Protein AF-0000000066243555 (afdb_homodimer)

Nearest PDB structures (foldseek):
  1g4t-assembly1_A  TM=9.480E-01  e=1.294E-19  Bacillus subtilis
  1g67-assembly1_A  TM=9.464E-01  e=1.355E-18  Bacillus subtilis
  3nl2-assembly1_D  TM=9.228E-01  e=1.128E-17  Nakaseomyces glabratus
  3nl2-assembly1_A  TM=9.224E-01  e=5.003E-17  Nakaseomyces glabratus
  3nl2-assembly1_B  TM=9.073E-01  e=2.118E-17  Nakaseomyces glabratus

Radius of gyration: 23.86 Å; Cα contacts (8 Å, |Δi|>4): 848; chains: 2; bounding box: 42×72×50 Å

Solvent-accessible surface area (backbone atoms only — not comparable to full-atom values): 21728 Å² total; per-residue (Å²): 133,88,82,57,52,47,31,27,39,42,50,53,78,87,42,42,80,87,54,57,64,55,56,51,52,46,33,24,41,75,18,56,40,38,29,41,32,46,49,80,77,96,64,47,55,33,56,48,43,51,53,46,48,49,47,45,57,49,27,59,73,71,72,33,53,39,29,23,52,60,42,59,45,53,20,59,72,67,62,42,47,19,37,37,28,48,88,51,26,62,54,66,64,57,48,41,68,73,65,34,89,83,42,43,38,31,36,51,27,72,46,53,68,53,44,48,50,40,53,74,64,61,43,59,29,35,38,39,34,26,36,37,82,64,82,87,52,92,70,80,65,69,66,43,32,69,65,42,46,38,55,34,56,72,68,52,86,66,54,35,24,40,29,36,54,46,32,89,89,50,41,67,67,54,50,72,62,66,52,58,19,41,33,35,42,59,51,29,48,63,42,92,54,30,30,58,37,31,42,67,64,47,71,100,105,132,88,81,56,52,49,31,26,39,40,50,53,79,87,40,41,81,89,53,57,65,54,56,51,51,46,33,23,41,75,19,56,41,38,29,40,31,47,48,80,77,94,64,48,54,33,55,47,44,52,52,46,47,50,46,44,57,50,26,59,72,72,70,32,51,39,28,23,51,60,43,58,45,52,20,59,71,67,63,42,47,19,36,38,28,47,87,52,26,60,55,66,66,56,47,41,67,73,66,35,88,85,41,44,39,32,35,50,27,71,44,54,68,53,42,48,50,40,53,73,66,61,43,60,28,33,39,40,35,25,35,38,82,64,82,88,51,93,69,79,66,69,67,43,30,70,67,43,48,39,56,37,56,72,69,52,88,67,52,36,25,40,29,36,55,46,32,90,87,50,42,66,67,54,50,71,63,66,51,58,18,42,33,36,41,58,51,31,49,61,43,91,52,30,30,58,36,31,40,67,66,48,67,100,104

pLDDT: mean 95.84, std 8.01, range [44.84, 98.94]

Secondary structure (DSSP, 8-state):
-----SEEEE--GGGSTT--HHHHHHHHHHTT--EEEE---S--HHHHHHHHHHHHHHHHHHT--EEEES-HHHHHHTT-SEEEE-TTSS-HHHHHHHH-TTSEEEEEESSHHHHHHHHHTT-SEEEE---S--SS-SS-PPP-HHHHHHHHHHH--S-EEEESS--TTTHHHHHTTT-SEEEESHHHHTSS-HHHHHHTT-TT-/-----SEEEE--GGGSTT--HHHHHHHHHHTT--EEEE---S--HHHHHHHHHHHHHHHHHHT--EEEES-HHHHHHTT-SEEEE-TTSS-HHHHHHHH-TTSEEEEEESSHHHHHHHHHTT-SEEEE---S--SS-SS-PPP-HHHHHHHHHHH--S-EEEESS--TTTHHHHHTTT-SEEEESHHHHTSS-HHHHHHTT-TT-

Foldseek 3Di:
DDQQAAEEEEEDVVQQVPPDPLVLLLLLVLLPHQAYEYDDDPDDPVVSLVSQLSNCVNCVVVVHFYEYEQDLPSCVVNVGLAYEYEPPGDDPLVSCVVNDDRHAYEYEDAAQVVLVVCVVSPHQEYEYDDADADDPDPDDDDHCHLVRLLRNVVNDDHAYEYEHPDALVCLQSNVVSVHSYYYDYCNQSNDPRNSNSSNSNRDVD/DDQQAAEEEEEDVVQQVPPDPLVLLLLLVLLPHQAYEYDDDPDDPVVSLVSQLSNCVNCVVSVHFYEYEQDLPSCVVNVGQAYEYEPPGDDPLVSCVVNDDRHAYEYEDAAQVRLVVCVVSPHQEYEYDDADADDPDPDDDDHQHLVRLLRNVVNDDHAYEYEHPDALVCLVSNVVSVHSYYYDYCNQSNDPRNSNSSNSNRPVD

Sequence (410 aa):
MEINYELYLITDRRFLKGRQLKKVVEDAILGGVTIVQVREKDVSTREFYNVAKEVKEVTDYYKVPIIINDRLDIAQAIDASGVHLGQKDMHLNIAREILGKDKIIGISVGNVKEALQAQNNGADYLGIGTIFPTGSKKDVDAIIGIDGLSKIKDSISIPSVAIGGINKTNFKDVLKTGIEGISVISAILDEDDIKLAANNLLINKMEINYELYLITDRRFLKGRQLKKVVEDAILGGVTIVQVREKDVSTREFYNVAKEVKEVTDYYKVPIIINDRLDIAQAIDASGVHLGQKDMHLNIAREILGKDKIIGISVGNVKEALQAQNNGADYLGIGTIFPTGSKKDVDAIIGIDGLSKIKDSISIPSVAIGGINKTNFKDVLKTGIEGISVISAILDEDDIKLAANNLLINK

InterPro domains:
  IPR013785 Aldolase-type TIM barrel [G3DSA:3.20.20.70] (1-204)
  IPR022998 Thiamine phosphate synthase/TenI [PF02581] (7-188)
  IPR022998 Thiamine phosphate synthase/TenI [cd00564] (7-202)
  IPR034291 Thiamine phosphate synthase [MF_00097] (4-205)
  IPR034291 Thiamine phosphate synthase [TIGR00693] (7-200)
  IPR036206 Thiamin phosphate synthase superfamily [SSF51391] (5-201)

Organism: Clostridium botulinum (strain ATCC 19397 / Type A) (NCBI:txid441770)

Structure (mmCIF, N/CA/C/O backbone):
data_AF-0000000066243555-model_v1
#
loop_
_entity.id
_entity.type
_entity.pdbx_description
1 polymer 'Thiamine-phosphate synthase'
#
loop_
_atom_site.group_PDB
_atom_site.id
_atom_site.type_symbol
_atom_site.label_atom_id
_atom_site.label_alt_id
_atom_site.label_comp_id
_atom_site.label_asym_id
_atom_site.label_entity_id
_atom_site.label_seq_id
_atom_site.pdbx_PDB_ins_code
_atom_site.Cartn_x
_atom_site.Cartn_y
_atom_site.Cartn_z
_atom_site.occupancy
_atom_site.B_iso_or_equiv
_atom_site.auth_seq_id
_atom_site.auth_comp_id
_atom_site.auth_asym_id
_atom_site.auth_atom_id
_atom_site.pdbx_PDB_model_num
ATOM 1 N N . MET A 1 1 ? 4.02 11.68 24.125 1 56.44 1 MET A N 1
ATOM 2 C CA . MET A 1 1 ? 4.27 13.109 23.922 1 56.44 1 MET A CA 1
ATOM 3 C C . MET A 1 1 ? 3.141 13.75 23.125 1 56.44 1 MET A C 1
ATOM 5 O O . MET A 1 1 ? 2.562 13.117 22.234 1 56.44 1 MET A O 1
ATOM 9 N N . GLU A 1 2 ? 2.641 14.891 23.5 1 84.25 2 GLU A N 1
ATOM 10 C CA . GLU A 1 2 ? 1.574 15.617 22.812 1 84.25 2 GLU A CA 1
ATOM 11 C C . GLU A 1 2 ? 2.051 16.141 21.469 1 84.25 2 GLU A C 1
ATOM 13 O O . GLU A 1 2 ? 3.131 16.734 21.375 1 84.25 2 GLU A O 1
ATOM 18 N N . ILE A 1 3 ? 1.409 15.812 20.391 1 93.62 3 ILE A N 1
ATOM 19 C CA . ILE A 1 3 ? 1.776 16.203 19.047 1 93.62 3 ILE A CA 1
ATOM 20 C C . ILE A 1 3 ? 1.348 17.641 18.781 1 93.62 3 ILE A C 1
ATOM 22 O O . ILE A 1 3 ? 0.238 18.047 19.141 1 93.62 3 ILE A O 1
ATOM 26 N N . ASN A 1 4 ? 2.26 18.469 18.375 1 97.38 4 ASN A N 1
ATOM 27 C CA . ASN A 1 4 ? 1.959 19.828 17.922 1 97.38 4 ASN A CA 1
ATOM 28 C C . ASN A 1 4 ? 1.522 19.844 16.453 1 97.38 4 ASN A C 1
ATOM 30 O O . ASN A 1 4 ? 2.342 19.641 15.555 1 97.38 4 ASN A O 1
ATOM 34 N N . TYR A 1 5 ? 0.265 20.141 16.156 1 97.75 5 TYR A N 1
ATOM 35 C CA . TYR A 1 5 ? -0.297 20.062 14.805 1 97.75 5 TYR A CA 1
ATOM 36 C C . TYR A 1 5 ? -0.359 21.438 14.164 1 97.75 5 TYR A C 1
ATOM 38 O O . TYR A 1 5 ? -1.027 21.641 13.148 1 97.75 5 TYR A O 1
ATOM 46 N N . GLU A 1 6 ? 0.291 22.422 14.758 1 97.31 6 GLU A N 1
ATOM 47 C CA . GLU A 1 6 ? 0.122 23.828 14.391 1 97.31 6 GLU A CA 1
ATOM 48 C C . GLU A 1 6 ? 0.37 24.047 12.898 1 97.31 6 GLU A C 1
ATOM 50 O O . GLU A 1 6 ? -0.452 24.656 12.211 1 97.31 6 GLU A O 1
ATOM 55 N N . LEU A 1 7 ? 1.541 23.594 12.445 1 98.56 7 LEU A N 1
ATOM 56 C CA . LEU A 1 7 ? 1.887 23.75 11.039 1 98.56 7 LEU A CA 1
ATOM 57 C C . LEU A 1 7 ? 2.275 22.406 10.43 1 98.56 7 LEU A C 1
ATOM 59 O O . LEU A 1 7 ? 3.391 21.922 10.633 1 98.56 7 LEU A O 1
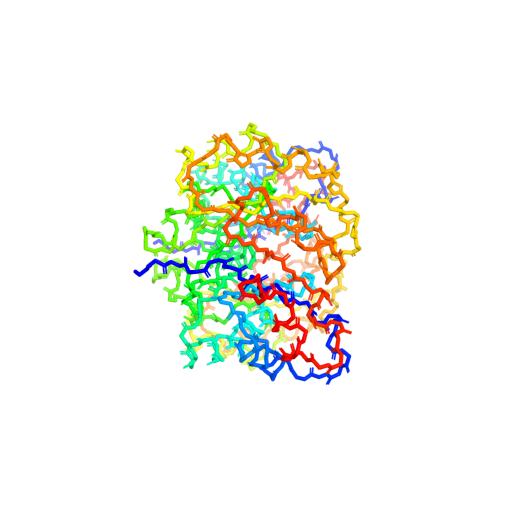ATOM 63 N N . TYR A 1 8 ? 1.347 21.906 9.617 1 98.81 8 TYR A N 1
ATOM 64 C CA . TYR A 1 8 ? 1.359 20.547 9.062 1 98.81 8 TYR A CA 1
ATOM 65 C C . TYR A 1 8 ? 1.702 20.562 7.582 1 98.81 8 TYR A C 1
ATOM 67 O O . TYR A 1 8 ? 0.894 21 6.758 1 98.81 8 TYR A O 1
ATOM 75 N N . LEU A 1 9 ? 2.914 20.031 7.293 1 98.88 9 LEU A N 1
ATOM 76 C CA . LEU A 1 9 ? 3.363 20.047 5.906 1 98.88 9 LEU A CA 1
ATOM 77 C C . LEU A 1 9 ? 3.076 18.703 5.238 1 98.88 9 LEU A C 1
ATOM 79 O O . LEU A 1 9 ? 3.389 17.641 5.797 1 98.88 9 LEU A O 1
ATOM 83 N N . ILE A 1 10 ? 2.494 18.719 4.125 1 98.75 10 ILE A N 1
ATOM 84 C CA . ILE A 1 10 ? 2.344 17.547 3.27 1 98.75 10 ILE A CA 1
ATOM 85 C C . ILE A 1 10 ? 3.275 17.656 2.066 1 98.75 10 ILE A C 1
ATOM 87 O O . ILE A 1 10 ? 3.232 18.656 1.33 1 98.75 10 ILE A O 1
ATOM 91 N N . THR A 1 11 ? 4.062 16.703 1.835 1 98.56 11 THR A N 1
ATOM 92 C CA . THR A 1 11 ? 5.02 16.75 0.734 1 98.56 11 THR A CA 1
ATOM 93 C C . THR A 1 11 ? 4.332 16.469 -0.596 1 98.56 11 THR A C 1
ATOM 95 O O . THR A 1 11 ? 3.33 15.75 -0.64 1 98.56 11 THR A O 1
ATOM 98 N N . ASP A 1 12 ? 4.852 17 -1.633 1 96.69 12 ASP A N 1
ATOM 99 C CA . ASP A 1 12 ? 4.492 16.812 -3.035 1 96.69 12 ASP A CA 1
ATOM 100 C C . ASP A 1 12 ? 5.66 17.188 -3.953 1 96.69 12 ASP A C 1
ATOM 102 O O . ASP A 1 12 ? 5.93 18.359 -4.18 1 96.69 12 ASP A O 1
ATOM 106 N N . ARG A 1 13 ? 6.246 16.203 -4.52 1 95.38 13 ARG A N 1
ATOM 107 C CA . ARG A 1 13 ? 7.508 16.406 -5.219 1 95.38 13 ARG A CA 1
ATOM 108 C C . ARG A 1 13 ? 7.293 17.188 -6.516 1 95.38 13 ARG A C 1
ATOM 110 O O . ARG A 1 13 ? 8.242 17.734 -7.086 1 95.38 13 ARG A O 1
ATOM 117 N N . ARG A 1 14 ? 6.094 17.359 -6.977 1 94.56 14 ARG A N 1
ATOM 118 C CA . ARG A 1 14 ? 5.789 18.141 -8.172 1 94.56 14 ARG A CA 1
ATOM 119 C C . ARG A 1 14 ? 6.105 19.609 -7.949 1 94.56 14 ARG A C 1
ATOM 121 O O . ARG A 1 14 ? 6.277 20.375 -8.906 1 94.56 14 ARG A O 1
ATOM 128 N N . PHE A 1 15 ? 6.242 20.016 -6.691 1 94.44 15 PHE A N 1
ATOM 129 C CA . PHE A 1 15 ? 6.422 21.422 -6.383 1 94.44 15 PHE A CA 1
ATOM 130 C C . PHE A 1 15 ? 7.891 21.734 -6.105 1 94.44 15 PHE A C 1
ATOM 132 O O . PHE A 1 15 ? 8.242 22.891 -5.82 1 94.44 15 PHE A O 1
ATOM 139 N N . LEU A 1 16 ? 8.766 20.812 -6.164 1 94.25 16 LEU A N 1
ATOM 140 C CA . LEU A 1 16 ? 10.141 21 -5.703 1 94.25 16 LEU A CA 1
ATOM 141 C C . LEU A 1 16 ? 10.953 21.781 -6.734 1 94.25 16 LEU A C 1
ATOM 143 O O . LEU A 1 16 ? 11.945 22.406 -6.387 1 94.25 16 LEU A O 1
ATOM 147 N N . LYS A 1 17 ? 10.539 21.703 -7.98 1 92.75 17 LYS A N 1
ATOM 148 C CA . LYS A 1 17 ? 11.211 22.469 -9.023 1 92.75 17 LYS A CA 1
ATOM 149 C C . LYS A 1 17 ? 12.711 22.172 -9.039 1 92.75 17 LYS A C 1
ATOM 151 O O . LYS A 1 17 ? 13.531 23.094 -9.078 1 92.75 17 LYS A O 1
ATOM 156 N N . GLY A 1 18 ? 13.102 20.906 -8.922 1 93.56 18 GLY A N 1
ATOM 157 C CA . GLY A 1 18 ? 14.484 20.469 -9.023 1 93.56 18 GLY A CA 1
ATOM 158 C C . GLY A 1 18 ? 15.227 20.5 -7.699 1 93.56 18 GLY A C 1
ATOM 159 O O . GLY A 1 18 ? 16.359 20.016 -7.602 1 93.56 18 GLY A O 1
ATOM 160 N N . ARG A 1 19 ? 14.617 21.016 -6.629 1 97 19 ARG A N 1
ATOM 161 C CA . ARG A 1 19 ? 15.242 21.062 -5.312 1 97 19 ARG A CA 1
ATOM 162 C C . ARG A 1 19 ? 15.203 19.703 -4.633 1 97 19 ARG A C 1
ATOM 164 O O . ARG A 1 19 ? 14.336 18.875 -4.945 1 97 19 ARG A O 1
ATOM 171 N N . GLN A 1 20 ? 16.109 19.547 -3.721 1 97.44 20 GLN A N 1
ATOM 172 C CA . GLN A 1 20 ? 16.172 18.297 -2.965 1 97.44 20 GLN A CA 1
ATOM 173 C C . GLN A 1 20 ? 15.109 18.25 -1.88 1 97.44 20 GLN A C 1
ATOM 175 O O . GLN A 1 20 ? 14.992 19.172 -1.069 1 97.44 20 GLN A O 1
ATOM 180 N N . LEU A 1 21 ? 14.43 17.188 -1.842 1 98 21 LEU A N 1
ATOM 181 C CA . LEU A 1 21 ? 13.328 17.016 -0.896 1 98 21 LEU A CA 1
ATOM 182 C C . LEU A 1 21 ? 13.82 17.156 0.54 1 98 21 LEU A C 1
ATOM 184 O O . LEU A 1 21 ? 13.203 17.859 1.341 1 98 21 LEU A O 1
ATOM 188 N N . LYS A 1 22 ? 14.906 16.562 0.824 1 98 22 LYS A N 1
ATOM 189 C CA . LYS A 1 22 ? 15.477 16.609 2.168 1 98 22 LYS A CA 1
ATOM 190 C C . LYS A 1 22 ? 15.711 18.047 2.621 1 98 22 LYS A C 1
ATOM 192 O O . LYS A 1 22 ? 15.383 18.406 3.754 1 98 22 LYS A O 1
ATOM 197 N N . LYS A 1 23 ? 16.234 18.812 1.741 1 98.31 23 LYS A N 1
ATOM 198 C CA . LYS A 1 23 ? 16.562 20.203 2.07 1 98.31 23 LYS A CA 1
ATOM 199 C C . LYS A 1 23 ? 15.289 21.047 2.234 1 98.31 23 LYS A C 1
ATOM 201 O O . LYS A 1 23 ? 15.203 21.875 3.137 1 98.31 23 LYS A O 1
ATOM 206 N N . VAL A 1 24 ? 14.383 20.797 1.37 1 98.62 24 VAL A N 1
ATOM 207 C CA . VAL A 1 24 ? 13.125 21.531 1.412 1 98.62 24 VAL A CA 1
ATOM 208 C C . VAL A 1 24 ? 12.398 21.25 2.729 1 98.62 24 VAL A C 1
ATOM 210 O O . VAL A 1 24 ? 11.914 22.156 3.389 1 98.62 24 VAL A O 1
ATOM 213 N N . VAL A 1 25 ? 12.352 20 3.145 1 98.88 25 VAL A N 1
ATOM 214 C CA . VAL A 1 25 ? 11.703 19.609 4.391 1 98.88 25 VAL A CA 1
ATOM 215 C C . VAL A 1 25 ? 12.461 20.203 5.578 1 98.88 25 VAL A C 1
ATOM 217 O O . VAL A 1 25 ? 11.852 20.703 6.523 1 98.88 25 VAL A O 1
ATOM 220 N N . GLU A 1 26 ? 13.75 20.141 5.5 1 98.88 26 GLU A N 1
ATOM 221 C CA . GLU A 1 26 ? 14.57 20.734 6.555 1 98.88 26 GLU A CA 1
ATOM 222 C C . GLU A 1 26 ? 14.281 22.219 6.723 1 98.88 26 GLU A C 1
ATOM 224 O O . GLU A 1 26 ? 14.047 22.688 7.836 1 98.88 26 GLU A O 1
ATOM 229 N N . ASP A 1 27 ? 14.297 22.906 5.594 1 98.88 27 ASP A N 1
ATOM 230 C CA . ASP A 1 27 ? 14.031 24.344 5.629 1 98.88 27 ASP A CA 1
ATOM 231 C C . ASP A 1 27 ? 12.633 24.625 6.176 1 98.88 27 ASP A C 1
ATOM 233 O O . ASP A 1 27 ? 12.438 25.594 6.918 1 98.88 27 ASP A O 1
ATOM 237 N N . ALA A 1 28 ? 11.688 23.797 5.785 1 98.88 28 ALA A N 1
ATOM 238 C CA . ALA A 1 28 ? 10.32 23.969 6.289 1 98.88 28 ALA A CA 1
ATOM 239 C C . ALA A 1 28 ? 10.273 23.812 7.805 1 98.88 28 ALA A C 1
ATOM 241 O O . ALA A 1 28 ? 9.625 24.594 8.5 1 98.88 28 ALA A O 1
ATOM 242 N N . ILE A 1 29 ? 10.961 22.812 8.344 1 98.88 29 ILE A N 1
ATOM 243 C CA . ILE A 1 29 ? 11.008 22.547 9.773 1 98.88 29 ILE A CA 1
ATOM 244 C C . ILE A 1 29 ? 11.68 23.703 10.5 1 98.88 29 ILE A C 1
ATOM 246 O O . ILE A 1 29 ? 11.18 24.188 11.516 1 98.88 29 ILE A O 1
ATOM 250 N N . LEU A 1 30 ? 12.727 24.172 9.883 1 98.75 30 LEU A N 1
ATOM 251 C CA . LEU A 1 30 ? 13.43 25.312 10.469 1 98.75 30 LEU A CA 1
ATOM 252 C C . LEU A 1 30 ? 12.555 26.562 10.445 1 98.75 30 LEU A C 1
ATOM 254 O O . LEU A 1 30 ? 12.734 27.453 11.266 1 98.75 30 LEU A O 1
ATOM 258 N N . GLY A 1 31 ? 11.68 26.594 9.523 1 98.62 31 GLY A N 1
ATOM 259 C CA . GLY A 1 31 ? 10.742 27.703 9.43 1 98.62 31 GLY A CA 1
ATOM 260 C C . GLY A 1 31 ? 9.562 27.578 10.375 1 98.62 31 GLY A C 1
ATOM 261 O O . GLY A 1 31 ? 8.781 28.516 10.531 1 98.62 31 GLY A O 1
ATOM 262 N N . GLY A 1 32 ? 9.375 26.375 10.977 1 98.44 32 GLY A N 1
ATOM 263 C CA . GLY A 1 32 ? 8.344 26.281 12 1 98.44 32 GLY A CA 1
ATOM 264 C C . GLY A 1 32 ? 7.398 25.109 11.789 1 98.44 32 GLY A C 1
ATOM 265 O O . GLY A 1 32 ? 6.477 24.906 12.578 1 98.44 32 GLY A O 1
ATOM 266 N N . VAL A 1 33 ? 7.551 24.312 10.773 1 98.69 33 VAL A N 1
ATOM 267 C CA . VAL A 1 33 ? 6.719 23.141 10.547 1 98.69 33 VAL A CA 1
ATOM 268 C C . VAL A 1 33 ? 6.848 22.172 11.727 1 98.69 33 VAL A C 1
ATOM 270 O O . VAL A 1 33 ? 7.957 21.906 12.195 1 98.69 33 VAL A O 1
ATOM 273 N N . THR A 1 34 ? 5.73 21.641 12.188 1 98.62 34 THR A N 1
ATOM 274 C CA . THR A 1 34 ? 5.738 20.875 13.43 1 98.62 34 THR A CA 1
ATOM 275 C C . THR A 1 34 ? 5.41 19.406 13.164 1 98.62 34 THR A C 1
ATOM 277 O O . THR A 1 34 ? 5.582 18.562 14.039 1 98.62 34 THR A O 1
ATOM 280 N N . ILE A 1 35 ? 4.984 19.047 12.016 1 98.81 35 ILE A N 1
ATOM 281 C CA . ILE A 1 35 ? 4.625 17.688 11.602 1 98.81 35 ILE A CA 1
ATOM 282 C C . ILE A 1 35 ? 4.695 17.578 10.078 1 98.81 35 ILE A C 1
ATOM 284 O O . ILE A 1 35 ? 4.328 18.531 9.367 1 98.81 35 ILE A O 1
ATOM 288 N N . VAL A 1 36 ? 5.195 16.453 9.516 1 98.94 36 VAL A N 1
ATOM 289 C CA . VAL A 1 36 ? 5.383 16.281 8.078 1 98.94 36 VAL A CA 1
ATOM 290 C C . VAL A 1 36 ? 4.699 14.992 7.617 1 98.94 36 VAL A C 1
ATOM 292 O O . VAL A 1 36 ? 4.961 13.914 8.164 1 98.94 36 VAL A O 1
ATOM 295 N N . GLN A 1 37 ? 3.854 15.094 6.688 1 98.94 37 GLN A N 1
ATOM 296 C CA . GLN A 1 37 ? 3.277 13.93 6.016 1 98.94 37 GLN A CA 1
ATOM 297 C C . GLN A 1 37 ? 3.928 13.703 4.652 1 98.94 37 GLN A C 1
ATOM 299 O O . GLN A 1 37 ? 4.062 14.641 3.859 1 98.94 37 GLN A O 1
ATOM 304 N N . VAL A 1 38 ? 4.363 12.5 4.434 1 98.94 38 VAL A N 1
ATOM 305 C CA . VAL A 1 38 ? 4.863 12.125 3.115 1 98.94 38 VAL A CA 1
ATOM 306 C C . VAL A 1 38 ? 3.729 11.531 2.281 1 98.94 38 VAL A C 1
ATOM 308 O O . VAL A 1 38 ? 3.137 10.516 2.654 1 98.94 38 VAL A O 1
ATOM 311 N N . ARG A 1 39 ? 3.484 12.18 1.22 1 98.12 39 ARG A N 1
ATOM 312 C CA . ARG A 1 39 ? 2.426 11.75 0.309 1 98.12 39 ARG A CA 1
ATOM 313 C C . ARG A 1 39 ? 2.969 11.539 -1.1 1 98.12 39 ARG A C 1
ATOM 315 O O . ARG A 1 39 ? 3.537 12.453 -1.697 1 98.12 39 ARG A O 1
ATOM 322 N N . GLU A 1 40 ? 2.869 10.352 -1.593 1 95.31 40 GLU A N 1
ATOM 323 C CA . GLU A 1 40 ? 3.258 9.969 -2.947 1 95.31 40 GLU A CA 1
ATOM 324 C C . GLU A 1 40 ? 2.117 9.25 -3.666 1 95.31 40 GLU A C 1
ATOM 326 O O . GLU A 1 40 ? 1.565 8.273 -3.146 1 95.31 40 GLU A O 1
ATOM 331 N N . LYS A 1 41 ? 1.845 9.836 -4.797 1 87.12 41 LYS A N 1
ATOM 332 C CA . LYS A 1 41 ? 0.817 9.203 -5.617 1 87.12 41 LYS A CA 1
ATOM 333 C C . LYS A 1 41 ? 1.416 8.602 -6.887 1 87.12 41 LYS A C 1
ATOM 335 O O . LYS A 1 41 ? 2.365 9.156 -7.449 1 87.12 41 LYS A O 1
ATOM 340 N N . ASP A 1 42 ? 1.062 7.457 -7.262 1 88.56 42 ASP A N 1
ATOM 341 C CA . ASP A 1 42 ? 1.371 6.859 -8.555 1 88.56 42 ASP A CA 1
ATOM 342 C C . ASP A 1 42 ? 2.844 6.465 -8.641 1 88.56 42 ASP A C 1
ATOM 344 O O . ASP A 1 42 ? 3.506 6.734 -9.648 1 88.56 42 ASP A O 1
ATOM 348 N N . VAL A 1 43 ? 3.484 6.176 -7.617 1 95.88 43 VAL A N 1
ATOM 349 C CA . VAL A 1 43 ? 4.855 5.68 -7.613 1 95.88 43 VAL A CA 1
ATOM 350 C C . VAL A 1 43 ? 4.883 4.238 -7.109 1 95.88 43 VAL A C 1
ATOM 352 O O . VAL A 1 43 ? 3.92 3.768 -6.504 1 95.88 43 VAL A O 1
ATOM 355 N N . SER A 1 44 ? 5.977 3.578 -7.367 1 97.5 44 SER A N 1
ATOM 356 C CA . SER A 1 44 ? 6.148 2.219 -6.867 1 97.5 44 SER A CA 1
ATOM 357 C C . SER A 1 44 ? 6.32 2.203 -5.352 1 97.5 44 SER A C 1
ATOM 359 O O . SER A 1 44 ? 6.672 3.221 -4.754 1 97.5 44 SER A O 1
ATOM 361 N N . THR A 1 45 ? 6.074 1.067 -4.773 1 98.38 45 THR A N 1
ATOM 362 C CA . THR A 1 45 ? 6.297 0.898 -3.342 1 98.38 45 THR A CA 1
ATOM 363 C C . THR A 1 45 ? 7.734 1.248 -2.975 1 98.38 45 THR A C 1
ATOM 365 O O . THR A 1 45 ? 7.977 1.951 -1.992 1 98.38 45 THR A O 1
ATOM 368 N N . ARG A 1 46 ? 8.688 0.825 -3.799 1 98.62 46 ARG A N 1
ATOM 369 C CA . ARG A 1 46 ? 10.102 1.069 -3.529 1 98.62 46 ARG A CA 1
ATOM 370 C C . ARG A 1 46 ? 10.406 2.562 -3.539 1 98.62 46 ARG A C 1
ATOM 372 O O . ARG A 1 46 ? 11.141 3.057 -2.676 1 98.62 46 ARG A O 1
ATOM 379 N N . GLU A 1 47 ? 9.891 3.213 -4.52 1 98.38 47 GLU A N 1
ATOM 380 C CA . GLU A 1 47 ? 10.109 4.652 -4.605 1 98.38 47 GLU A CA 1
ATOM 381 C C . GLU A 1 47 ? 9.492 5.379 -3.41 1 98.38 47 GLU A C 1
ATOM 383 O O . GLU A 1 47 ? 10.125 6.262 -2.824 1 98.38 47 GLU A O 1
ATOM 388 N N . PHE A 1 48 ? 8.258 5.043 -3.041 1 98.81 48 PHE A N 1
ATOM 389 C CA . PHE A 1 48 ? 7.621 5.641 -1.876 1 98.81 48 PHE A CA 1
ATOM 390 C C . PHE A 1 48 ? 8.445 5.395 -0.619 1 98.81 48 PHE A C 1
ATOM 392 O O . PHE A 1 48 ? 8.672 6.312 0.169 1 98.81 48 PHE A O 1
ATOM 399 N N . TYR A 1 49 ? 8.922 4.203 -0.49 1 98.88 49 TYR A N 1
ATOM 400 C CA . TYR A 1 49 ? 9.773 3.834 0.639 1 98.88 49 TYR A CA 1
ATOM 401 C C . TYR A 1 49 ? 11.016 4.719 0.701 1 98.88 49 TYR A C 1
ATOM 403 O O . TYR A 1 49 ? 11.359 5.234 1.765 1 98.88 49 TYR A O 1
ATOM 411 N N . ASN A 1 50 ? 11.641 4.879 -0.436 1 98.75 50 ASN A N 1
ATOM 412 C CA . ASN A 1 50 ? 12.867 5.668 -0.486 1 98.75 50 ASN A CA 1
ATOM 413 C C . ASN A 1 50 ? 12.609 7.129 -0.139 1 98.75 50 ASN A C 1
ATOM 415 O O . ASN A 1 50 ? 13.383 7.742 0.602 1 98.75 50 ASN A O 1
ATOM 419 N N . VAL A 1 51 ? 11.547 7.645 -0.62 1 98.75 51 VAL A N 1
ATOM 420 C CA . VAL A 1 51 ? 11.18 9.023 -0.334 1 98.75 51 VAL A CA 1
ATOM 421 C C . VAL A 1 51 ? 10.883 9.188 1.154 1 98.75 51 VAL A C 1
ATOM 423 O O . VAL A 1 51 ? 11.367 10.125 1.794 1 98.75 51 VAL A O 1
ATOM 426 N N . ALA A 1 52 ? 10.117 8.258 1.672 1 98.88 52 ALA A N 1
ATOM 427 C CA . ALA A 1 52 ? 9.766 8.297 3.088 1 98.88 52 ALA A CA 1
ATOM 428 C C . ALA A 1 52 ? 11.016 8.227 3.967 1 98.88 52 ALA A C 1
ATOM 430 O O . ALA A 1 52 ? 11.117 8.945 4.961 1 98.88 52 ALA A O 1
ATOM 431 N N . LYS A 1 53 ? 11.867 7.391 3.596 1 98.69 53 LYS A N 1
ATOM 432 C CA . LYS A 1 53 ? 13.102 7.223 4.352 1 98.69 53 LYS A CA 1
ATOM 433 C C . LYS A 1 53 ? 13.93 8.508 4.344 1 98.69 53 LYS A C 1
ATOM 435 O O . LYS A 1 53 ? 14.516 8.883 5.363 1 98.69 53 LYS A O 1
ATOM 440 N N . GLU A 1 54 ? 13.977 9.078 3.162 1 98.38 54 GLU A N 1
ATOM 441 C CA . GLU A 1 54 ? 14.688 10.344 3.027 1 98.38 54 GLU A CA 1
ATOM 442 C C . GLU A 1 54 ? 14.117 11.398 3.963 1 98.38 54 GLU A C 1
ATOM 444 O O . GLU A 1 54 ? 14.867 12.086 4.664 1 98.38 54 GLU A O 1
ATOM 449 N N . VAL A 1 55 ? 12.891 11.547 4.039 1 98.88 55 VAL A N 1
ATOM 450 C CA . VAL A 1 55 ? 12.227 12.539 4.879 1 98.88 55 VAL A CA 1
ATOM 451 C C . VAL A 1 55 ? 12.398 12.164 6.352 1 98.88 55 VAL A C 1
ATOM 453 O O . VAL A 1 55 ? 12.586 13.039 7.199 1 98.88 55 VAL A O 1
ATOM 456 N N . LYS A 1 56 ? 12.32 10.898 6.66 1 98.88 56 LYS A N 1
ATOM 457 C CA . LYS A 1 56 ? 12.469 10.414 8.031 1 98.88 56 LYS A CA 1
ATOM 458 C C . LYS A 1 56 ? 13.812 10.836 8.625 1 98.88 56 LYS A C 1
ATOM 460 O O . LYS A 1 56 ? 13.883 11.195 9.797 1 98.88 56 LYS A O 1
ATOM 465 N N . GLU A 1 57 ? 14.828 10.781 7.816 1 98.62 57 GLU A N 1
ATOM 466 C CA . GLU A 1 57 ? 16.156 11.18 8.281 1 98.62 57 GLU A CA 1
ATOM 467 C C . GLU A 1 57 ? 16.141 12.609 8.828 1 98.62 57 GLU A C 1
ATOM 469 O O . GLU A 1 57 ? 16.688 12.875 9.891 1 98.62 57 GLU A O 1
ATOM 474 N N . VAL A 1 58 ? 15.469 13.469 8.141 1 98.75 58 VAL A N 1
ATOM 475 C CA . VAL A 1 58 ? 15.406 14.875 8.523 1 98.75 58 VAL A CA 1
ATOM 476 C C . VAL A 1 58 ? 14.5 15.039 9.734 1 98.75 58 VAL A C 1
ATOM 478 O O . VAL A 1 58 ? 14.867 15.703 10.711 1 98.75 58 VAL A O 1
ATOM 481 N N . THR A 1 59 ? 13.352 14.406 9.68 1 98.88 59 THR A N 1
ATOM 482 C CA . THR A 1 59 ? 12.383 14.578 10.758 1 98.88 59 THR A CA 1
ATOM 483 C C . THR A 1 59 ? 12.906 13.992 12.062 1 98.88 59 THR A C 1
ATOM 485 O O . THR A 1 59 ? 12.672 14.539 13.141 1 98.88 59 THR A O 1
ATOM 488 N N . ASP A 1 60 ? 13.602 12.906 12 1 98.69 60 ASP A N 1
ATOM 489 C CA . ASP A 1 60 ? 14.211 12.328 13.195 1 98.69 60 ASP A CA 1
ATOM 490 C C . ASP A 1 60 ? 15.234 13.281 13.805 1 98.69 60 ASP A C 1
ATOM 492 O O . ASP A 1 60 ? 15.281 13.445 15.023 1 98.69 60 ASP A O 1
ATOM 496 N N . TYR A 1 61 ? 16 13.859 12.945 1 98.56 61 TYR A N 1
ATOM 497 C CA . TYR A 1 61 ? 17.047 14.758 13.422 1 98.56 61 TYR A CA 1
ATOM 498 C C . TYR A 1 61 ? 16.453 15.922 14.203 1 98.56 61 TYR A C 1
ATOM 500 O O . TYR A 1 61 ? 16.969 16.281 15.266 1 98.56 61 TYR A O 1
ATOM 508 N N . TYR A 1 62 ? 15.398 16.469 13.766 1 98.62 62 TYR A N 1
ATOM 509 C CA . TYR A 1 62 ? 14.812 17.656 14.375 1 98.62 62 TYR A CA 1
ATOM 510 C C . TYR A 1 62 ? 13.688 17.266 15.328 1 98.62 62 TYR A C 1
ATOM 512 O O . TYR A 1 62 ? 13.008 18.141 15.883 1 98.62 62 TYR A O 1
ATOM 520 N N . LYS A 1 63 ? 13.383 15.961 15.453 1 98.38 63 LYS A N 1
ATOM 521 C CA . LYS A 1 63 ? 12.367 15.422 16.359 1 98.38 63 LYS A CA 1
ATOM 522 C C . LYS A 1 63 ? 10.984 15.93 15.984 1 98.38 63 LYS A C 1
ATOM 524 O O . LYS A 1 63 ? 10.227 16.391 16.844 1 98.38 63 LYS A O 1
ATOM 529 N N . VAL A 1 64 ? 10.711 15.93 14.734 1 98.75 64 VAL A N 1
ATOM 530 C CA . VAL A 1 64 ? 9.398 16.234 14.18 1 98.75 64 VAL A CA 1
ATOM 531 C C . VAL A 1 64 ? 8.711 14.953 13.734 1 98.75 64 VAL A C 1
ATOM 533 O O . VAL A 1 64 ? 9.328 14.109 13.07 1 98.75 64 VAL A O 1
ATOM 536 N N . PRO A 1 65 ? 7.457 14.734 14.102 1 98.81 65 PRO A N 1
ATOM 537 C CA . PRO A 1 65 ? 6.781 13.492 13.703 1 98.81 65 PRO A CA 1
ATOM 538 C C . PRO A 1 65 ? 6.602 13.383 12.195 1 98.81 65 PRO A C 1
ATOM 540 O O . PRO A 1 65 ? 6.305 14.375 11.523 1 98.81 65 PRO A O 1
ATOM 543 N N . ILE A 1 66 ? 6.773 12.195 11.672 1 98.94 66 ILE A N 1
ATOM 544 C CA . ILE A 1 66 ? 6.539 11.891 10.266 1 98.94 66 ILE A CA 1
ATOM 545 C C . ILE A 1 66 ? 5.297 11.016 10.125 1 98.94 66 ILE A C 1
ATOM 547 O O . ILE A 1 66 ? 5.156 10.008 10.828 1 98.94 66 ILE A O 1
ATOM 551 N N . ILE A 1 67 ? 4.383 11.367 9.273 1 98.94 67 ILE A N 1
ATOM 552 C CA . ILE A 1 67 ? 3.139 10.672 8.961 1 98.94 67 ILE A CA 1
ATOM 553 C C . ILE A 1 67 ? 3.172 10.172 7.52 1 98.94 67 ILE A C 1
ATOM 555 O O . ILE A 1 67 ? 3.621 10.883 6.621 1 98.94 67 ILE A O 1
ATOM 559 N N . ILE A 1 68 ? 2.723 8.945 7.316 1 98.94 68 ILE A N 1
ATOM 560 C CA . ILE A 1 68 ? 2.682 8.391 5.969 1 98.94 68 ILE A CA 1
ATOM 561 C C . ILE A 1 68 ? 1.246 8.398 5.449 1 98.94 68 ILE A C 1
ATOM 563 O O . ILE A 1 68 ? 0.327 7.957 6.145 1 98.94 68 ILE A O 1
ATOM 567 N N . ASN A 1 69 ? 1.099 8.914 4.27 1 98.75 69 ASN A N 1
ATOM 568 C CA . ASN A 1 69 ? -0.218 8.922 3.643 1 98.75 69 ASN A CA 1
ATOM 569 C C . ASN A 1 69 ? -0.614 7.535 3.148 1 98.75 69 ASN A C 1
ATOM 571 O O . ASN A 1 69 ? 0.079 6.945 2.316 1 98.75 69 ASN A O 1
ATOM 575 N N . ASP A 1 70 ? -1.701 6.973 3.717 1 98.62 70 ASP A N 1
ATOM 576 C CA . ASP A 1 70 ? -2.457 5.84 3.191 1 98.62 70 ASP A CA 1
ATOM 577 C C . ASP A 1 70 ? -1.737 4.523 3.467 1 98.62 70 ASP A C 1
ATOM 579 O O . ASP A 1 70 ? -2.332 3.584 3.998 1 98.62 70 ASP A O 1
ATOM 583 N N . ARG A 1 71 ? -0.413 4.453 3.303 1 98.81 71 ARG A N 1
ATOM 584 C CA . ARG A 1 71 ? 0.311 3.189 3.191 1 98.81 71 ARG A CA 1
ATOM 585 C C . ARG A 1 71 ? 0.856 2.75 4.547 1 98.81 71 ARG A C 1
ATOM 587 O O . ARG A 1 71 ? 1.957 3.146 4.938 1 98.81 71 ARG A O 1
ATOM 594 N N . LEU A 1 72 ? 0.099 1.818 5.16 1 98.94 72 LEU A N 1
ATOM 595 C CA . LEU A 1 72 ? 0.505 1.332 6.477 1 98.94 72 LEU A CA 1
ATOM 596 C C . LEU A 1 72 ? 1.835 0.59 6.395 1 98.94 72 LEU A C 1
ATOM 598 O O . LEU A 1 72 ? 2.645 0.654 7.32 1 98.94 72 LEU A O 1
ATOM 602 N N . ASP A 1 73 ? 2.033 -0.111 5.301 1 98.88 73 ASP A N 1
ATOM 603 C CA . ASP A 1 73 ? 3.25 -0.903 5.156 1 98.88 73 ASP A CA 1
ATOM 604 C C . ASP A 1 73 ? 4.48 -0.006 5.047 1 98.88 73 ASP A C 1
ATOM 606 O O . ASP A 1 73 ? 5.543 -0.332 5.578 1 98.88 73 ASP A O 1
ATOM 610 N N . ILE A 1 74 ? 4.383 1.119 4.414 1 98.94 74 ILE A N 1
ATOM 611 C CA . ILE A 1 74 ? 5.477 2.082 4.367 1 98.94 74 ILE A CA 1
ATOM 612 C C . ILE A 1 74 ? 5.723 2.654 5.762 1 98.94 74 ILE A C 1
ATOM 614 O O . ILE A 1 74 ? 6.871 2.814 6.18 1 98.94 74 ILE A O 1
ATOM 618 N N . ALA A 1 75 ? 4.633 2.975 6.465 1 98.94 75 ALA A N 1
ATOM 619 C CA . ALA A 1 75 ? 4.766 3.484 7.824 1 98.94 75 ALA A CA 1
ATOM 620 C C . ALA A 1 75 ? 5.52 2.496 8.711 1 98.94 75 ALA A C 1
ATOM 622 O O . ALA A 1 75 ? 6.398 2.887 9.484 1 98.94 75 ALA A O 1
ATOM 623 N N . GLN A 1 76 ? 5.164 1.258 8.602 1 98.94 76 GLN A N 1
ATOM 624 C CA . GLN A 1 76 ? 5.844 0.224 9.375 1 98.94 76 GLN A CA 1
ATOM 625 C C . GLN A 1 76 ? 7.309 0.101 8.961 1 98.94 76 GLN A C 1
ATOM 627 O O . GLN A 1 76 ? 8.195 -0.011 9.805 1 98.94 76 GLN A O 1
ATOM 632 N N . ALA A 1 77 ? 7.547 0.122 7.68 1 98.88 77 ALA A N 1
ATOM 633 C CA . ALA A 1 77 ? 8.875 -0.116 7.125 1 98.88 77 ALA A CA 1
ATOM 634 C C . ALA A 1 77 ? 9.883 0.905 7.652 1 98.88 77 ALA A C 1
ATOM 636 O O . ALA A 1 77 ? 11.047 0.572 7.898 1 98.88 77 ALA A O 1
ATOM 637 N N . ILE A 1 78 ? 9.398 2.107 7.867 1 98.88 78 ILE A N 1
ATOM 638 C CA . ILE A 1 78 ? 10.344 3.137 8.289 1 98.88 78 ILE A CA 1
ATOM 639 C C . ILE A 1 78 ? 10.109 3.49 9.75 1 98.88 78 ILE A C 1
ATOM 641 O O . ILE A 1 78 ? 10.703 4.434 10.273 1 98.88 78 ILE A O 1
ATOM 645 N N . ASP A 1 79 ? 9.164 2.812 10.367 1 98.62 79 ASP A N 1
ATOM 646 C CA . ASP A 1 79 ? 8.766 3.096 11.742 1 98.62 79 ASP A CA 1
ATOM 647 C C . ASP A 1 79 ? 8.336 4.551 11.898 1 98.62 79 ASP A C 1
ATOM 649 O O . ASP A 1 79 ? 8.859 5.266 12.758 1 98.62 79 ASP A O 1
ATOM 653 N N . ALA A 1 80 ? 7.488 4.961 11.055 1 98.88 80 ALA A N 1
ATOM 654 C CA . ALA A 1 80 ? 6.945 6.32 11.102 1 98.88 80 ALA A CA 1
ATOM 655 C C . ALA A 1 80 ? 6.156 6.551 12.391 1 98.88 80 ALA A C 1
ATOM 657 O O . ALA A 1 80 ? 5.824 5.598 13.102 1 98.88 80 ALA A O 1
ATOM 658 N N . SER A 1 81 ? 5.84 7.781 12.68 1 98.75 81 SER A N 1
ATOM 659 C CA . SER A 1 81 ? 5.016 8.133 13.828 1 98.75 81 SER A CA 1
ATOM 660 C C . SER A 1 81 ? 3.574 7.68 13.641 1 98.75 81 SER A C 1
ATOM 662 O O . SER A 1 81 ? 2.85 7.469 14.617 1 98.75 81 SER A O 1
ATOM 664 N N . GLY A 1 82 ? 3.131 7.566 12.398 1 98.81 82 GLY A N 1
ATOM 665 C CA . GLY A 1 82 ? 1.771 7.125 12.133 1 98.81 82 GLY A CA 1
ATOM 666 C C . GLY A 1 82 ? 1.374 7.266 10.68 1 98.81 82 GLY A C 1
ATOM 667 O O . GLY A 1 82 ? 2.232 7.266 9.789 1 98.81 82 GLY A O 1
ATOM 668 N N . VAL A 1 83 ? 0.016 7.297 10.453 1 98.94 83 VAL A N 1
ATOM 669 C CA . VAL A 1 83 ? -0.527 7.395 9.102 1 98.94 83 VAL A CA 1
ATOM 670 C C . VAL A 1 83 ? -1.674 8.398 9.078 1 98.94 83 VAL A C 1
ATOM 672 O O . VAL A 1 83 ? -2.221 8.758 10.125 1 98.94 83 VAL A O 1
ATOM 675 N N . HIS A 1 84 ? -1.896 8.891 7.914 1 98.94 84 HIS A N 1
ATOM 676 C CA . HIS A 1 84 ? -3.109 9.641 7.613 1 98.94 84 HIS A CA 1
ATOM 677 C C . HIS A 1 84 ? -3.951 8.93 6.559 1 98.94 84 HIS A C 1
ATOM 679 O O . HIS A 1 84 ? -3.436 8.531 5.512 1 98.94 84 HIS A O 1
ATOM 685 N N . LEU A 1 85 ? -5.242 8.797 6.863 1 98.88 85 LEU A N 1
ATOM 686 C CA . LEU A 1 85 ? -6.105 7.98 6.012 1 98.88 85 LEU A CA 1
ATOM 687 C C . LEU A 1 85 ? -7.32 8.781 5.551 1 98.88 85 LEU A C 1
ATOM 689 O O . LEU A 1 85 ? -7.887 9.562 6.32 1 98.88 85 LEU A O 1
ATOM 693 N N . GLY A 1 86 ? -7.711 8.547 4.352 1 97.62 86 GLY A N 1
ATOM 694 C CA . GLY A 1 86 ? -8.953 9.078 3.812 1 97.62 86 GLY A CA 1
ATOM 695 C C . GLY A 1 86 ? -10.102 8.094 3.865 1 97.62 86 GLY A C 1
ATOM 696 O O . GLY A 1 86 ? -9.953 6.992 4.398 1 97.62 86 GLY A O 1
ATOM 697 N N . GLN A 1 87 ? -11.188 8.477 3.275 1 97 87 GLN A N 1
ATOM 698 C CA . GLN A 1 87 ? -12.43 7.707 3.338 1 97 87 GLN A CA 1
ATOM 699 C C . GLN A 1 87 ? -12.336 6.453 2.473 1 97 87 GLN A C 1
ATOM 701 O O . GLN A 1 87 ? -13.109 5.508 2.656 1 97 87 GLN A O 1
ATOM 706 N N . LYS A 1 88 ? -11.43 6.414 1.578 1 97.5 88 LYS A N 1
ATOM 707 C CA . LYS A 1 88 ? -11.312 5.273 0.677 1 97.5 88 LYS A CA 1
ATOM 708 C C . LYS A 1 88 ? -10.07 4.449 1.002 1 97.5 88 LYS A C 1
ATOM 710 O O . LYS A 1 88 ? -9.695 3.549 0.244 1 97.5 88 LYS A O 1
ATOM 715 N N . ASP A 1 89 ? -9.414 4.805 2.078 1 98.38 89 ASP A N 1
ATOM 716 C CA . ASP A 1 89 ? -8.234 4.078 2.523 1 98.38 89 ASP A CA 1
ATOM 717 C C . ASP A 1 89 ? -8.609 2.955 3.49 1 98.38 89 ASP A C 1
ATOM 719 O O . ASP A 1 89 ? -9.75 2.5 3.506 1 98.38 89 ASP A O 1
ATOM 723 N N . MET A 1 90 ? -7.648 2.373 4.199 1 98.81 90 MET A N 1
ATOM 724 C CA . MET A 1 90 ? -7.875 1.308 5.172 1 98.81 90 MET A CA 1
ATOM 725 C C . MET A 1 90 ? -8.797 1.78 6.289 1 98.81 90 MET A C 1
ATOM 727 O O . MET A 1 90 ? -8.688 2.914 6.758 1 98.81 90 MET A O 1
ATOM 731 N N . HIS A 1 91 ? -9.688 0.95 6.738 1 98.62 91 HIS A N 1
ATOM 732 C CA . HIS A 1 91 ? -10.523 1.272 7.891 1 98.62 91 HIS A CA 1
ATOM 733 C C . HIS A 1 91 ? -9.664 1.578 9.117 1 98.62 91 HIS A C 1
ATOM 735 O O . HIS A 1 91 ? -8.672 0.896 9.375 1 98.62 91 HIS A O 1
ATOM 741 N N . LEU A 1 92 ? -10.133 2.555 9.875 1 98.81 92 LEU A N 1
ATOM 742 C CA . LEU A 1 92 ? -9.383 3.018 11.031 1 98.81 92 LEU A CA 1
ATOM 743 C C . LEU A 1 92 ? -9.117 1.871 12.008 1 98.81 92 LEU A C 1
ATOM 745 O O . LEU A 1 92 ? -8 1.715 12.5 1 98.81 92 LEU A O 1
ATOM 749 N N . ASN A 1 93 ? -10.141 1.063 12.289 1 98.56 93 ASN A N 1
ATOM 750 C CA . ASN A 1 93 ? -10 -0.014 13.258 1 98.56 93 ASN A CA 1
ATOM 751 C C . ASN A 1 93 ? -8.977 -1.048 12.805 1 98.56 93 ASN A C 1
ATOM 753 O O . ASN A 1 93 ? -8.203 -1.558 13.625 1 98.56 93 ASN A O 1
ATOM 757 N N . ILE A 1 94 ? -8.922 -1.363 11.562 1 98.81 94 ILE A N 1
ATOM 758 C CA . ILE A 1 94 ? -7.961 -2.316 11.023 1 98.81 94 ILE A CA 1
ATOM 759 C C . ILE A 1 94 ? -6.559 -1.715 11.062 1 98.81 94 ILE A C 1
ATOM 761 O O . ILE A 1 94 ? -5.598 -2.391 11.438 1 98.81 94 ILE A O 1
ATOM 765 N N . ALA A 1 95 ? -6.48 -0.452 10.695 1 98.94 95 ALA A N 1
ATOM 766 C CA . ALA A 1 95 ? -5.195 0.239 10.773 1 98.94 95 ALA A CA 1
ATOM 767 C C . ALA A 1 95 ? -4.637 0.202 12.188 1 98.94 95 ALA A C 1
ATOM 769 O O . ALA A 1 95 ? -3.443 -0.03 12.391 1 98.94 95 ALA A O 1
ATOM 770 N N . ARG A 1 96 ? -5.484 0.475 13.188 1 98.88 96 ARG A N 1
ATOM 771 C CA . ARG A 1 96 ? -5.086 0.45 14.594 1 98.88 96 ARG A CA 1
ATOM 772 C C . ARG A 1 96 ? -4.586 -0.933 14.992 1 98.88 96 ARG A C 1
ATOM 774 O O . ARG A 1 96 ? -3.58 -1.055 15.695 1 98.88 96 ARG A O 1
ATOM 781 N N . GLU A 1 97 ? -5.227 -1.926 14.531 1 98.69 97 GLU A N 1
ATOM 782 C CA . GLU A 1 97 ? -4.805 -3.295 14.82 1 98.69 97 GLU A CA 1
ATOM 783 C C . GLU A 1 97 ? -3.434 -3.586 14.219 1 98.69 97 GLU A C 1
ATOM 785 O O . GLU A 1 97 ? -2.602 -4.242 14.852 1 98.69 97 GLU A O 1
ATOM 790 N N . ILE A 1 98 ? -3.193 -3.08 13.109 1 98.81 98 ILE A N 1
ATOM 791 C CA . ILE A 1 98 ? -1.971 -3.373 12.367 1 98.81 98 ILE A CA 1
ATOM 792 C C . ILE A 1 98 ? -0.811 -2.57 12.953 1 98.81 98 ILE A C 1
ATOM 794 O O . ILE A 1 98 ? 0.283 -3.104 13.148 1 98.81 98 ILE A O 1
ATOM 798 N N . LEU A 1 99 ? -1.089 -1.297 13.258 1 98.75 99 LEU A N 1
ATOM 799 C CA . LEU A 1 99 ? 0.001 -0.392 13.609 1 98.75 99 LEU A CA 1
ATOM 800 C C . LEU A 1 99 ? 0.264 -0.412 15.109 1 98.75 99 LEU A C 1
ATOM 802 O O . LEU A 1 99 ? 1.339 -0.009 15.562 1 98.75 99 LEU A O 1
ATOM 806 N N . GLY A 1 100 ? -0.794 -0.802 15.844 1 98 100 GLY A N 1
ATOM 807 C CA . GLY A 1 100 ? -0.669 -0.795 17.297 1 98 100 GLY A CA 1
ATOM 808 C C . GLY A 1 100 ? -1.206 0.471 17.938 1 98 100 GLY A C 1
ATOM 809 O O . GLY A 1 100 ? -1.516 1.44 17.234 1 98 100 GLY A O 1
ATOM 810 N N . LYS A 1 101 ? -1.193 0.531 19.25 1 96.75 101 LYS A N 1
ATOM 811 C CA . LYS A 1 101 ? -1.877 1.57 20.016 1 96.75 101 LYS A CA 1
ATOM 812 C C . LYS A 1 101 ? -1.052 2.854 20.062 1 96.75 101 LYS A C 1
ATOM 814 O O . LYS A 1 101 ? -1.591 3.938 20.297 1 96.75 101 LYS A O 1
ATOM 819 N N . ASP A 1 102 ? 0.205 2.742 19.797 1 97 102 ASP A N 1
ATOM 820 C CA . ASP A 1 102 ? 1.095 3.873 20.047 1 97 102 ASP A CA 1
ATOM 821 C C . ASP A 1 102 ? 1.265 4.719 18.781 1 97 102 ASP A C 1
ATOM 823 O O . ASP A 1 102 ? 1.838 5.809 18.844 1 97 102 ASP A O 1
ATOM 827 N N . LYS A 1 103 ? 0.828 4.227 17.641 1 98.56 103 LYS A N 1
ATOM 828 C CA . LYS A 1 103 ? 0.993 4.98 16.406 1 98.56 103 LYS A CA 1
ATOM 829 C C . LYS A 1 103 ? -0.146 5.977 16.219 1 98.56 103 LYS A C 1
ATOM 831 O O . LYS A 1 103 ? -1.291 5.699 16.578 1 98.56 103 LYS A O 1
ATOM 836 N N . ILE A 1 104 ? 0.148 7.082 15.609 1 98.69 104 ILE A N 1
ATOM 837 C CA . ILE A 1 104 ? -0.808 8.148 15.344 1 98.69 104 ILE A CA 1
ATOM 838 C C . ILE A 1 104 ? -1.635 7.809 14.102 1 98.69 104 ILE A C 1
ATOM 840 O O . ILE A 1 104 ? -1.085 7.422 13.07 1 98.69 104 ILE A O 1
ATOM 844 N N . ILE A 1 105 ? -2.941 7.953 14.203 1 98.88 105 ILE A N 1
ATOM 845 C CA . ILE A 1 105 ? -3.811 7.762 13.047 1 98.88 105 ILE A CA 1
ATOM 846 C C . ILE A 1 105 ? -4.703 8.992 12.859 1 98.88 105 ILE A C 1
ATOM 848 O O . ILE A 1 105 ? -5.535 9.289 13.719 1 98.88 105 ILE A O 1
ATOM 852 N N . GLY A 1 106 ? -4.496 9.711 11.797 1 98.88 106 GLY A N 1
ATOM 853 C CA . GLY A 1 106 ? -5.359 10.812 11.391 1 98.88 106 GLY A CA 1
ATOM 854 C C . GLY A 1 106 ? -6.348 10.422 10.305 1 98.88 106 GLY A C 1
ATOM 855 O O . GLY A 1 106 ? -6.078 9.523 9.508 1 98.88 106 GLY A O 1
ATOM 856 N N . ILE A 1 107 ? -7.461 11.109 10.266 1 98.94 107 ILE A N 1
ATOM 857 C CA . ILE A 1 107 ? -8.492 10.797 9.289 1 98.94 107 ILE A CA 1
ATOM 858 C C . ILE A 1 107 ? -8.945 12.078 8.586 1 98.94 107 ILE A C 1
ATOM 860 O O . ILE A 1 107 ? -9.219 13.086 9.242 1 98.94 107 ILE A O 1
ATOM 864 N N . SER A 1 108 ? -9 12.039 7.289 1 98.56 108 SER A N 1
ATOM 865 C CA . SER A 1 108 ? -9.602 13.125 6.52 1 98.56 108 SER A CA 1
ATOM 866 C C . SER A 1 108 ? -11.125 13.086 6.617 1 98.56 108 SER A C 1
ATOM 868 O O . SER A 1 108 ? -11.734 12.031 6.414 1 98.56 108 SER A O 1
ATOM 870 N N . VAL A 1 109 ? -11.727 14.219 6.867 1 98.62 109 VAL A N 1
ATOM 871 C CA . VAL A 1 109 ? -13.18 14.297 6.953 1 98.62 109 VAL A CA 1
ATOM 872 C C . VAL A 1 109 ? -13.68 15.547 6.223 1 98.62 109 VAL A C 1
ATOM 874 O O . VAL A 1 109 ? -12.953 16.531 6.105 1 98.62 109 VAL A O 1
ATOM 877 N N . GLY A 1 110 ? -14.945 15.477 5.75 1 97.88 110 GLY A N 1
ATOM 878 C CA . GLY A 1 110 ? -15.516 16.609 5.027 1 97.88 110 GLY A CA 1
ATOM 879 C C . GLY A 1 110 ? -16.875 17.016 5.539 1 97.88 110 GLY A C 1
ATOM 880 O O . GLY A 1 110 ? -17.5 17.938 5.02 1 97.88 110 GLY A O 1
ATOM 881 N N . ASN A 1 111 ? -17.375 16.266 6.566 1 98.25 111 ASN A N 1
ATOM 882 C CA . ASN A 1 111 ? -18.656 16.594 7.184 1 98.25 111 ASN A CA 1
ATOM 883 C C . ASN A 1 111 ? -18.734 16.094 8.625 1 98.25 111 ASN A C 1
ATOM 885 O O . ASN A 1 111 ? -17.844 15.359 9.07 1 98.25 111 ASN A O 1
ATOM 889 N N . VAL A 1 112 ? -19.734 16.516 9.305 1 98.75 112 VAL A N 1
ATOM 890 C CA . VAL A 1 112 ? -19.875 16.25 10.734 1 98.75 112 VAL A CA 1
ATOM 891 C C . VAL A 1 112 ? -20.016 14.75 10.977 1 98.75 112 VAL A C 1
ATOM 893 O O . VAL A 1 112 ? -19.422 14.211 11.922 1 98.75 112 VAL A O 1
ATOM 896 N N . LYS A 1 113 ? -20.734 14.078 10.148 1 98.69 113 LYS A N 1
ATOM 897 C CA . LYS A 1 113 ? -20.938 12.641 10.32 1 98.69 113 LYS A CA 1
ATOM 898 C C . LYS A 1 113 ? -19.609 11.891 10.273 1 98.69 113 LYS A C 1
ATOM 900 O O . LYS A 1 113 ? -19.328 11.078 11.148 1 98.69 113 LYS A O 1
ATOM 905 N N . GLU A 1 114 ? -18.828 12.164 9.312 1 98.56 114 GLU A N 1
ATOM 906 C CA . GLU A 1 114 ? -17.516 11.547 9.18 1 98.56 114 GLU A CA 1
ATOM 907 C C . GLU A 1 114 ? -16.625 11.875 10.375 1 98.56 114 GLU A C 1
ATOM 909 O O . GLU A 1 114 ? -15.883 11.016 10.859 1 98.56 114 GLU A O 1
ATOM 914 N N . ALA A 1 115 ? -16.688 13.102 10.812 1 98.81 115 ALA A N 1
ATOM 915 C CA . ALA A 1 115 ? -15.859 13.562 11.922 1 98.81 115 ALA A CA 1
ATOM 916 C C . ALA A 1 115 ? -16.188 12.82 13.211 1 98.81 115 ALA A C 1
ATOM 918 O O . ALA A 1 115 ? -15.289 12.312 13.883 1 98.81 115 ALA A O 1
ATOM 919 N N . LEU A 1 116 ? -17.438 12.742 13.484 1 98.81 116 LEU A N 1
ATOM 920 C CA . LEU A 1 116 ? -17.875 12.07 14.711 1 98.81 116 LEU A CA 1
ATOM 921 C C . LEU A 1 116 ? -17.531 10.578 14.656 1 98.81 116 LEU A C 1
ATOM 923 O O . LEU A 1 116 ? -17.109 10 15.656 1 98.81 116 LEU A O 1
ATOM 927 N N . GLN A 1 117 ? -17.734 10.008 13.523 1 98.69 117 GLN A N 1
ATOM 928 C CA . GLN A 1 117 ? -17.391 8.594 13.359 1 98.69 117 GLN A CA 1
ATOM 929 C C . GLN A 1 117 ? -15.906 8.359 13.594 1 98.69 117 GLN A C 1
ATOM 931 O O . GLN A 1 117 ? -15.523 7.418 14.289 1 98.69 117 GLN A O 1
ATOM 936 N N . ALA A 1 118 ? -15.094 9.172 13.016 1 98.81 118 ALA A N 1
ATOM 937 C CA . ALA A 1 118 ? -13.641 9.039 13.164 1 98.81 118 ALA A CA 1
ATOM 938 C C . ALA A 1 118 ? -13.227 9.195 14.625 1 98.81 118 ALA A C 1
ATOM 940 O O . ALA A 1 118 ? -12.438 8.398 15.141 1 98.81 118 ALA A O 1
ATOM 941 N N . GLN A 1 119 ? -13.766 10.242 15.273 1 98.75 119 GLN A N 1
ATOM 942 C CA . GLN A 1 119 ? -13.469 10.461 16.688 1 98.75 119 GLN A CA 1
ATOM 943 C C . GLN A 1 119 ? -13.898 9.258 17.531 1 98.75 119 GLN A C 1
ATOM 945 O O . GLN A 1 119 ? -13.125 8.75 18.344 1 98.75 119 GLN A O 1
ATOM 950 N N . ASN A 1 120 ? -15.094 8.789 17.25 1 98.62 120 ASN A N 1
ATOM 951 C CA . ASN A 1 120 ? -15.648 7.691 18.047 1 98.62 120 ASN A CA 1
ATOM 952 C C . ASN A 1 120 ? -14.883 6.391 17.812 1 98.62 120 ASN A C 1
ATOM 954 O O . ASN A 1 120 ? -14.805 5.547 18.703 1 98.62 120 ASN A O 1
ATOM 958 N N . ASN A 1 121 ? -14.312 6.266 16.656 1 98.38 121 ASN A N 1
ATOM 959 C CA . ASN A 1 121 ? -13.57 5.055 16.312 1 98.38 121 ASN A CA 1
ATOM 960 C C . ASN A 1 121 ? -12.117 5.137 16.766 1 98.38 121 ASN A C 1
ATOM 962 O O . ASN A 1 121 ? -11.344 4.207 16.547 1 98.38 121 ASN A O 1
ATOM 966 N N . GLY A 1 122 ? -11.734 6.277 17.281 1 98.44 122 GLY A N 1
ATOM 967 C CA . GLY A 1 122 ? -10.445 6.328 17.953 1 98.44 122 GLY A CA 1
ATOM 968 C C . GLY A 1 122 ? -9.383 7.043 17.141 1 98.44 122 GLY A C 1
ATOM 969 O O . GLY A 1 122 ? -8.188 6.824 17.344 1 98.44 122 GLY A O 1
ATOM 970 N N . ALA A 1 123 ? -9.75 7.855 16.219 1 98.75 123 ALA A N 1
ATOM 971 C CA . ALA A 1 123 ? -8.773 8.68 15.523 1 98.75 123 ALA A CA 1
ATOM 972 C C . ALA A 1 123 ? -8.008 9.57 16.5 1 98.75 123 ALA A C 1
ATOM 974 O O . ALA A 1 123 ? -8.586 10.086 17.453 1 98.75 123 ALA A O 1
ATOM 975 N N . ASP A 1 124 ? -6.727 9.828 16.219 1 98.69 124 ASP A N 1
ATOM 976 C CA . ASP A 1 124 ? -5.918 10.68 17.078 1 98.69 124 ASP A CA 1
ATOM 977 C C . ASP A 1 124 ? -6.102 12.156 16.719 1 98.69 124 ASP A C 1
ATOM 979 O O . ASP A 1 124 ? -5.945 13.031 17.562 1 98.69 124 ASP A O 1
ATOM 983 N N . TYR A 1 125 ? -6.375 12.43 15.484 1 98.75 125 TYR A N 1
ATOM 984 C CA . TYR A 1 125 ? -6.68 13.773 14.992 1 98.75 125 TYR A CA 1
ATOM 985 C C . TYR A 1 125 ? -7.445 13.711 13.68 1 98.75 125 TYR A C 1
ATOM 987 O O . TYR A 1 125 ? -7.578 12.641 13.078 1 98.75 125 TYR A O 1
ATOM 995 N N . LEU A 1 126 ? -7.969 14.867 13.25 1 98.88 126 LEU A N 1
ATOM 996 C CA . LEU A 1 126 ? -8.703 14.93 11.992 1 98.88 126 LEU A CA 1
ATOM 997 C C . LEU A 1 126 ? -8.094 15.969 11.055 1 98.88 126 LEU A C 1
ATOM 999 O O . LEU A 1 126 ? -7.645 17.031 11.508 1 98.88 126 LEU A O 1
ATOM 1003 N N . GLY A 1 127 ? -7.977 15.648 9.797 1 98.75 127 GLY A N 1
ATOM 1004 C CA . GLY A 1 127 ? -7.824 16.641 8.75 1 98.75 127 GLY A CA 1
ATOM 1005 C C . GLY A 1 127 ? -9.148 17.078 8.141 1 98.75 127 GLY A C 1
ATOM 1006 O O . GLY A 1 127 ? -9.805 16.297 7.445 1 98.75 127 GLY A O 1
ATOM 1007 N N . ILE A 1 128 ? -9.508 18.297 8.352 1 98.75 128 ILE A N 1
ATOM 1008 C CA . ILE A 1 128 ? -10.828 18.766 7.938 1 98.75 128 ILE A CA 1
ATOM 1009 C C . ILE A 1 128 ? -10.695 19.562 6.641 1 98.75 128 ILE A C 1
ATOM 1011 O O . ILE A 1 128 ? -9.992 20.578 6.59 1 98.75 128 ILE A O 1
ATOM 1015 N N . GLY A 1 129 ? -11.328 19.156 5.598 1 96.88 129 GLY A N 1
ATOM 1016 C CA . GLY A 1 129 ? -11.312 19.844 4.312 1 96.88 129 GLY A CA 1
ATOM 1017 C C . GLY A 1 129 ? -12.25 19.219 3.295 1 96.88 129 GLY A C 1
ATOM 1018 O O . GLY A 1 129 ? -13.016 18.312 3.623 1 96.88 129 GLY A O 1
ATOM 1019 N N . THR A 1 130 ? -12.234 19.797 2.223 1 96.75 130 THR A N 1
ATOM 1020 C CA . THR A 1 130 ? -11.438 20.875 1.651 1 96.75 130 THR A CA 1
ATOM 1021 C C . THR A 1 130 ? -12.047 22.234 1.979 1 96.75 130 THR A C 1
ATOM 1023 O O . THR A 1 130 ? -13.234 22.453 1.753 1 96.75 130 THR A O 1
ATOM 1026 N N . ILE A 1 131 ? -11.203 23.219 2.369 1 98.12 131 ILE A N 1
ATOM 1027 C CA . ILE A 1 131 ? -11.727 24.5 2.857 1 98.12 131 ILE A CA 1
ATOM 1028 C C . ILE A 1 131 ? -11.938 25.453 1.688 1 98.12 131 ILE A C 1
ATOM 1030 O O . ILE A 1 131 ? -12.992 26.078 1.574 1 98.12 131 ILE A O 1
ATOM 1034 N N . PHE A 1 132 ? -10.914 25.594 0.838 1 97.19 132 PHE A N 1
ATOM 1035 C CA . PHE A 1 132 ? -10.914 26.469 -0.331 1 97.19 132 PHE A CA 1
ATOM 1036 C C . PHE A 1 132 ? -10.594 25.672 -1.595 1 97.19 132 PHE A C 1
ATOM 1038 O O . PHE A 1 132 ? -10.109 24.547 -1.521 1 97.19 132 PHE A O 1
ATOM 1045 N N . PRO A 1 133 ? -10.938 26.203 -2.725 1 92.56 133 PRO A N 1
ATOM 1046 C CA . PRO A 1 133 ? -10.555 25.516 -3.959 1 92.56 133 PRO A CA 1
ATOM 1047 C C . PRO A 1 133 ? -9.047 25.266 -4.059 1 92.56 133 PRO A C 1
ATOM 1049 O O . PRO A 1 133 ? -8.25 26.109 -3.643 1 92.56 133 PRO A O 1
ATOM 1052 N N . THR A 1 134 ? -8.719 24.047 -4.594 1 85.75 134 THR A N 1
ATOM 1053 C CA . THR A 1 134 ? -7.305 23.703 -4.703 1 85.75 134 THR A CA 1
ATOM 1054 C C . THR A 1 134 ? -7.066 22.75 -5.879 1 85.75 134 THR A C 1
ATOM 1056 O O . THR A 1 134 ? -7.988 22.062 -6.324 1 85.75 134 THR A O 1
ATOM 1059 N N . GLY A 1 135 ? -5.801 22.75 -6.367 1 78.69 135 GLY A N 1
ATOM 1060 C CA . GLY A 1 135 ? -5.406 21.875 -7.449 1 78.69 135 GLY A CA 1
ATOM 1061 C C . GLY A 1 135 ? -4.543 20.719 -6.988 1 78.69 135 GLY A C 1
ATOM 1062 O O . GLY A 1 135 ? -4.059 19.922 -7.809 1 78.69 135 GLY A O 1
ATOM 1063 N N . SER A 1 136 ? -4.398 20.531 -5.707 1 74.12 136 SER A N 1
ATOM 1064 C CA . SER A 1 136 ? -3.422 19.562 -5.207 1 74.12 136 SER A CA 1
ATOM 1065 C C . SER A 1 136 ? -3.963 18.141 -5.281 1 74.12 136 SER A C 1
ATOM 1067 O O . SER A 1 136 ? -3.191 17.172 -5.297 1 74.12 136 SER A O 1
ATOM 1069 N N . LYS A 1 137 ? -5.332 17.953 -5.297 1 71.69 137 LYS A N 1
ATOM 1070 C CA . LYS A 1 137 ? -5.938 16.625 -5.414 1 71.69 137 LYS A CA 1
ATOM 1071 C C . LYS A 1 137 ? -6.711 16.5 -6.719 1 71.69 137 LYS A C 1
ATOM 1073 O O . LYS A 1 137 ? -7.391 17.438 -7.145 1 71.69 137 LYS A O 1
ATOM 1078 N N . LYS A 1 138 ? -6.527 15.336 -7.305 1 63.16 138 LYS A N 1
ATOM 1079 C CA . LYS A 1 138 ? -7.195 15.102 -8.586 1 63.16 138 LYS A CA 1
ATOM 1080 C C . LYS A 1 138 ? -8.711 15.031 -8.406 1 63.16 138 LYS A C 1
ATOM 1082 O O . LYS A 1 138 ? -9.461 15.461 -9.281 1 63.16 138 LYS A O 1
ATOM 1087 N N . ASP A 1 139 ? -9.055 14.445 -7.316 1 63.97 139 ASP A N 1
ATOM 1088 C CA . ASP A 1 139 ? -10.492 14.289 -7.102 1 63.97 139 ASP A CA 1
ATOM 1089 C C . ASP A 1 139 ? -11.047 15.43 -6.242 1 63.97 139 ASP A C 1
ATOM 1091 O O . ASP A 1 139 ? -10.469 15.773 -5.211 1 63.97 139 ASP A O 1
ATOM 1095 N N . VAL A 1 140 ? -11.883 16.078 -6.793 1 61.12 140 VAL A N 1
ATOM 1096 C CA . VAL A 1 140 ? -12.445 17.281 -6.188 1 61.12 140 VAL A CA 1
ATOM 1097 C C . VAL A 1 140 ? -13.367 16.906 -5.027 1 61.12 140 VAL A C 1
ATOM 1099 O O . VAL A 1 140 ? -14.391 16.25 -5.234 1 61.12 140 VAL A O 1
ATOM 1102 N N . ASP A 1 141 ? -12.914 17.188 -3.857 1 74.5 141 ASP A N 1
ATOM 1103 C CA . ASP A 1 141 ? -13.781 17.109 -2.689 1 74.5 141 ASP A CA 1
ATOM 1104 C C . ASP A 1 141 ? -14.688 18.344 -2.598 1 74.5 141 ASP A C 1
ATOM 1106 O O . ASP A 1 141 ? -14.383 19.375 -3.176 1 74.5 141 ASP A O 1
ATOM 1110 N N . ALA A 1 142 ? -15.898 18.125 -2.025 1 87.25 142 ALA A N 1
ATOM 1111 C CA . ALA A 1 142 ? -16.766 19.266 -1.778 1 87.25 142 ALA A CA 1
ATOM 1112 C C . ALA A 1 142 ? -16.047 20.328 -0.952 1 87.25 142 ALA A C 1
ATOM 1114 O O . ALA A 1 142 ? -15.383 20.016 0.038 1 87.25 142 ALA A O 1
ATOM 1115 N N . ILE A 1 143 ? -16.141 21.531 -1.457 1 96 143 ILE A N 1
ATOM 1116 C CA . ILE A 1 143 ? -15.594 22.656 -0.707 1 96 143 ILE A CA 1
ATOM 1117 C C . ILE A 1 143 ? -16.547 23.031 0.425 1 96 143 ILE A C 1
ATOM 1119 O O . ILE A 1 143 ? -17.703 23.391 0.179 1 96 143 ILE A O 1
ATOM 1123 N N . ILE A 1 144 ? -16.047 23.047 1.638 1 97.62 144 ILE A N 1
ATOM 1124 C CA . ILE A 1 144 ? -16.969 23.219 2.762 1 97.62 144 ILE A CA 1
ATOM 1125 C C . ILE A 1 144 ? -16.859 24.641 3.311 1 97.62 144 ILE A C 1
ATOM 1127 O O . ILE A 1 144 ? -17.719 25.078 4.078 1 97.62 144 ILE A O 1
ATOM 1131 N N . GLY A 1 145 ? -15.789 25.359 3.002 1 97.62 145 GLY A N 1
ATOM 1132 C CA . GLY A 1 145 ? -15.609 26.734 3.449 1 97.62 145 GLY A CA 1
ATOM 1133 C C . GLY A 1 145 ? -15.328 26.844 4.938 1 97.62 145 GLY A C 1
ATOM 1134 O O . GLY A 1 145 ? -15.234 25.828 5.633 1 97.62 145 GLY A O 1
ATOM 1135 N N . ILE A 1 146 ? -15.25 28.094 5.383 1 98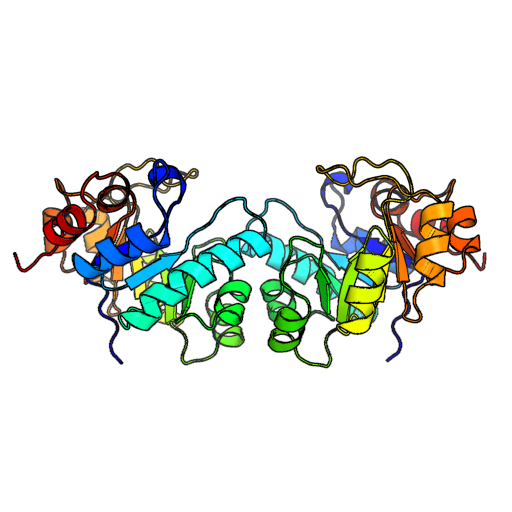.19 146 ILE A N 1
ATOM 1136 C CA . ILE A 1 146 ? -14.961 28.375 6.785 1 98.19 146 ILE A CA 1
ATOM 1137 C C . ILE A 1 146 ? -16.141 27.953 7.656 1 98.19 146 ILE A C 1
ATOM 1139 O O . ILE A 1 146 ? -15.953 27.453 8.766 1 98.19 146 ILE A O 1
ATOM 1143 N N . ASP A 1 147 ? -17.328 28.156 7.117 1 97.88 147 ASP A N 1
ATOM 1144 C CA . ASP A 1 147 ? -18.516 27.766 7.859 1 97.88 147 ASP A CA 1
ATOM 1145 C C . ASP A 1 147 ? -18.562 26.25 8.094 1 97.88 147 ASP A C 1
ATOM 1147 O O . ASP A 1 147 ? -18.859 25.797 9.195 1 97.88 147 ASP A O 1
ATOM 1151 N N . GLY A 1 148 ? -18.312 25.5 7.043 1 98.19 148 GLY A N 1
ATOM 1152 C CA . GLY A 1 148 ? -18.234 24.062 7.191 1 98.19 148 GLY A CA 1
ATOM 1153 C C . GLY A 1 148 ? -17.141 23.625 8.164 1 98.19 148 GLY A C 1
ATOM 1154 O O . GLY A 1 148 ? -17.359 22.719 8.977 1 98.19 148 GLY A O 1
ATOM 1155 N N . LEU A 1 149 ? -16.047 24.266 8.117 1 98.69 149 LEU A N 1
ATOM 1156 C CA . LEU A 1 149 ? -14.953 24 9.047 1 98.69 149 LEU A CA 1
ATOM 1157 C C . LEU A 1 149 ? -15.398 24.203 10.492 1 98.69 149 LEU A C 1
ATOM 1159 O O . LEU A 1 149 ? -15.18 23.344 11.344 1 98.69 149 LEU A O 1
ATOM 1163 N N . SER A 1 150 ? -16 25.328 10.695 1 98.56 150 SER A N 1
ATOM 1164 C CA . SER A 1 150 ? -16.453 25.672 12.039 1 98.56 150 SER A CA 1
ATOM 1165 C C . SER A 1 150 ? -17.453 24.641 12.562 1 98.56 150 SER A C 1
ATOM 1167 O O . SER A 1 150 ? -17.375 24.219 13.711 1 98.56 150 SER A O 1
ATOM 1169 N N . LYS A 1 151 ? -18.359 24.234 11.688 1 98.5 151 LYS A N 1
ATOM 1170 C CA . LYS A 1 151 ? -19.375 23.266 12.062 1 98.5 151 LYS A CA 1
ATOM 1171 C C . LYS A 1 151 ? -18.734 21.938 12.477 1 98.5 151 LYS A C 1
ATOM 1173 O O . LYS A 1 151 ? -19.109 21.344 13.492 1 98.5 151 LYS A O 1
ATOM 1178 N N . ILE A 1 152 ? -17.797 21.484 11.727 1 98.69 152 ILE A N 1
ATOM 1179 C CA . ILE A 1 152 ? -17.141 20.203 12.008 1 98.69 152 ILE A CA 1
ATOM 1180 C C . ILE A 1 152 ? -16.297 20.344 13.266 1 98.69 152 ILE A C 1
ATOM 1182 O O . ILE A 1 152 ? -16.375 19.5 14.164 1 98.69 152 ILE A O 1
ATOM 1186 N N . LYS A 1 153 ? -15.531 21.391 13.352 1 98.5 153 LYS A N 1
ATOM 1187 C CA . LYS A 1 153 ? -14.656 21.625 14.5 1 98.5 153 LYS A CA 1
ATOM 1188 C C . LYS A 1 153 ? -15.461 21.641 15.797 1 98.5 153 LYS A C 1
ATOM 1190 O O . LYS A 1 153 ? -15.055 21.047 16.797 1 98.5 153 LYS A O 1
ATOM 1195 N N . ASP A 1 154 ? -16.562 22.234 15.773 1 98.31 154 ASP A N 1
ATOM 1196 C CA . ASP A 1 154 ? -17.406 22.391 16.953 1 98.31 154 ASP A CA 1
ATOM 1197 C C . ASP A 1 154 ? -18.016 21.062 17.375 1 98.31 154 ASP A C 1
ATOM 1199 O O . ASP A 1 154 ? -18.5 20.922 18.5 1 98.31 154 ASP A O 1
ATOM 1203 N N . SER A 1 155 ? -18.016 20.125 16.5 1 98.5 155 SER A N 1
ATOM 1204 C CA . SER A 1 155 ? -18.703 18.859 16.766 1 98.5 155 SER A CA 1
ATOM 1205 C C . SER A 1 155 ? -17.766 17.844 17.406 1 98.5 155 SER A C 1
ATOM 1207 O O . SER A 1 155 ? -18.219 16.797 17.891 1 98.5 155 SER A O 1
ATOM 1209 N N . ILE A 1 156 ? -16.5 18.141 17.469 1 98.44 156 ILE A N 1
ATOM 1210 C CA . ILE A 1 156 ? -15.547 17.141 17.938 1 98.44 156 ILE A CA 1
ATOM 1211 C C . ILE A 1 156 ? -14.742 17.703 19.109 1 98.44 156 ILE A C 1
ATOM 1213 O O . ILE A 1 156 ? -14.75 18.906 19.359 1 98.44 156 ILE A O 1
ATOM 1217 N N . SER A 1 157 ? -13.945 16.812 19.734 1 98.25 157 SER A N 1
ATOM 1218 C CA . SER A 1 157 ? -13.141 17.219 20.891 1 98.25 157 SER A CA 1
ATOM 1219 C C . SER A 1 157 ? -11.68 16.828 20.703 1 98.25 157 SER A C 1
ATOM 1221 O O . SER A 1 157 ? -10.828 17.188 21.531 1 98.25 157 SER A O 1
ATOM 1223 N N . ILE A 1 158 ? -11.336 16.109 19.656 1 98.25 158 ILE A N 1
ATOM 1224 C CA . ILE A 1 158 ? -9.953 15.719 19.406 1 98.25 158 ILE A CA 1
ATOM 1225 C C . ILE A 1 158 ? -9.273 16.766 18.531 1 98.25 158 ILE A C 1
ATOM 1227 O O . ILE A 1 158 ? -9.945 17.547 17.859 1 98.25 158 ILE A O 1
ATOM 1231 N N . PRO A 1 159 ? -7.914 16.719 18.484 1 98.38 159 PRO A N 1
ATOM 1232 C CA . PRO A 1 159 ? -7.188 17.688 17.656 1 98.38 159 PRO A CA 1
ATOM 1233 C C . PRO A 1 159 ? -7.566 17.594 16.172 1 98.38 159 PRO A C 1
ATOM 1235 O O . PRO A 1 159 ? -7.945 16.516 15.695 1 98.38 159 PRO A O 1
ATOM 1238 N N . SER A 1 160 ? -7.457 18.75 15.5 1 98.62 160 SER A N 1
ATOM 1239 C CA . SER A 1 160 ? -7.766 18.766 14.078 1 98.62 160 SER A CA 1
ATOM 1240 C C . SER A 1 160 ? -6.969 19.844 13.352 1 98.62 160 SER A C 1
ATOM 1242 O O . SER A 1 160 ? -6.535 20.828 13.961 1 98.62 160 SER A O 1
ATOM 1244 N N . VAL A 1 161 ? -6.746 19.562 12.117 1 98.69 161 VAL A N 1
ATOM 1245 C CA . VAL A 1 161 ? -6.105 20.531 11.234 1 98.69 161 VAL A CA 1
ATOM 1246 C C . VAL A 1 161 ? -7.004 20.812 10.031 1 98.69 161 VAL A C 1
ATOM 1248 O O . VAL A 1 161 ? -7.703 19.906 9.547 1 98.69 161 VAL A O 1
ATOM 1251 N N . ALA A 1 162 ? -6.945 22.031 9.57 1 98.56 162 ALA A N 1
ATOM 1252 C CA . ALA A 1 162 ? -7.66 22.406 8.352 1 98.56 162 ALA A CA 1
ATOM 1253 C C . ALA A 1 162 ? -6.789 22.172 7.121 1 98.56 162 ALA A C 1
ATOM 1255 O O . ALA A 1 162 ? -5.582 22.438 7.148 1 98.56 162 ALA A O 1
ATOM 1256 N N . ILE A 1 163 ? -7.41 21.75 6.066 1 97.94 163 ILE A N 1
ATOM 1257 C CA . ILE A 1 163 ? -6.652 21.453 4.855 1 97.94 163 ILE A CA 1
ATOM 1258 C C . ILE A 1 163 ? -7.461 21.875 3.625 1 97.94 163 ILE A C 1
ATOM 1260 O O . ILE A 1 163 ? -8.695 21.797 3.633 1 97.94 163 ILE A O 1
ATOM 1264 N N . GLY A 1 164 ? -6.738 22.203 2.629 1 97.12 164 GLY A N 1
ATOM 1265 C CA . GLY A 1 164 ? -7.34 22.5 1.336 1 97.12 164 GLY A CA 1
ATOM 1266 C C . GLY A 1 164 ? -7.297 23.969 0.969 1 97.12 164 GLY A C 1
ATOM 1267 O O . GLY A 1 164 ? -8.07 24.766 1.501 1 97.12 164 GLY A O 1
ATOM 1268 N N . GLY A 1 165 ? -6.418 24.266 0.104 1 96.44 165 GLY A N 1
ATOM 1269 C CA . GLY A 1 165 ? -6.363 25.594 -0.493 1 96.44 165 GLY A CA 1
ATOM 1270 C C . GLY A 1 165 ? -5.891 26.672 0.471 1 96.44 165 GLY A C 1
ATOM 1271 O O . GLY A 1 165 ? -6.105 27.859 0.24 1 96.44 165 GLY A O 1
ATOM 1272 N N . ILE A 1 166 ? -5.344 26.359 1.544 1 97.44 166 ILE A N 1
ATOM 1273 C CA . ILE A 1 166 ? -4.898 27.297 2.568 1 97.44 166 ILE A CA 1
ATOM 1274 C C . ILE A 1 166 ? -3.535 27.875 2.186 1 97.44 166 ILE A C 1
ATOM 1276 O O . ILE A 1 166 ? -2.639 27.125 1.771 1 97.44 166 ILE A O 1
ATOM 1280 N N . ASN A 1 167 ? -3.406 29.156 2.316 1 95.94 167 ASN A N 1
ATOM 1281 C CA . ASN A 1 167 ? -2.17 29.859 1.976 1 95.94 167 ASN A CA 1
ATOM 1282 C C . ASN A 1 167 ? -2.004 31.141 2.789 1 95.94 167 ASN A C 1
ATOM 1284 O O . ASN A 1 167 ? -2.734 31.359 3.756 1 95.94 167 ASN A O 1
ATOM 1288 N N . LYS A 1 168 ? -1.036 31.922 2.395 1 94.5 168 LYS A N 1
ATOM 1289 C CA . LYS A 1 168 ? -0.644 33.094 3.174 1 94.5 168 LYS A CA 1
ATOM 1290 C C . LYS A 1 168 ? -1.757 34.125 3.193 1 94.5 168 LYS A C 1
ATOM 1292 O O . LYS A 1 168 ? -1.796 35 4.078 1 94.5 168 LYS A O 1
ATOM 1297 N N . THR A 1 169 ? -2.684 34.062 2.305 1 95.38 169 THR A N 1
ATOM 1298 C CA . THR A 1 169 ? -3.684 35.125 2.189 1 95.38 169 THR A CA 1
ATOM 1299 C C . THR A 1 169 ? -4.945 34.75 2.971 1 95.38 169 THR A C 1
ATOM 1301 O O . THR A 1 169 ? -5.77 35.625 3.264 1 95.38 169 THR A O 1
ATOM 1304 N N . ASN A 1 170 ? -5.105 33.438 3.322 1 96.5 170 ASN A N 1
ATOM 1305 C CA . ASN A 1 170 ? -6.398 33.094 3.887 1 96.5 170 ASN A CA 1
ATOM 1306 C C . ASN A 1 170 ? -6.246 32.281 5.188 1 96.5 170 ASN A C 1
ATOM 1308 O O . ASN A 1 170 ? -7.23 32.031 5.867 1 96.5 170 ASN A O 1
ATOM 1312 N N . PHE A 1 171 ? -5.016 32 5.629 1 97.25 171 PHE A N 1
ATOM 1313 C CA . PHE A 1 171 ? -4.812 31.078 6.746 1 97.25 171 PHE A CA 1
ATOM 1314 C C . PHE A 1 171 ? -5.309 31.703 8.047 1 97.25 171 PHE A C 1
ATOM 1316 O O . PHE A 1 171 ? -5.738 30.984 8.961 1 97.25 171 PHE A O 1
ATOM 1323 N N . LYS A 1 172 ? -5.293 33 8.195 1 95.88 172 LYS A N 1
ATOM 1324 C CA . LYS A 1 172 ? -5.715 33.656 9.43 1 95.88 172 LYS A CA 1
ATOM 1325 C C . LYS A 1 172 ? -7.203 33.469 9.68 1 95.88 172 LYS A C 1
ATOM 1327 O O . LYS A 1 172 ? -7.629 33.312 10.82 1 95.88 172 LYS A O 1
ATOM 1332 N N . ASP A 1 173 ? -7.953 33.5 8.602 1 95.81 173 ASP A N 1
ATOM 1333 C CA . ASP A 1 173 ? -9.383 33.219 8.734 1 95.81 173 ASP A CA 1
ATOM 1334 C C . ASP A 1 173 ? -9.648 31.797 9.203 1 95.81 173 ASP A C 1
ATOM 1336 O O . ASP A 1 173 ? -10.594 31.562 9.945 1 95.81 173 ASP A O 1
ATOM 1340 N N . VAL A 1 174 ? -8.836 30.938 8.781 1 97.88 174 VAL A N 1
ATOM 1341 C CA . VAL A 1 174 ? -8.945 29.531 9.18 1 97.88 174 VAL A CA 1
ATOM 1342 C C . VAL A 1 174 ? -8.625 29.391 10.664 1 97.88 174 VAL A C 1
ATOM 1344 O O . VAL A 1 174 ? -9.359 28.734 11.406 1 97.88 174 VAL A O 1
ATOM 1347 N N . LEU A 1 175 ? -7.645 30.078 11.125 1 96.12 175 LEU A N 1
ATOM 1348 C CA . LEU A 1 175 ? -7.195 29.969 12.508 1 96.12 175 LEU A CA 1
ATOM 1349 C C . LEU A 1 175 ? -8.234 30.547 13.461 1 96.12 175 LEU A C 1
ATOM 1351 O O . LEU A 1 175 ? -8.344 30.109 14.609 1 96.12 175 LEU A O 1
ATOM 1355 N N . LYS A 1 176 ? -9 31.453 13 1 94.81 176 LYS A N 1
ATOM 1356 C CA . LYS A 1 176 ? -10.016 32.094 13.82 1 94.81 176 LYS A CA 1
ATOM 1357 C C . LYS A 1 176 ? -11.094 31.109 14.242 1 94.81 176 LYS A C 1
ATOM 1359 O O . LYS A 1 176 ? -11.836 31.359 15.188 1 94.81 176 LYS A O 1
ATOM 1364 N N . THR A 1 177 ? -11.195 29.969 13.594 1 95.44 177 THR A N 1
ATOM 1365 C CA . THR A 1 177 ? -12.211 28.969 13.898 1 95.44 177 THR A CA 1
ATOM 1366 C C . THR A 1 177 ? -11.828 28.172 15.141 1 95.44 177 THR A C 1
ATOM 1368 O O . THR A 1 177 ? -12.633 27.391 15.656 1 95.44 177 THR A O 1
ATOM 1371 N N . GLY A 1 178 ? -10.586 28.312 15.594 1 94.44 178 GLY A N 1
ATOM 1372 C CA . GLY A 1 178 ? -10.141 27.578 16.766 1 94.44 178 GLY A CA 1
ATOM 1373 C C . GLY A 1 178 ? -9.523 26.234 16.438 1 94.44 178 GLY A C 1
ATOM 1374 O O . GLY A 1 178 ? -9.305 25.406 17.328 1 94.44 178 GLY A O 1
ATOM 1375 N N . ILE A 1 179 ? -9.289 26.016 15.219 1 96.31 179 ILE A N 1
ATOM 1376 C CA . ILE A 1 179 ? -8.609 24.797 14.797 1 96.31 179 ILE A CA 1
ATOM 1377 C C . ILE A 1 179 ? -7.207 24.75 15.406 1 96.31 179 ILE A C 1
ATOM 1379 O O . ILE A 1 179 ? -6.641 25.797 15.742 1 96.31 179 ILE A O 1
ATOM 1383 N N . GLU A 1 180 ? -6.66 23.547 15.594 1 96.44 180 GLU A N 1
ATOM 1384 C CA . GLU A 1 180 ? -5.359 23.391 16.234 1 96.44 180 GLU A CA 1
ATOM 1385 C C . GLU A 1 180 ? -4.223 23.703 15.266 1 96.44 180 GLU A C 1
ATOM 1387 O O . GLU A 1 180 ? -3.117 24.047 15.688 1 96.44 180 GLU A O 1
ATOM 1392 N N . GLY A 1 181 ? -4.5 23.547 13.938 1 97.44 181 GLY A N 1
ATOM 1393 C CA . GLY A 1 181 ? -3.453 23.828 12.969 1 97.44 181 GLY A CA 1
ATOM 1394 C C . GLY A 1 181 ? -3.949 23.828 11.539 1 97.44 181 GLY A C 1
ATOM 1395 O O . GLY A 1 181 ? -5.145 23.641 11.289 1 97.44 181 GLY A O 1
ATOM 1396 N N . ILE A 1 182 ? -3.002 24.141 10.641 1 98.38 182 ILE A N 1
ATOM 1397 C CA . ILE A 1 182 ? -3.297 24.141 9.211 1 98.38 182 ILE A CA 1
ATOM 1398 C C . ILE A 1 182 ? -2.338 23.203 8.484 1 98.38 182 ILE A C 1
ATOM 1400 O O . ILE A 1 182 ? -1.16 23.109 8.836 1 98.38 182 ILE A O 1
ATOM 1404 N N . SER A 1 183 ? -2.879 22.469 7.555 1 98.38 183 SER A N 1
ATOM 1405 C CA . SER A 1 183 ? -2.096 21.609 6.676 1 98.38 183 SER A CA 1
ATOM 1406 C C . SER A 1 183 ? -1.933 22.234 5.293 1 98.38 183 SER A C 1
ATOM 1408 O O . SER A 1 183 ? -2.916 22.641 4.668 1 98.38 183 SER A O 1
ATOM 1410 N N . VAL A 1 184 ? -0.694 22.297 4.816 1 98.19 184 VAL A N 1
ATOM 1411 C CA . VAL A 1 184 ? -0.456 23 3.562 1 98.19 184 VAL A CA 1
ATOM 1412 C C . VAL A 1 184 ? 0.543 22.219 2.711 1 98.19 184 VAL A C 1
ATOM 1414 O O . VAL A 1 184 ? 1.284 21.375 3.229 1 98.19 184 VAL A O 1
ATOM 1417 N N . ILE A 1 185 ? 0.502 22.438 1.451 1 97.81 185 ILE A N 1
ATOM 1418 C CA . ILE A 1 185 ? 1.417 21.875 0.464 1 97.81 185 ILE A CA 1
ATOM 1419 C C . ILE A 1 185 ? 2.143 23 -0.268 1 97.81 185 ILE A C 1
ATOM 1421 O O . ILE A 1 185 ? 3.248 23.391 0.12 1 97.81 185 ILE A O 1
ATOM 1425 N N . SER A 1 186 ? 1.474 23.625 -1.184 1 96.44 186 SER A N 1
ATOM 1426 C CA . SER A 1 186 ? 2.09 24.562 -2.111 1 96.44 186 SER A CA 1
ATOM 1427 C C . SER A 1 186 ? 2.369 25.906 -1.436 1 96.44 186 SER A C 1
ATOM 1429 O O . SER A 1 186 ? 3.248 26.656 -1.87 1 96.44 186 SER A O 1
ATOM 1431 N N . ALA A 1 187 ? 1.568 26.203 -0.359 1 97.31 187 ALA A N 1
ATOM 1432 C CA . ALA A 1 187 ? 1.799 27.453 0.364 1 97.31 187 ALA A CA 1
ATOM 1433 C C . ALA A 1 187 ? 3.236 27.531 0.868 1 97.31 187 ALA A C 1
ATOM 1435 O O . ALA A 1 187 ? 3.764 28.625 1.075 1 97.31 187 ALA A O 1
ATOM 1436 N N . ILE A 1 188 ? 3.84 26.359 1.064 1 98.19 188 ILE A N 1
ATOM 1437 C CA . ILE A 1 188 ? 5.234 26.312 1.49 1 98.19 188 ILE A CA 1
ATOM 1438 C C . ILE A 1 188 ? 6.109 25.828 0.339 1 98.19 188 ILE A C 1
ATOM 1440 O O . ILE A 1 188 ? 7.055 26.516 -0.066 1 98.19 188 ILE A O 1
ATOM 1444 N N . LEU A 1 189 ? 5.781 24.781 -0.398 1 97.88 189 LEU A N 1
ATOM 1445 C CA . LEU A 1 189 ? 6.66 24.047 -1.311 1 97.88 189 LEU A CA 1
ATOM 1446 C C . LEU A 1 189 ? 6.82 24.812 -2.625 1 97.88 189 LEU A C 1
ATOM 1448 O O . LEU A 1 189 ? 7.82 24.641 -3.324 1 97.88 189 LEU A O 1
ATOM 1452 N N . ASP A 1 190 ? 5.863 25.594 -2.939 1 96.19 190 ASP A N 1
ATOM 1453 C CA . ASP A 1 190 ? 5.918 26.297 -4.219 1 96.19 190 ASP A CA 1
ATOM 1454 C C . ASP A 1 190 ? 6.645 27.641 -4.082 1 96.19 190 ASP A C 1
ATOM 1456 O O . ASP A 1 190 ? 6.789 28.375 -5.059 1 96.19 190 ASP A O 1
ATOM 1460 N N . GLU A 1 191 ? 7.141 27.938 -2.939 1 97.19 191 GLU A N 1
ATOM 1461 C CA . GLU A 1 191 ? 7.809 29.203 -2.682 1 97.19 191 GLU A CA 1
ATOM 1462 C C . GLU A 1 191 ? 9.32 29.078 -2.846 1 97.19 191 GLU A C 1
ATOM 1464 O O . GLU A 1 191 ? 9.883 28 -2.635 1 97.19 191 GLU A O 1
ATOM 1469 N N . ASP A 1 192 ? 9.953 30.188 -3.154 1 96.56 192 ASP A N 1
ATOM 1470 C CA . ASP A 1 192 ? 11.406 30.203 -3.332 1 96.56 192 ASP A CA 1
ATOM 1471 C C . ASP A 1 192 ? 12.125 30.047 -1.993 1 96.56 192 ASP A C 1
ATOM 1473 O O . ASP A 1 192 ? 13.086 29.281 -1.889 1 96.56 192 ASP A O 1
ATOM 1477 N N . ASP A 1 193 ? 11.625 30.75 -1.015 1 97.81 193 ASP A N 1
ATOM 1478 C CA . ASP A 1 193 ? 12.18 30.672 0.333 1 97.81 193 ASP A CA 1
ATOM 1479 C C . ASP A 1 193 ? 11.266 29.844 1.248 1 97.81 193 ASP A C 1
ATOM 1481 O O . ASP A 1 193 ? 10.344 30.391 1.855 1 97.81 193 ASP A O 1
ATOM 1485 N N . ILE A 1 194 ? 11.633 28.609 1.415 1 98.56 194 ILE A N 1
ATOM 1486 C CA . ILE A 1 194 ? 10.82 27.625 2.127 1 98.56 194 ILE A CA 1
ATOM 1487 C C . ILE A 1 194 ? 10.719 28.016 3.602 1 98.56 194 ILE A C 1
ATOM 1489 O O . ILE A 1 194 ? 9.633 28 4.18 1 98.56 194 ILE A O 1
ATOM 1493 N N . LYS A 1 195 ? 11.836 28.344 4.191 1 98.44 195 LYS A N 1
ATOM 1494 C CA . LYS A 1 195 ? 11.875 28.688 5.609 1 98.44 195 LYS A CA 1
ATOM 1495 C C . LYS A 1 195 ? 10.977 29.891 5.902 1 98.44 195 LYS A C 1
ATOM 1497 O O . LYS A 1 195 ? 10.18 29.859 6.84 1 98.44 195 LYS A O 1
ATOM 1502 N N . LEU A 1 196 ? 11.078 30.906 5.043 1 97.81 196 LEU A N 1
ATOM 1503 C CA . LEU A 1 196 ? 10.273 32.094 5.227 1 97.81 196 LEU A CA 1
ATOM 1504 C C . LEU A 1 196 ? 8.797 31.812 5.004 1 97.81 196 LEU A C 1
ATOM 1506 O O . LEU A 1 196 ? 7.941 32.344 5.719 1 97.81 196 LEU A O 1
ATOM 1510 N N . ALA A 1 197 ? 8.508 31.016 3.992 1 97.94 197 ALA A N 1
ATOM 1511 C CA . ALA A 1 197 ? 7.121 30.656 3.699 1 97.94 197 ALA A CA 1
ATOM 1512 C C . ALA A 1 197 ? 6.465 29.969 4.895 1 97.94 197 ALA A C 1
ATOM 1514 O O . ALA A 1 197 ? 5.332 30.297 5.258 1 97.94 197 ALA A O 1
ATOM 1515 N N . ALA A 1 198 ? 7.184 29.062 5.523 1 98.44 198 ALA A N 1
ATOM 1516 C CA . ALA A 1 198 ? 6.668 28.375 6.707 1 98.44 198 ALA A CA 1
ATOM 1517 C C . ALA A 1 198 ? 6.504 29.344 7.871 1 98.44 198 ALA A C 1
ATOM 1519 O O . ALA A 1 198 ? 5.461 29.375 8.531 1 98.44 198 ALA A O 1
ATOM 1520 N N . ASN A 1 199 ? 7.492 30.141 8.062 1 97.5 199 ASN A N 1
ATOM 1521 C CA . ASN A 1 199 ? 7.477 31.094 9.172 1 97.5 199 ASN A CA 1
ATOM 1522 C C . ASN A 1 199 ? 6.309 32.062 9.055 1 97.5 199 ASN A C 1
ATOM 1524 O O . ASN A 1 199 ? 5.727 32.469 10.062 1 97.5 199 ASN A O 1
ATOM 1528 N N . ASN A 1 200 ? 5.969 32.406 7.848 1 96.75 200 ASN A N 1
ATOM 1529 C CA . ASN A 1 200 ? 4.902 33.344 7.594 1 96.75 200 ASN A CA 1
ATOM 1530 C C . ASN A 1 200 ? 3.533 32.781 7.949 1 96.75 200 ASN A C 1
ATOM 1532 O O . ASN A 1 200 ? 2.555 33.531 8.07 1 96.75 200 ASN A O 1
ATOM 1536 N N . LEU A 1 201 ? 3.449 31.5 8.102 1 97.31 201 LEU A N 1
ATOM 1537 C CA . LEU A 1 201 ? 2.17 30.859 8.367 1 97.31 201 LEU A CA 1
ATOM 1538 C C . LEU A 1 201 ? 1.986 30.609 9.859 1 97.31 201 LEU A C 1
ATOM 1540 O O . LEU A 1 201 ? 0.968 30.062 10.281 1 97.31 201 LEU A O 1
ATOM 1544 N N . LEU A 1 202 ? 2.898 31.047 10.641 1 91.25 202 LEU A N 1
ATOM 1545 C CA . LEU A 1 202 ? 2.812 30.828 12.086 1 91.25 202 LEU A CA 1
ATOM 1546 C C . LEU A 1 202 ? 1.963 31.906 12.75 1 91.25 202 LEU A C 1
ATOM 1548 O O . LEU A 1 202 ? 1.988 33.062 12.328 1 91.25 202 LEU A O 1
ATOM 1552 N N . ILE A 1 203 ? 0.8 31.406 13.414 1 66.38 203 ILE A N 1
ATOM 1553 C CA . ILE A 1 203 ? -0.209 32.188 14.117 1 66.38 203 ILE A CA 1
ATOM 1554 C C . ILE A 1 203 ? 0.47 33.25 14.977 1 66.38 203 ILE A C 1
ATOM 1556 O O . ILE A 1 203 ? 0.059 34.406 14.969 1 66.38 203 ILE A O 1
ATOM 1560 N N . ASN A 1 204 ? 1.165 32.688 16.062 1 58.06 204 ASN A N 1
ATOM 1561 C CA . ASN A 1 204 ? 1.575 33.594 17.125 1 58.06 204 ASN A CA 1
ATOM 1562 C C . ASN A 1 204 ? 2.535 34.688 16.609 1 58.06 204 ASN A C 1
ATOM 1564 O O . ASN A 1 204 ? 3.289 35.25 17.375 1 58.06 204 ASN A O 1
ATOM 1568 N N . LYS A 1 205 ? 2.32 34.938 15.188 1 45.84 205 LYS A N 1
ATOM 1569 C CA . LYS A 1 205 ? 2.99 36.219 14.859 1 45.84 205 LYS A CA 1
ATOM 1570 C C . LYS A 1 205 ? 1.999 37.375 14.828 1 45.84 205 LYS A C 1
ATOM 1572 O O . LYS A 1 205 ? 0.824 37.188 14.508 1 45.84 205 LYS A O 1
ATOM 1577 N N . MET B 1 1 ? 2.754 -26.234 6.652 1 56.38 1 MET B N 1
ATOM 1578 C CA . MET B 1 1 ? 2.258 -27.078 5.559 1 56.38 1 MET B CA 1
ATOM 1579 C C . MET B 1 1 ? 2.949 -26.719 4.246 1 56.38 1 MET B C 1
ATOM 1581 O O . MET B 1 1 ? 3.283 -25.547 4.012 1 56.38 1 MET B O 1
ATOM 1585 N N . GLU B 1 2 ? 3.371 -27.672 3.461 1 84.06 2 GLU B N 1
ATOM 1586 C CA . GLU B 1 2 ? 4.027 -27.469 2.174 1 84.06 2 GLU B CA 1
ATOM 1587 C C . GLU B 1 2 ? 3.055 -26.891 1.148 1 84.06 2 GLU B C 1
ATOM 1589 O O . GLU B 1 2 ? 1.929 -27.375 1.012 1 84.06 2 GLU B O 1
ATOM 1594 N N . ILE B 1 3 ? 3.336 -25.766 0.565 1 93.56 3 ILE B N 1
ATOM 1595 C CA . ILE B 1 3 ? 2.482 -25.078 -0.394 1 93.56 3 ILE B CA 1
ATOM 1596 C C . ILE B 1 3 ? 2.574 -25.766 -1.755 1 93.56 3 ILE B C 1
ATOM 1598 O O . ILE B 1 3 ? 3.666 -26.109 -2.207 1 93.56 3 ILE B O 1
ATOM 1602 N N . ASN B 1 4 ? 1.46 -26.141 -2.305 1 97.38 4 ASN B N 1
ATOM 1603 C CA . ASN B 1 4 ? 1.378 -26.641 -3.672 1 97.38 4 ASN B CA 1
ATOM 1604 C C . ASN B 1 4 ? 1.291 -25.5 -4.684 1 97.38 4 ASN B C 1
ATOM 1606 O O . ASN B 1 4 ? 0.258 -24.844 -4.789 1 97.38 4 ASN B O 1
ATOM 1610 N N . TYR B 1 5 ? 2.311 -25.281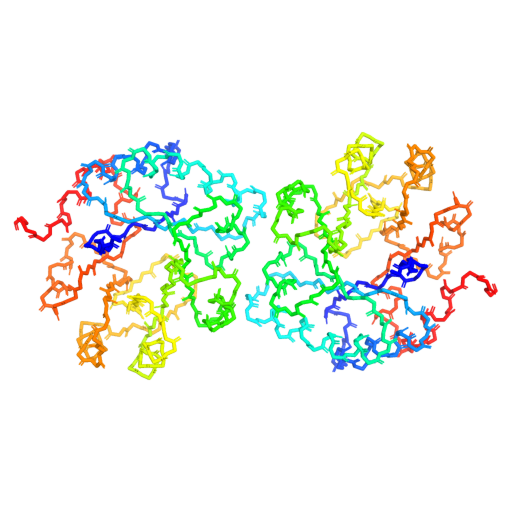 -5.5 1 97.75 5 TYR B N 1
ATOM 1611 C CA . TYR B 1 5 ? 2.393 -24.156 -6.418 1 97.75 5 TYR B CA 1
ATOM 1612 C C . TYR B 1 5 ? 2.021 -24.578 -7.836 1 97.75 5 TYR B C 1
ATOM 1614 O O . TYR B 1 5 ? 2.271 -23.844 -8.797 1 97.75 5 TYR B O 1
ATOM 1622 N N . GLU B 1 6 ? 1.461 -25.75 -7.996 1 97.25 6 GLU B N 1
ATOM 1623 C CA . GLU B 1 6 ? 1.279 -26.375 -9.305 1 97.25 6 GLU B CA 1
ATOM 1624 C C . GLU B 1 6 ? 0.514 -25.453 -10.25 1 97.25 6 GLU B C 1
ATOM 1626 O O . GLU B 1 6 ? 0.95 -25.219 -11.383 1 97.25 6 GLU B O 1
ATOM 1631 N N . LEU B 1 7 ? -0.653 -25 -9.789 1 98.56 7 LEU B N 1
ATOM 1632 C CA . LEU B 1 7 ? -1.47 -24.109 -10.609 1 98.56 7 LEU B CA 1
ATOM 1633 C C . LEU B 1 7 ? -1.827 -22.844 -9.844 1 98.56 7 LEU B C 1
ATOM 1635 O O . LEU B 1 7 ? -2.721 -22.859 -9 1 98.56 7 LEU B O 1
ATOM 1639 N N . TYR B 1 8 ? -1.153 -21.781 -10.258 1 98.81 8 TYR B N 1
ATOM 1640 C CA . TYR B 1 8 ? -1.139 -20.484 -9.578 1 98.81 8 TYR B CA 1
ATOM 1641 C C . TYR B 1 8 ? -1.958 -19.453 -10.344 1 98.81 8 TYR B C 1
ATOM 1643 O O . TYR B 1 8 ? -1.554 -19.016 -11.422 1 98.81 8 TYR B O 1
ATOM 1651 N N . LEU B 1 9 ? -3.096 -19.078 -9.711 1 98.88 9 LEU B N 1
ATOM 1652 C CA . LEU B 1 9 ? -3.979 -18.125 -10.367 1 98.88 9 LEU B CA 1
ATOM 1653 C C . LEU B 1 9 ? -3.725 -16.703 -9.867 1 98.88 9 LEU B C 1
ATOM 1655 O O . LEU B 1 9 ? -3.66 -16.484 -8.656 1 98.88 9 LEU B O 1
ATOM 1659 N N . ILE B 1 10 ? -3.566 -15.805 -10.727 1 98.75 10 ILE B N 1
ATOM 1660 C CA . ILE B 1 10 ? -3.529 -14.383 -10.414 1 98.75 10 ILE B CA 1
ATOM 1661 C C . ILE B 1 10 ? -4.82 -13.719 -10.883 1 98.75 10 ILE B C 1
ATOM 1663 O O . ILE B 1 10 ? -5.18 -13.812 -12.062 1 98.75 10 ILE B O 1
ATOM 1667 N N . THR B 1 11 ? -5.477 -13.031 -10.039 1 98.56 11 THR B N 1
ATOM 1668 C CA . THR B 1 11 ? -6.742 -12.406 -10.398 1 98.56 11 THR B CA 1
ATOM 1669 C C . THR B 1 11 ? -6.504 -11.125 -11.195 1 98.56 11 THR B C 1
ATOM 1671 O O . THR B 1 11 ? -5.48 -10.461 -11.031 1 98.56 11 THR B O 1
ATOM 1674 N N . ASP B 1 12 ? -7.422 -10.797 -12.039 1 96.69 12 ASP B N 1
ATOM 1675 C CA . ASP B 1 12 ? -7.535 -9.586 -12.836 1 96.69 12 ASP B CA 1
ATOM 1676 C C . ASP B 1 12 ? -8.984 -9.328 -13.25 1 96.69 12 ASP B C 1
ATOM 1678 O O . ASP B 1 12 ? -9.492 -9.977 -14.172 1 96.69 12 ASP B O 1
ATOM 1682 N N . ARG B 1 13 ? -9.555 -8.359 -12.656 1 95.31 13 ARG B N 1
ATOM 1683 C CA . ARG B 1 13 ? -11 -8.18 -12.797 1 95.31 13 ARG B CA 1
ATOM 1684 C C . ARG B 1 13 ? -11.352 -7.691 -14.195 1 95.31 13 ARG B C 1
ATOM 1686 O O . ARG B 1 13 ? -12.516 -7.773 -14.617 1 95.31 13 ARG B O 1
ATOM 1693 N N . ARG B 1 14 ? -10.43 -7.277 -14.992 1 94.5 14 ARG B N 1
ATOM 1694 C CA . ARG B 1 14 ? -10.672 -6.859 -16.375 1 94.5 14 ARG B CA 1
ATOM 1695 C C . ARG B 1 14 ? -11.125 -8.031 -17.219 1 94.5 14 ARG B C 1
ATOM 1697 O O . ARG B 1 14 ? -11.727 -7.844 -18.281 1 94.5 14 ARG B O 1
ATOM 1704 N N . PHE B 1 15 ? -10.898 -9.242 -16.734 1 94.31 15 PHE B N 1
ATOM 1705 C CA . PHE B 1 15 ? -11.18 -10.43 -17.547 1 94.31 15 PHE B CA 1
ATOM 1706 C C . PHE B 1 15 ? -12.5 -11.062 -17.125 1 94.31 15 PHE B C 1
ATOM 1708 O O . PHE B 1 15 ? -12.914 -12.086 -17.672 1 94.31 15 PHE B O 1
ATOM 1715 N N . LEU B 1 16 ? -13.18 -10.555 -16.172 1 94.12 16 LEU B N 1
ATOM 1716 C CA . LEU B 1 16 ? -14.328 -11.234 -15.586 1 94.12 16 LEU B CA 1
ATOM 1717 C C . LEU B 1 16 ? -15.555 -11.109 -16.484 1 94.12 16 LEU B C 1
ATOM 1719 O O . LEU B 1 16 ? -16.453 -11.945 -16.438 1 94.12 16 LEU B O 1
ATOM 1723 N N . LYS B 1 17 ? -15.578 -10.078 -17.297 1 92.56 17 LYS B N 1
ATOM 1724 C CA . LYS B 1 17 ? -16.672 -9.914 -18.25 1 92.56 17 LYS B CA 1
ATOM 1725 C C . LYS B 1 17 ? -18.031 -9.938 -17.531 1 92.56 17 LYS B C 1
ATOM 1727 O O . LYS B 1 17 ? -18.938 -10.648 -17.953 1 92.56 17 LYS B O 1
ATOM 1732 N N . GLY B 1 18 ? -18.156 -9.273 -16.406 1 93.31 18 GLY B N 1
ATOM 1733 C CA . GLY B 1 18 ? -19.406 -9.125 -15.672 1 93.31 18 GLY B CA 1
ATOM 1734 C C . GLY B 1 18 ? -19.656 -10.242 -14.672 1 93.31 18 GLY B C 1
ATOM 1735 O O . GLY B 1 18 ? -20.578 -10.172 -13.875 1 93.31 18 GLY B O 1
ATOM 1736 N N . ARG B 1 19 ? -18.812 -11.281 -14.633 1 97 19 ARG B N 1
ATOM 1737 C CA . ARG B 1 19 ? -18.953 -12.383 -13.688 1 97 19 ARG B CA 1
ATOM 1738 C C . ARG B 1 19 ? -18.469 -11.984 -12.297 1 97 19 ARG B C 1
ATOM 1740 O O . ARG B 1 19 ? -17.656 -11.07 -12.156 1 97 19 ARG B O 1
ATOM 1747 N N . GLN B 1 20 ? -18.969 -12.688 -11.344 1 97.44 20 GLN B N 1
ATOM 1748 C CA . GLN B 1 20 ? -18.594 -12.438 -9.961 1 97.44 20 GLN B CA 1
ATOM 1749 C C . GLN B 1 20 ? -17.219 -13.047 -9.648 1 97.44 20 GLN B C 1
ATOM 1751 O O . GLN B 1 20 ? -16.984 -14.227 -9.898 1 97.44 20 GLN B O 1
ATOM 1756 N N . LEU B 1 21 ? -16.422 -12.266 -9.07 1 98 21 LEU B N 1
ATOM 1757 C CA . LEU B 1 21 ? -15.055 -12.68 -8.758 1 98 21 LEU B CA 1
ATOM 1758 C C . LEU B 1 21 ? -15.055 -13.922 -7.871 1 98 21 LEU B C 1
ATOM 1760 O O . LEU B 1 21 ? -14.32 -14.875 -8.133 1 98 21 LEU B O 1
ATOM 1764 N N . LYS B 1 22 ? -15.875 -13.922 -6.895 1 98 22 LYS B N 1
ATOM 1765 C CA . LYS B 1 22 ? -15.953 -15.031 -5.953 1 98 22 LYS B CA 1
ATOM 1766 C C . LYS B 1 22 ? -16.25 -16.344 -6.676 1 98 22 LYS B C 1
ATOM 1768 O O . LYS B 1 22 ? -15.609 -17.359 -6.395 1 98 22 LYS B O 1
ATOM 1773 N N . LYS B 1 23 ? -17.141 -16.281 -7.582 1 98.31 23 LYS B N 1
ATOM 1774 C CA . LYS B 1 23 ? -17.547 -17.484 -8.305 1 98.31 23 LYS B CA 1
ATOM 1775 C C . LYS B 1 23 ? -16.453 -17.953 -9.258 1 98.31 23 LYS B C 1
ATOM 1777 O O . LYS B 1 23 ? -16.203 -19.141 -9.375 1 98.31 23 LYS B O 1
ATOM 1782 N N . VAL B 1 24 ? -15.859 -17 -9.883 1 98.62 24 VAL B N 1
ATOM 1783 C CA . VAL B 1 24 ? -14.789 -17.312 -10.82 1 98.62 24 VAL B CA 1
ATOM 1784 C C . VAL B 1 24 ? -13.633 -17.984 -10.086 1 98.62 24 VAL B C 1
ATOM 1786 O O . VAL B 1 24 ? -13.094 -18.984 -10.547 1 98.62 24 VAL B O 1
ATOM 1789 N N . VAL B 1 25 ? -13.25 -17.469 -8.938 1 98.88 25 VAL B N 1
ATOM 1790 C CA . VAL B 1 25 ? -12.172 -18.031 -8.141 1 98.88 25 VAL B CA 1
ATOM 1791 C C . VAL B 1 25 ? -12.562 -19.422 -7.633 1 98.88 25 VAL B C 1
ATOM 1793 O O . VAL B 1 25 ? -11.758 -20.344 -7.66 1 98.88 25 VAL B O 1
ATOM 1796 N N . GLU B 1 26 ? -13.781 -19.531 -7.211 1 98.88 26 GLU B N 1
ATOM 1797 C CA . GLU B 1 26 ? -14.281 -20.828 -6.754 1 98.88 26 GLU B CA 1
ATOM 1798 C C . GLU B 1 26 ? -14.188 -21.875 -7.859 1 98.88 26 GLU B C 1
ATOM 1800 O O . GLU B 1 26 ? -13.672 -22.969 -7.637 1 98.88 26 GLU B O 1
ATOM 1805 N N . ASP B 1 27 ? -14.688 -21.484 -9.016 1 98.88 27 ASP B N 1
ATOM 1806 C CA . ASP B 1 27 ? -14.656 -22.406 -10.148 1 98.88 27 ASP B CA 1
ATOM 1807 C C . ASP B 1 27 ? -13.219 -22.781 -10.508 1 98.88 27 ASP B C 1
ATOM 1809 O O . ASP B 1 27 ? -12.938 -23.938 -10.852 1 98.88 27 ASP B O 1
ATOM 1813 N N . ALA B 1 28 ? -12.336 -21.812 -10.453 1 98.88 28 ALA B N 1
ATOM 1814 C CA . ALA B 1 28 ? -10.93 -22.078 -10.734 1 98.88 28 ALA B CA 1
ATOM 1815 C C . ALA B 1 28 ? -10.352 -23.078 -9.75 1 98.88 28 ALA B C 1
ATOM 1817 O O . ALA B 1 28 ? -9.633 -24 -10.141 1 98.88 28 ALA B O 1
ATOM 1818 N N . ILE B 1 29 ? -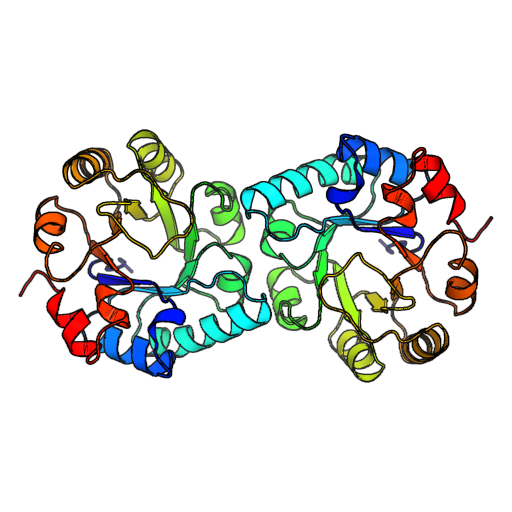10.641 -22.938 -8.469 1 98.88 29 ILE B N 1
ATOM 1819 C CA . ILE B 1 29 ? -10.172 -23.828 -7.414 1 98.88 29 ILE B CA 1
ATOM 1820 C C . ILE B 1 29 ? -10.727 -25.234 -7.641 1 98.88 29 ILE B C 1
ATOM 1822 O O . ILE B 1 29 ? -9.992 -26.219 -7.57 1 98.88 29 ILE B O 1
ATOM 1826 N N . LEU B 1 30 ? -11.984 -25.234 -7.977 1 98.75 30 LEU B N 1
ATOM 1827 C CA . LEU B 1 30 ? -12.617 -26.531 -8.242 1 98.75 30 LEU B CA 1
ATOM 1828 C C . LEU B 1 30 ? -12.008 -27.188 -9.469 1 98.75 30 LEU B C 1
ATOM 1830 O O . LEU B 1 30 ? -12.047 -28.422 -9.602 1 98.75 30 LEU B O 1
ATOM 1834 N N . GLY B 1 31 ? -11.508 -26.391 -10.328 1 98.62 31 GLY B N 1
ATOM 1835 C CA . GLY B 1 31 ? -10.852 -26.906 -11.516 1 98.62 31 GLY B CA 1
ATOM 1836 C C . GLY B 1 31 ? -9.414 -27.344 -11.266 1 98.62 31 GLY B C 1
ATOM 1837 O O . GLY B 1 31 ? -8.781 -27.953 -12.133 1 98.62 31 GLY B O 1
ATOM 1838 N N . GLY B 1 32 ? -8.844 -26.969 -10.102 1 98.44 32 GLY B N 1
ATOM 1839 C CA . GLY B 1 32 ? -7.531 -27.5 -9.781 1 98.44 32 GLY B CA 1
ATOM 1840 C C . GLY B 1 32 ? -6.543 -26.438 -9.359 1 98.44 32 GLY B C 1
ATOM 1841 O O . GLY B 1 32 ? -5.387 -26.734 -9.047 1 98.44 32 GLY B O 1
ATOM 1842 N N . VAL B 1 33 ? -6.91 -25.172 -9.305 1 98.69 33 VAL B N 1
ATOM 1843 C CA . VAL B 1 33 ? -6.027 -24.109 -8.844 1 98.69 33 VAL B CA 1
ATOM 1844 C C . VAL B 1 33 ? -5.602 -24.375 -7.398 1 98.69 33 VAL B C 1
ATOM 1846 O O . VAL B 1 33 ? -6.434 -24.719 -6.555 1 98.69 33 VAL B O 1
ATOM 1849 N N . THR B 1 34 ? -4.32 -24.188 -7.105 1 98.62 34 THR B N 1
ATOM 1850 C CA . THR B 1 34 ? -3.795 -24.609 -5.812 1 98.62 34 THR B CA 1
ATOM 1851 C C . THR B 1 34 ? -3.352 -23.391 -4.992 1 98.62 34 THR B C 1
ATOM 1853 O O . THR B 1 34 ? -3.084 -23.516 -3.795 1 98.62 34 THR B O 1
ATOM 1856 N N . ILE B 1 35 ? -3.283 -22.25 -5.523 1 98.75 35 ILE B N 1
ATOM 1857 C CA . ILE B 1 35 ? -2.879 -21 -4.883 1 98.75 35 ILE B CA 1
ATOM 1858 C C . ILE B 1 35 ? -3.436 -19.812 -5.668 1 98.75 35 ILE B C 1
ATOM 1860 O O . ILE B 1 35 ? -3.48 -19.844 -6.902 1 98.75 35 ILE B O 1
ATOM 1864 N N . VAL B 1 36 ? -3.918 -18.734 -4.992 1 98.94 36 VAL B N 1
ATOM 1865 C CA . VAL B 1 36 ? -4.543 -17.578 -5.641 1 98.94 36 VAL B CA 1
ATOM 1866 C C . VAL B 1 36 ? -3.861 -16.297 -5.184 1 98.94 36 VAL B C 1
ATOM 1868 O O . VAL B 1 36 ? -3.756 -16.031 -3.984 1 98.94 36 VAL B O 1
ATOM 1871 N N . GLN B 1 37 ? -3.395 -15.539 -6.078 1 98.94 37 GLN B N 1
ATOM 1872 C CA . GLN B 1 37 ? -2.902 -14.195 -5.805 1 98.94 37 GLN B CA 1
ATOM 1873 C C . GLN B 1 37 ? -3.928 -13.141 -6.215 1 98.94 37 GLN B C 1
ATOM 1875 O O . GLN B 1 37 ? -4.453 -13.18 -7.328 1 98.94 37 GLN B O 1
ATOM 1880 N N . VAL B 1 38 ? -4.234 -12.266 -5.312 1 98.94 38 VAL B N 1
ATOM 1881 C CA . VAL B 1 38 ? -5.082 -11.117 -5.633 1 98.94 38 VAL B CA 1
ATOM 1882 C C . VAL B 1 38 ? -4.215 -9.938 -6.062 1 98.94 38 VAL B C 1
ATOM 1884 O O . VAL B 1 38 ? -3.385 -9.453 -5.289 1 98.94 38 VAL B O 1
ATOM 1887 N N . ARG B 1 39 ? -4.441 -9.531 -7.242 1 98.19 39 ARG B N 1
ATOM 1888 C CA . ARG B 1 39 ? -3.695 -8.414 -7.812 1 98.19 39 ARG B CA 1
ATOM 1889 C C . ARG B 1 39 ? -4.637 -7.316 -8.297 1 98.19 39 ARG B C 1
ATOM 1891 O O . ARG B 1 39 ? -5.512 -7.566 -9.125 1 98.19 39 ARG B O 1
ATOM 1898 N N . GLU B 1 40 ? -4.52 -6.152 -7.738 1 95.38 40 GLU B N 1
ATOM 1899 C CA . GLU B 1 40 ? -5.273 -4.961 -8.117 1 95.38 40 GLU B CA 1
ATOM 1900 C C . GLU B 1 40 ? -4.34 -3.783 -8.391 1 95.38 40 GLU B C 1
ATOM 1902 O O . GLU B 1 40 ? -3.48 -3.461 -7.566 1 95.38 40 GLU B O 1
ATOM 1907 N N . LYS B 1 41 ? -4.574 -3.271 -9.57 1 87 41 LYS B N 1
ATOM 1908 C CA . LYS B 1 41 ? -3.791 -2.09 -9.922 1 87 41 LYS B CA 1
ATOM 1909 C C . LYS B 1 41 ? -4.68 -0.853 -10.023 1 87 41 LYS B C 1
ATOM 1911 O O . LYS B 1 41 ? -5.836 -0.943 -10.445 1 87 41 LYS B O 1
ATOM 1916 N N . ASP B 1 42 ? -4.301 0.225 -9.516 1 88.5 42 ASP B N 1
ATOM 1917 C CA . ASP B 1 42 ? -4.93 1.526 -9.719 1 88.5 42 ASP B CA 1
ATOM 1918 C C . ASP B 1 42 ? -6.27 1.609 -8.992 1 88.5 42 ASP B C 1
ATOM 1920 O O . ASP B 1 42 ? -7.266 2.066 -9.562 1 88.5 42 ASP B O 1
ATOM 1924 N N . VAL B 1 43 ? -6.477 0.947 -7.953 1 95.88 43 VAL B N 1
ATOM 1925 C CA . VAL B 1 43 ? -7.672 1.048 -7.125 1 95.88 43 VAL B CA 1
ATOM 1926 C C . VAL B 1 43 ? -7.309 1.614 -5.754 1 95.88 43 VAL B C 1
ATOM 1928 O O . VAL B 1 43 ? -6.133 1.633 -5.379 1 95.88 43 VAL B O 1
ATOM 1931 N N . SER B 1 44 ? -8.305 2.064 -5.055 1 97.5 44 SER B N 1
ATOM 1932 C CA . SER B 1 44 ? -8.086 2.557 -3.697 1 97.5 44 SER B CA 1
ATOM 1933 C C . SER B 1 44 ? -7.734 1.418 -2.748 1 97.5 44 SER B C 1
ATOM 1935 O O . SER B 1 44 ? -8.023 0.253 -3.031 1 97.5 44 SER B O 1
ATOM 1937 N N . THR B 1 45 ? -7.137 1.775 -1.646 1 98.38 45 THR B N 1
ATOM 1938 C CA . THR B 1 45 ? -6.836 0.792 -0.613 1 98.38 45 THR B CA 1
ATOM 1939 C C . THR B 1 45 ? -8.102 0.063 -0.173 1 98.38 45 THR B C 1
ATOM 1941 O O . THR B 1 45 ? -8.102 -1.162 -0.038 1 98.38 45 THR B O 1
ATOM 1944 N N . ARG B 1 46 ? -9.195 0.797 -0.021 1 98.62 46 ARG B N 1
ATOM 1945 C CA . ARG B 1 46 ? -10.453 0.213 0.428 1 98.62 46 ARG B CA 1
ATOM 1946 C C . ARG B 1 46 ? -10.977 -0.805 -0.581 1 98.62 46 ARG B C 1
ATOM 1948 O O . ARG B 1 46 ? -11.445 -1.882 -0.2 1 98.62 46 ARG B O 1
ATOM 1955 N N . GLU B 1 47 ? -10.922 -0.413 -1.806 1 98.44 47 GLU B N 1
ATOM 1956 C CA . GLU B 1 47 ? -11.375 -1.327 -2.848 1 98.44 47 GLU B CA 1
ATOM 1957 C C . GLU B 1 47 ? -10.523 -2.588 -2.893 1 98.44 47 GLU B C 1
ATOM 1959 O O . GLU B 1 47 ? -11.047 -3.699 -2.992 1 98.44 47 GLU B O 1
ATOM 1964 N N . PHE B 1 48 ? -9.203 -2.457 -2.85 1 98.81 48 PHE B N 1
ATOM 1965 C CA . PHE B 1 48 ? -8.305 -3.609 -2.826 1 98.81 48 PHE B CA 1
ATOM 1966 C C . PHE B 1 48 ? -8.617 -4.508 -1.635 1 98.81 48 PHE B C 1
ATOM 1968 O O . PHE B 1 48 ? -8.711 -5.73 -1.78 1 98.81 48 PHE B O 1
ATOM 1975 N N . TYR B 1 49 ? -8.828 -3.9 -0.513 1 98.88 49 TYR B N 1
ATOM 1976 C CA . TYR B 1 49 ? -9.18 -4.629 0.702 1 98.88 49 TYR B CA 1
ATOM 1977 C C . TYR B 1 49 ? -10.445 -5.445 0.5 1 98.88 49 TYR B C 1
ATOM 1979 O O . TYR B 1 49 ? -10.5 -6.629 0.853 1 98.88 49 TYR B O 1
ATOM 1987 N N . ASN B 1 50 ? -11.438 -4.809 -0.071 1 98.75 50 ASN B N 1
ATOM 1988 C CA . ASN B 1 50 ? -12.719 -5.48 -0.275 1 98.75 50 ASN B CA 1
ATOM 1989 C C . ASN B 1 50 ? -12.586 -6.652 -1.243 1 98.75 50 ASN B C 1
ATOM 1991 O O . ASN B 1 50 ? -13.156 -7.723 -1.009 1 98.75 50 ASN B O 1
ATOM 1995 N N . VAL B 1 51 ? -11.844 -6.469 -2.254 1 98.75 51 VAL B N 1
ATOM 1996 C CA . VAL B 1 51 ? -11.625 -7.527 -3.234 1 98.75 51 VAL B CA 1
ATOM 1997 C C . VAL B 1 51 ? -10.875 -8.688 -2.586 1 98.75 51 VAL B C 1
ATOM 1999 O O . VAL B 1 51 ? -11.25 -9.852 -2.748 1 98.75 51 VAL B O 1
ATOM 2002 N N . ALA B 1 52 ? -9.844 -8.352 -1.855 1 98.88 52 ALA B N 1
ATOM 2003 C CA . ALA B 1 52 ? -9.047 -9.367 -1.175 1 98.88 52 ALA B CA 1
ATOM 2004 C C . ALA B 1 52 ? -9.898 -10.164 -0.195 1 98.88 52 ALA B C 1
ATOM 2006 O O . ALA B 1 52 ? -9.773 -11.391 -0.113 1 98.88 52 ALA B O 1
ATOM 2007 N N . LYS B 1 53 ? -10.688 -9.484 0.497 1 98.69 53 LYS B N 1
ATOM 2008 C CA . LYS B 1 53 ? -11.555 -10.133 1.475 1 98.69 53 LYS B CA 1
ATOM 2009 C C . LYS B 1 53 ? -12.523 -11.094 0.794 1 98.69 53 LYS B C 1
ATOM 2011 O O . LYS B 1 53 ? -12.781 -12.188 1.304 1 98.69 53 LYS B O 1
ATOM 2016 N N . GLU B 1 54 ? -13.055 -10.586 -0.301 1 98.38 54 GLU B N 1
ATOM 2017 C CA . GLU B 1 54 ? -13.961 -11.43 -1.078 1 98.38 54 GLU B CA 1
ATOM 2018 C C . GLU B 1 54 ? -13.281 -12.727 -1.51 1 98.38 54 GLU B C 1
ATOM 2020 O O . GLU B 1 54 ? -13.844 -13.812 -1.359 1 98.38 54 GLU B O 1
ATOM 2025 N N . VAL B 1 55 ? -12.133 -12.688 -1.979 1 98.88 55 VAL B N 1
ATOM 2026 C CA . VAL B 1 55 ? -11.391 -13.852 -2.447 1 98.88 55 VAL B CA 1
ATOM 2027 C C . VAL B 1 55 ? -10.992 -14.727 -1.259 1 98.88 55 VAL B C 1
ATOM 2029 O O . VAL B 1 55 ? -11.023 -15.953 -1.348 1 98.88 55 VAL B O 1
ATOM 2032 N N . LYS B 1 56 ? -10.633 -14.109 -0.168 1 98.88 56 LYS B N 1
ATOM 2033 C CA . LYS B 1 56 ? -10.227 -14.828 1.038 1 98.88 56 LYS B CA 1
ATOM 2034 C C . LYS B 1 56 ? -11.336 -15.75 1.521 1 98.88 56 LYS B C 1
ATOM 2036 O O . LYS B 1 56 ? -11.07 -16.875 1.967 1 98.88 56 LYS B O 1
ATOM 2041 N N . GLU B 1 57 ? -12.547 -15.289 1.438 1 98.62 57 GLU B N 1
ATOM 2042 C CA . GLU B 1 57 ? -13.68 -16.109 1.856 1 98.62 57 GLU B CA 1
ATOM 2043 C C . GLU B 1 57 ? -13.703 -17.438 1.114 1 98.62 57 GLU B C 1
ATOM 2045 O O . GLU B 1 57 ? -13.898 -18.484 1.725 1 98.62 57 GLU B O 1
ATOM 2050 N N . VAL B 1 58 ? -13.453 -17.391 -0.152 1 98.75 58 VAL B N 1
ATOM 2051 C CA . VAL B 1 58 ? -13.484 -18.578 -0.991 1 98.75 58 VAL B CA 1
ATOM 2052 C C . VAL B 1 58 ? -12.258 -19.438 -0.708 1 98.75 58 VAL B C 1
ATOM 2054 O O . VAL B 1 58 ? -12.375 -20.656 -0.51 1 98.75 58 VAL B O 1
ATOM 2057 N N . THR B 1 59 ? -11.109 -18.812 -0.658 1 98.88 59 THR B N 1
ATOM 2058 C CA . THR B 1 59 ? -9.875 -19.562 -0.478 1 98.88 59 THR B CA 1
ATOM 2059 C C . THR B 1 59 ? -9.836 -20.219 0.896 1 98.88 59 THR B C 1
ATOM 2061 O O . THR B 1 59 ? -9.336 -21.344 1.039 1 98.88 59 THR B O 1
ATOM 2064 N N . ASP B 1 60 ? -10.336 -19.578 1.888 1 98.69 60 ASP B N 1
ATOM 2065 C CA . ASP B 1 60 ? -10.406 -20.172 3.219 1 98.69 60 ASP B CA 1
ATOM 2066 C C . ASP B 1 60 ? -11.305 -21.406 3.215 1 98.69 60 ASP B C 1
ATOM 2068 O O . ASP B 1 60 ? -10.961 -22.438 3.82 1 98.69 60 ASP B O 1
ATOM 2072 N N . TYR B 1 61 ? -12.406 -21.281 2.541 1 98.56 61 TYR B N 1
ATOM 2073 C CA . TYR B 1 61 ? -13.359 -22.391 2.502 1 98.56 61 TYR B CA 1
ATOM 2074 C C . TYR B 1 61 ? -12.719 -23.625 1.903 1 98.56 61 TYR B C 1
ATOM 2076 O O . TYR B 1 61 ? -12.891 -24.734 2.422 1 98.56 61 TYR B O 1
ATOM 2084 N N . TYR B 1 62 ? -11.977 -23.5 0.899 1 98.56 62 TYR B N 1
ATOM 2085 C CA . TYR B 1 62 ? -11.406 -24.625 0.177 1 98.56 62 TYR B CA 1
ATOM 2086 C C . TYR B 1 62 ? -9.984 -24.906 0.643 1 98.56 62 TYR B C 1
ATOM 2088 O O . TYR B 1 62 ? -9.305 -25.781 0.096 1 98.56 62 TYR B O 1
ATOM 2096 N N . LYS B 1 63 ? -9.453 -24.078 1.579 1 98.38 63 LYS B N 1
ATOM 2097 C CA . LYS B 1 63 ? -8.125 -24.234 2.164 1 98.38 63 LYS B CA 1
ATOM 2098 C C . LYS B 1 63 ? -7.039 -24.078 1.105 1 98.38 63 LYS B C 1
ATOM 2100 O O . LYS B 1 63 ? -6.117 -24.891 1.027 1 98.38 63 LYS B O 1
ATOM 2105 N N . VAL B 1 64 ? -7.207 -23.125 0.289 1 98.75 64 VAL B N 1
ATOM 2106 C CA . VAL B 1 64 ? -6.223 -22.703 -0.706 1 98.75 64 VAL B CA 1
ATOM 2107 C C . VAL B 1 64 ? -5.535 -21.422 -0.243 1 98.75 64 VAL B C 1
ATOM 2109 O O . VAL B 1 64 ? -6.199 -20.484 0.197 1 98.75 64 VAL B O 1
ATOM 2112 N N . PRO B 1 65 ? -4.203 -21.359 -0.282 1 98.81 65 PRO B N 1
ATOM 2113 C CA . PRO B 1 65 ? 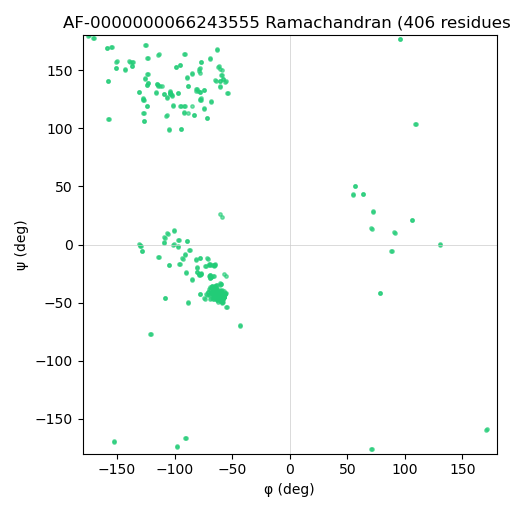-3.52 -20.141 0.176 1 98.81 65 PRO B CA 1
ATOM 2114 C C . PRO B 1 65 ? -3.842 -18.922 -0.683 1 98.81 65 PRO B C 1
ATOM 2116 O O . PRO B 1 65 ? -3.949 -19.031 -1.906 1 98.81 65 PRO B O 1
ATOM 2119 N N . ILE B 1 66 ? -3.994 -17.797 -0.051 1 98.94 66 ILE B N 1
ATOM 2120 C CA . ILE B 1 66 ? -4.203 -16.516 -0.726 1 98.94 66 ILE B CA 1
ATOM 2121 C C . ILE B 1 66 ? -2.959 -15.641 -0.573 1 98.94 66 ILE B C 1
ATOM 2123 O O . ILE B 1 66 ? -2.436 -15.484 0.532 1 98.94 66 ILE B O 1
ATOM 2127 N N . ILE B 1 67 ? -2.451 -15.102 -1.646 1 98.94 67 ILE B N 1
ATOM 2128 C CA . ILE B 1 67 ? -1.292 -14.219 -1.723 1 98.94 67 ILE B CA 1
ATOM 2129 C C . ILE B 1 67 ? -1.729 -12.828 -2.18 1 98.94 67 ILE B C 1
ATOM 2131 O O . ILE B 1 67 ? -2.561 -12.703 -3.08 1 98.94 67 ILE B O 1
ATOM 2135 N N . ILE B 1 68 ? -1.186 -11.805 -1.546 1 98.94 68 ILE B N 1
ATOM 2136 C CA . ILE B 1 68 ? -1.515 -10.438 -1.937 1 98.94 68 ILE B CA 1
ATOM 2137 C C . ILE B 1 68 ? -0.354 -9.836 -2.723 1 98.94 68 ILE B C 1
ATOM 2139 O O . ILE B 1 68 ? 0.802 -9.922 -2.301 1 98.94 68 ILE B O 1
ATOM 2143 N N . ASN B 1 69 ? -0.689 -9.273 -3.846 1 98.75 69 ASN B N 1
ATOM 2144 C CA . ASN B 1 69 ? 0.321 -8.609 -4.66 1 98.75 69 ASN B CA 1
ATOM 2145 C C . ASN B 1 69 ? 0.738 -7.27 -4.055 1 98.75 69 ASN B C 1
ATOM 2147 O O . ASN B 1 69 ? -0.094 -6.379 -3.867 1 98.75 69 ASN B O 1
ATOM 2151 N N . ASP B 1 70 ? 2.021 -7.148 -3.67 1 98.62 70 ASP B N 1
ATOM 2152 C CA . ASP B 1 70 ? 2.723 -5.902 -3.391 1 98.62 70 ASP B CA 1
ATOM 2153 C C . ASP B 1 70 ? 2.354 -5.359 -2.012 1 98.62 70 ASP B C 1
ATOM 2155 O O . ASP B 1 70 ? 3.23 -5.059 -1.201 1 98.62 70 ASP B O 1
ATOM 2159 N N . ARG B 1 71 ? 1.074 -5.398 -1.611 1 98.81 71 ARG B N 1
ATOM 2160 C CA . ARG B 1 71 ? 0.563 -4.605 -0.5 1 98.81 71 ARG B CA 1
ATOM 2161 C C . ARG B 1 71 ? 0.58 -5.406 0.798 1 98.81 71 ARG B C 1
ATOM 2163 O O . ARG B 1 71 ? -0.375 -6.121 1.104 1 98.81 71 ARG B O 1
ATOM 2170 N N . LEU B 1 72 ? 1.637 -5.129 1.592 1 98.94 72 LEU B N 1
ATOM 2171 C CA . LEU B 1 72 ? 1.78 -5.848 2.854 1 98.94 72 LEU B CA 1
ATOM 2172 C C . LEU B 1 72 ? 0.632 -5.516 3.801 1 98.94 72 LEU B C 1
ATOM 2174 O O . LEU B 1 72 ? 0.182 -6.375 4.562 1 98.94 72 LEU B O 1
ATOM 2178 N N . ASP B 1 73 ? 0.195 -4.281 3.756 1 98.88 73 ASP B N 1
ATOM 2179 C CA . ASP B 1 73 ? -0.858 -3.852 4.672 1 98.88 73 ASP B CA 1
ATOM 2180 C C . ASP B 1 73 ? -2.18 -4.547 4.352 1 98.88 73 ASP B C 1
ATOM 2182 O O . ASP B 1 73 ? -2.938 -4.898 5.258 1 98.88 73 ASP B O 1
ATOM 2186 N N . ILE B 1 74 ? -2.477 -4.797 3.113 1 98.94 74 ILE B N 1
ATOM 2187 C CA . ILE B 1 74 ? -3.66 -5.559 2.738 1 98.94 74 ILE B CA 1
ATOM 2188 C C . ILE B 1 74 ? -3.512 -7.004 3.209 1 98.94 74 ILE B C 1
ATOM 2190 O O . ILE B 1 74 ? -4.465 -7.602 3.719 1 98.94 74 ILE B O 1
ATOM 2194 N N . ALA B 1 75 ? -2.32 -7.566 3.014 1 98.94 75 ALA B N 1
ATOM 2195 C CA . ALA B 1 75 ? -2.068 -8.93 3.473 1 98.94 75 ALA B CA 1
ATOM 2196 C C . ALA B 1 75 ? -2.316 -9.055 4.973 1 98.94 75 ALA B C 1
ATOM 2198 O O . ALA B 1 75 ? -2.934 -10.023 5.426 1 98.94 75 ALA B O 1
ATOM 2199 N N . GLN B 1 76 ? -1.822 -8.109 5.715 1 98.94 76 GLN B N 1
ATOM 2200 C CA . GLN B 1 76 ? -2.039 -8.109 7.16 1 98.94 76 GLN B CA 1
ATOM 2201 C C . GLN B 1 76 ? -3.52 -7.953 7.492 1 98.94 76 GLN B C 1
ATOM 2203 O O . GLN B 1 76 ? -4.043 -8.656 8.367 1 98.94 76 GLN B O 1
ATOM 2208 N N . ALA B 1 77 ? -4.172 -7.059 6.812 1 98.88 77 ALA B N 1
ATOM 2209 C CA . ALA B 1 77 ? -5.555 -6.703 7.109 1 98.88 77 ALA B CA 1
ATOM 2210 C C . ALA B 1 77 ? -6.473 -7.922 6.996 1 98.88 77 ALA B C 1
ATOM 2212 O O . ALA B 1 77 ? -7.418 -8.07 7.773 1 98.88 77 ALA B O 1
ATOM 2213 N N . ILE B 1 78 ? -6.137 -8.789 6.07 1 98.81 78 ILE B N 1
ATOM 2214 C CA . ILE B 1 78 ? -7.031 -9.922 5.867 1 98.81 78 ILE B CA 1
ATOM 2215 C C . ILE B 1 78 ? -6.375 -11.203 6.383 1 98.81 78 ILE B C 1
ATOM 2217 O O . ILE B 1 78 ? -6.902 -12.297 6.188 1 98.81 78 ILE B O 1
ATOM 2221 N N . ASP B 1 79 ? -5.191 -11.062 6.926 1 98.62 79 ASP B N 1
ATOM 2222 C CA . ASP B 1 79 ? -4.406 -12.203 7.387 1 98.62 79 ASP B CA 1
ATOM 2223 C C . ASP B 1 79 ? -4.18 -13.203 6.258 1 98.62 79 ASP B C 1
ATOM 2225 O O . ASP B 1 79 ? -4.488 -14.391 6.402 1 98.62 79 ASP B O 1
ATOM 2229 N N . ALA B 1 80 ? -3.738 -12.711 5.172 1 98.88 80 ALA B N 1
ATOM 2230 C CA . ALA B 1 80 ? -3.434 -13.555 4.016 1 98.88 80 ALA B CA 1
ATOM 2231 C C . ALA B 1 80 ? -2.307 -14.531 4.332 1 98.88 80 ALA B C 1
ATOM 2233 O O . ALA B 1 80 ? -1.61 -14.383 5.34 1 98.88 80 ALA B O 1
ATOM 2234 N N . SER B 1 81 ? -2.098 -15.492 3.482 1 98.75 81 SER B N 1
ATOM 2235 C CA . SER B 1 81 ? -1.003 -16.453 3.617 1 98.75 81 SER B CA 1
ATOM 2236 C C . SER B 1 81 ? 0.346 -15.789 3.367 1 98.75 81 SER B C 1
ATOM 2238 O O . SER B 1 81 ? 1.376 -16.25 3.855 1 98.75 81 SER B O 1
ATOM 2240 N N . GLY B 1 82 ? 0.356 -14.734 2.57 1 98.81 82 GLY B N 1
ATOM 2241 C CA . GLY B 1 82 ? 1.599 -14.031 2.289 1 98.81 82 GLY B CA 1
ATOM 2242 C C . GLY B 1 82 ? 1.459 -12.984 1.199 1 98.81 82 GLY B C 1
ATOM 2243 O O . GLY B 1 82 ? 0.367 -12.461 0.971 1 98.81 82 GLY B O 1
ATOM 2244 N N . VAL B 1 83 ? 2.635 -12.625 0.586 1 98.94 83 VAL B N 1
ATOM 2245 C CA . VAL B 1 83 ? 2.67 -11.602 -0.455 1 98.94 83 VAL B CA 1
ATOM 2246 C C . VAL B 1 83 ? 3.57 -12.062 -1.6 1 98.94 83 VAL B C 1
ATOM 2248 O O . VAL B 1 83 ? 4.379 -12.977 -1.433 1 98.94 83 VAL B O 1
ATOM 2251 N N . HIS B 1 84 ? 3.316 -11.492 -2.715 1 98.94 84 HIS B N 1
ATOM 2252 C CA . HIS B 1 84 ? 4.223 -11.57 -3.855 1 98.94 84 HIS B CA 1
ATOM 2253 C C . HIS B 1 84 ? 4.762 -10.188 -4.223 1 98.94 84 HIS B C 1
ATOM 2255 O O . HIS B 1 84 ? 3.996 -9.234 -4.363 1 98.94 84 HIS B O 1
ATOM 2261 N N . LEU B 1 85 ? 6.086 -10.125 -4.371 1 98.88 85 LEU B N 1
ATOM 2262 C CA . LEU B 1 85 ? 6.734 -8.828 -4.551 1 98.88 85 LEU B CA 1
ATOM 2263 C C . LEU B 1 85 ? 7.586 -8.82 -5.816 1 98.88 85 LEU B C 1
ATOM 2265 O O . LEU B 1 85 ? 8.25 -9.812 -6.129 1 98.88 85 LEU B O 1
ATOM 2269 N N . GLY B 1 86 ? 7.578 -7.711 -6.473 1 97.62 86 GLY B N 1
ATOM 2270 C CA . GLY B 1 86 ? 8.469 -7.473 -7.602 1 97.62 86 GLY B CA 1
ATOM 2271 C C . GLY B 1 86 ? 9.703 -6.68 -7.227 1 97.62 86 GLY B C 1
ATOM 2272 O O . GLY B 1 86 ? 9.922 -6.367 -6.051 1 97.62 86 GLY B O 1
ATOM 2273 N N . GLN B 1 87 ? 10.469 -6.336 -8.219 1 96.94 87 GLN B N 1
ATOM 2274 C CA . GLN B 1 87 ? 11.75 -5.676 -8.023 1 96.94 87 GLN B CA 1
ATOM 2275 C C . GLN B 1 87 ? 11.57 -4.23 -7.578 1 96.94 87 GLN B C 1
ATOM 2277 O O . GLN B 1 87 ? 12.492 -3.621 -7.031 1 96.94 87 GLN B O 1
ATOM 2282 N N . LYS B 1 88 ? 10.438 -3.688 -7.773 1 97.44 88 LYS B N 1
ATOM 2283 C CA . LYS B 1 88 ? 10.188 -2.295 -7.414 1 97.44 88 LYS B CA 1
ATOM 2284 C C . LYS B 1 88 ? 9.273 -2.191 -6.199 1 97.44 88 LYS B C 1
ATOM 2286 O O . LYS B 1 88 ? 8.812 -1.101 -5.852 1 97.44 88 LYS B O 1
ATOM 2291 N N . ASP B 1 89 ? 8.969 -3.32 -5.621 1 98.38 89 ASP B N 1
ATOM 2292 C CA . ASP B 1 89 ? 8.133 -3.361 -4.426 1 98.38 89 ASP B CA 1
ATOM 2293 C C . ASP B 1 89 ? 8.984 -3.283 -3.158 1 98.38 89 ASP B C 1
ATOM 2295 O O . ASP B 1 89 ? 10.117 -2.811 -3.195 1 98.38 89 ASP B O 1
ATOM 2299 N N . MET B 1 90 ? 8.414 -3.576 -1.989 1 98.81 90 MET B N 1
ATOM 2300 C CA . MET B 1 90 ? 9.125 -3.559 -0.712 1 98.81 90 MET B CA 1
ATOM 2301 C C . MET B 1 90 ? 10.281 -4.551 -0.718 1 98.81 90 MET B C 1
ATOM 2303 O O . MET B 1 90 ? 10.156 -5.656 -1.242 1 98.81 90 MET B O 1
ATOM 2307 N N . HIS B 1 91 ? 11.391 -4.203 -0.137 1 98.62 91 HIS B N 1
ATOM 2308 C CA . HIS B 1 91 ? 12.5 -5.133 0.018 1 98.62 91 HIS B CA 1
ATOM 2309 C C . HIS B 1 91 ? 12.07 -6.375 0.795 1 98.62 91 HIS B C 1
ATOM 2311 O O . HIS B 1 91 ? 11.344 -6.273 1.784 1 98.62 91 HIS B O 1
ATOM 2317 N N . LEU B 1 92 ? 12.609 -7.504 0.355 1 98.81 92 LEU B N 1
ATOM 2318 C CA . LEU B 1 92 ? 12.227 -8.781 0.943 1 98.81 92 LEU B CA 1
ATOM 2319 C C . LEU B 1 92 ? 12.492 -8.789 2.445 1 98.81 92 LEU B C 1
ATOM 2321 O O . LEU B 1 92 ? 11.648 -9.227 3.227 1 98.81 92 LEU B O 1
ATOM 2325 N N . ASN B 1 93 ? 13.664 -8.305 2.863 1 98.56 93 ASN B N 1
ATOM 2326 C CA . ASN B 1 93 ? 14.031 -8.344 4.273 1 98.56 93 ASN B CA 1
ATOM 2327 C C . ASN B 1 93 ? 13.094 -7.496 5.121 1 98.56 93 ASN B C 1
ATOM 2329 O O . ASN B 1 93 ? 12.727 -7.887 6.234 1 98.56 93 ASN B O 1
ATOM 2333 N N . ILE B 1 94 ? 12.672 -6.383 4.652 1 98.81 94 ILE B N 1
ATOM 2334 C CA . ILE B 1 94 ? 11.742 -5.508 5.363 1 98.81 94 ILE B CA 1
ATOM 2335 C C . ILE B 1 94 ? 10.359 -6.152 5.414 1 98.81 94 ILE B C 1
ATOM 2337 O O . ILE B 1 94 ? 9.695 -6.137 6.457 1 98.81 94 ILE B O 1
ATOM 2341 N N . ALA B 1 95 ? 9.969 -6.707 4.293 1 98.94 95 ALA B N 1
ATOM 2342 C CA . ALA B 1 95 ? 8.688 -7.418 4.262 1 98.94 95 ALA B CA 1
ATOM 2343 C C . ALA B 1 95 ? 8.656 -8.531 5.301 1 98.94 95 ALA B C 1
ATOM 2345 O O . ALA B 1 95 ? 7.648 -8.719 5.992 1 98.94 95 ALA B O 1
ATOM 2346 N N . ARG B 1 96 ? 9.727 -9.32 5.395 1 98.88 96 ARG B N 1
ATOM 2347 C CA . ARG B 1 96 ? 9.836 -10.398 6.367 1 98.88 96 ARG B CA 1
ATOM 2348 C C . ARG B 1 96 ? 9.719 -9.875 7.793 1 98.88 96 ARG B C 1
ATOM 2350 O O . ARG B 1 96 ? 9.039 -10.469 8.625 1 98.88 96 ARG B O 1
ATOM 2357 N N . GLU B 1 97 ? 10.32 -8.781 8.039 1 98.69 97 GLU B N 1
ATOM 2358 C CA . GLU B 1 97 ? 10.234 -8.164 9.359 1 98.69 97 GLU B CA 1
ATOM 2359 C C . GLU B 1 97 ? 8.805 -7.746 9.688 1 98.69 97 GLU B C 1
ATOM 2361 O O . GLU B 1 97 ? 8.352 -7.914 10.82 1 98.69 97 GLU B O 1
ATOM 2366 N N . ILE B 1 98 ? 8.133 -7.285 8.742 1 98.81 98 ILE B N 1
ATOM 2367 C CA . ILE B 1 98 ? 6.797 -6.738 8.938 1 98.81 98 ILE B CA 1
ATOM 2368 C C . ILE B 1 98 ? 5.789 -7.875 9.07 1 98.81 98 ILE B C 1
ATOM 2370 O O . ILE B 1 98 ? 4.922 -7.848 9.945 1 98.81 98 ILE B O 1
ATOM 2374 N N . LEU B 1 99 ? 5.945 -8.898 8.219 1 98.75 99 LEU B N 1
ATOM 2375 C CA . LEU B 1 99 ? 4.91 -9.922 8.117 1 98.75 99 LEU B CA 1
ATOM 2376 C C . LEU B 1 99 ? 5.172 -11.062 9.102 1 98.75 99 LEU B C 1
ATOM 2378 O O . LEU B 1 99 ? 4.262 -11.828 9.422 1 98.75 99 LEU B O 1
ATOM 2382 N N . GLY B 1 100 ? 6.465 -11.18 9.461 1 98 100 GLY B N 1
ATOM 2383 C CA . GLY B 1 100 ? 6.832 -12.273 10.344 1 98 100 GLY B CA 1
ATOM 2384 C C . GLY B 1 100 ? 7.344 -13.492 9.602 1 98 100 GLY B C 1
ATOM 2385 O O . GLY B 1 100 ? 7.25 -13.562 8.375 1 98 100 GLY B O 1
ATOM 2386 N N . LYS B 1 101 ? 7.762 -14.508 10.328 1 96.81 101 LYS B N 1
ATOM 2387 C CA . LYS B 1 101 ? 8.492 -15.641 9.773 1 96.81 101 LYS B CA 1
ATOM 2388 C C . LYS B 1 101 ? 7.539 -16.641 9.125 1 96.81 101 LYS B C 1
ATOM 2390 O O . LYS B 1 101 ? 7.949 -17.438 8.281 1 96.81 101 LYS B O 1
ATOM 2395 N N . ASP B 1 102 ? 6.305 -16.578 9.484 1 97.06 102 ASP B N 1
ATOM 2396 C CA . ASP B 1 102 ? 5.383 -17.641 9.094 1 97.06 102 ASP B CA 1
ATOM 2397 C C . ASP B 1 102 ? 4.676 -17.297 7.781 1 97.06 102 ASP B C 1
ATOM 2399 O O . ASP B 1 102 ? 4 -18.141 7.191 1 97.06 102 ASP B O 1
ATOM 2403 N N . LYS B 1 103 ? 4.77 -16.047 7.328 1 98.56 103 LYS B N 1
ATOM 2404 C CA . LYS B 1 103 ? 4.082 -15.648 6.102 1 98.56 103 LYS B CA 1
ATOM 2405 C C . LYS B 1 103 ? 4.922 -15.984 4.871 1 98.56 103 LYS B C 1
ATOM 2407 O O . LYS B 1 103 ? 6.152 -15.891 4.91 1 98.56 103 LYS B O 1
ATOM 2412 N N . ILE B 1 104 ? 4.273 -16.312 3.811 1 98.69 104 ILE B N 1
ATOM 2413 C CA . ILE B 1 104 ? 4.906 -16.656 2.543 1 98.69 104 ILE B CA 1
ATOM 2414 C C . ILE B 1 104 ? 5.312 -15.391 1.798 1 98.69 104 ILE B C 1
ATOM 2416 O O . ILE B 1 104 ? 4.516 -14.461 1.663 1 98.69 104 ILE B O 1
ATOM 2420 N N . ILE B 1 105 ? 6.543 -15.359 1.304 1 98.88 105 ILE B N 1
ATOM 2421 C CA . ILE B 1 105 ? 6.992 -14.242 0.479 1 98.88 105 ILE B CA 1
ATOM 2422 C C . ILE B 1 105 ? 7.57 -14.773 -0.833 1 98.88 105 ILE B C 1
ATOM 2424 O O . ILE B 1 105 ? 8.586 -15.469 -0.835 1 98.88 105 ILE B O 1
ATOM 2428 N N . GLY B 1 106 ? 6.898 -14.484 -1.923 1 98.88 106 GLY B N 1
ATOM 2429 C CA . GLY B 1 106 ? 7.391 -14.766 -3.262 1 98.88 106 GLY B CA 1
ATOM 2430 C C . GLY B 1 106 ? 8.008 -13.555 -3.938 1 98.88 106 GLY B C 1
ATOM 2431 O O . GLY B 1 106 ? 7.629 -12.422 -3.646 1 98.88 106 GLY B O 1
ATOM 2432 N N . ILE B 1 107 ? 8.922 -13.812 -4.84 1 98.94 107 ILE B N 1
ATOM 2433 C CA . ILE B 1 107 ? 9.602 -12.719 -5.527 1 98.94 107 ILE B CA 1
ATOM 2434 C C . ILE B 1 107 ? 9.594 -12.969 -7.035 1 98.94 107 ILE B C 1
ATOM 2436 O O . ILE B 1 107 ? 9.906 -14.07 -7.488 1 98.94 107 ILE B O 1
ATOM 2440 N N . SER B 1 108 ? 9.203 -11.969 -7.785 1 98.56 108 SER B N 1
ATOM 2441 C CA . SER B 1 108 ? 9.344 -12.016 -9.234 1 98.56 108 SER B CA 1
ATOM 2442 C C . SER B 1 108 ? 10.797 -11.82 -9.656 1 98.56 108 SER B C 1
ATOM 2444 O O . SER B 1 108 ? 11.461 -10.883 -9.211 1 98.56 108 SER B O 1
ATOM 2446 N N . VAL B 1 109 ? 11.266 -12.664 -10.555 1 98.62 109 VAL B N 1
ATOM 2447 C CA . VAL B 1 109 ? 12.633 -12.555 -11.047 1 98.62 109 VAL B CA 1
ATOM 2448 C C . VAL B 1 109 ? 12.664 -12.75 -12.562 1 98.62 109 VAL B C 1
ATOM 2450 O O . VAL B 1 109 ? 11.789 -13.422 -13.117 1 98.62 109 VAL B O 1
ATOM 2453 N N . GLY B 1 110 ? 13.688 -12.156 -13.211 1 97.94 110 GLY B N 1
ATOM 2454 C CA . GLY B 1 110 ? 13.805 -12.266 -14.656 1 97.94 110 GLY B CA 1
ATOM 2455 C C . GLY B 1 110 ? 15.18 -12.695 -15.117 1 97.94 110 GLY B C 1
ATOM 2456 O O . GLY B 1 110 ? 15.43 -12.828 -16.312 1 97.94 110 GLY B O 1
ATOM 2457 N N . ASN B 1 111 ? 16.094 -12.898 -14.133 1 98.25 111 ASN B N 1
ATOM 2458 C CA . ASN B 1 111 ? 17.438 -13.359 -14.445 1 98.25 111 ASN B CA 1
ATOM 2459 C C . ASN B 1 111 ? 18.062 -14.086 -13.258 1 98.25 111 ASN B C 1
ATOM 2461 O O . ASN B 1 111 ? 17.516 -14.078 -12.156 1 98.25 111 ASN B O 1
ATOM 2465 N N . VAL B 1 112 ? 19.172 -14.703 -13.508 1 98.75 112 VAL B N 1
ATOM 2466 C CA . VAL B 1 112 ? 19.812 -15.57 -12.523 1 98.75 112 VAL B CA 1
ATOM 2467 C C . VAL B 1 112 ? 20.25 -14.75 -11.32 1 98.75 112 VAL B C 1
ATOM 2469 O O . VAL B 1 112 ? 20.109 -15.188 -10.172 1 98.75 112 VAL B O 1
ATOM 2472 N N . LYS B 1 113 ? 20.75 -13.578 -11.555 1 98.69 113 LYS B N 1
ATOM 2473 C CA . LYS B 1 113 ? 21.234 -12.734 -10.461 1 98.69 113 LYS B CA 1
ATOM 2474 C C . LYS B 1 113 ? 20.094 -12.406 -9.484 1 98.69 113 LYS B C 1
ATOM 2476 O O . LYS B 1 113 ? 20.25 -12.57 -8.273 1 98.69 113 LYS B O 1
ATOM 2481 N N . GLU B 1 114 ? 19 -12.016 -9.977 1 98.56 114 GLU B N 1
ATOM 2482 C CA . GLU B 1 114 ? 17.828 -11.719 -9.164 1 98.56 114 GLU B CA 1
ATOM 2483 C C . GLU B 1 114 ? 17.359 -12.961 -8.406 1 98.56 114 GLU B C 1
ATOM 2485 O O . GLU B 1 114 ? 16.969 -12.867 -7.242 1 98.56 114 GLU B O 1
ATOM 2490 N N . ALA B 1 115 ? 17.375 -14.062 -9.078 1 98.88 115 ALA B N 1
ATOM 2491 C CA . ALA B 1 115 ? 16.906 -15.32 -8.508 1 98.88 115 ALA B CA 1
ATOM 2492 C C . ALA B 1 115 ? 17.75 -15.727 -7.309 1 98.88 115 ALA B C 1
ATOM 2494 O O . ALA B 1 115 ? 17.219 -16.047 -6.238 1 98.88 115 ALA B O 1
ATOM 2495 N N . LEU B 1 116 ? 19.016 -15.695 -7.512 1 98.88 116 LEU B N 1
ATOM 2496 C CA . LEU B 1 116 ? 19.938 -16.094 -6.445 1 98.88 116 LEU B CA 1
ATOM 2497 C C . LEU B 1 116 ? 19.844 -15.133 -5.266 1 98.88 116 LEU B C 1
ATOM 2499 O O . LEU B 1 116 ? 19.875 -15.555 -4.109 1 98.88 116 LEU B O 1
ATOM 2503 N N . GLN B 1 117 ? 19.734 -13.883 -5.566 1 98.69 117 GLN B N 1
ATOM 2504 C CA . GLN B 1 117 ? 19.594 -12.898 -4.508 1 98.69 117 GLN B CA 1
ATOM 2505 C C . GLN B 1 117 ? 18.328 -13.148 -3.697 1 98.69 117 GLN B C 1
ATOM 2507 O O . GLN B 1 117 ? 18.344 -13.102 -2.465 1 98.69 117 GLN B O 1
ATOM 2512 N N . ALA B 1 118 ? 17.25 -13.375 -4.359 1 98.81 118 ALA B N 1
ATOM 2513 C CA . ALA B 1 118 ? 15.977 -13.625 -3.689 1 98.81 118 ALA B CA 1
ATOM 2514 C C . ALA B 1 118 ? 16.047 -14.867 -2.814 1 98.81 118 ALA B C 1
ATOM 2516 O O . ALA B 1 118 ? 15.617 -14.852 -1.658 1 98.81 118 ALA B O 1
ATOM 2517 N N . GLN B 1 119 ? 16.594 -15.953 -3.385 1 98.75 119 GLN B N 1
ATOM 2518 C CA . GLN B 1 119 ? 16.766 -17.188 -2.621 1 98.75 119 GLN B CA 1
ATOM 2519 C C . GLN B 1 119 ? 17.641 -16.969 -1.391 1 98.75 119 GLN B C 1
ATOM 2521 O O . GLN B 1 119 ? 17.266 -17.359 -0.28 1 98.75 119 GLN B O 1
ATOM 2526 N N . ASN B 1 120 ? 18.734 -16.266 -1.604 1 98.62 120 ASN B N 1
ATOM 2527 C CA . ASN B 1 120 ? 19.672 -16.047 -0.518 1 98.62 120 ASN B CA 1
ATOM 2528 C C . ASN B 1 120 ? 19.094 -15.148 0.563 1 98.62 120 ASN B C 1
ATOM 2530 O O . ASN B 1 120 ? 19.453 -15.266 1.737 1 98.62 120 ASN B O 1
ATOM 2534 N N . ASN B 1 121 ? 18.188 -14.289 0.182 1 98.38 121 ASN B N 1
ATOM 2535 C CA . ASN B 1 121 ? 17.578 -13.359 1.124 1 98.38 121 ASN B CA 1
ATOM 2536 C C . ASN B 1 121 ? 16.359 -13.977 1.812 1 98.38 121 ASN B C 1
ATOM 2538 O O . ASN B 1 121 ? 15.719 -13.328 2.633 1 98.38 121 ASN B O 1
ATOM 2542 N N . GLY B 1 122 ? 16 -15.164 1.39 1 98.44 122 GLY B N 1
ATOM 2543 C CA . GLY B 1 122 ? 15.016 -15.898 2.172 1 98.44 122 GLY B CA 1
ATOM 2544 C C . GLY B 1 122 ? 13.648 -15.93 1.526 1 98.44 122 GLY B C 1
ATOM 2545 O O . GLY B 1 122 ? 12.641 -16.141 2.207 1 98.44 122 GLY B O 1
ATOM 2546 N N . ALA B 1 123 ? 13.562 -15.727 0.269 1 98.81 123 ALA B N 1
ATOM 2547 C CA . ALA B 1 123 ? 12.289 -15.898 -0.417 1 98.81 123 ALA B CA 1
ATOM 2548 C C . ALA B 1 123 ? 11.766 -17.328 -0.253 1 98.81 123 ALA B C 1
ATOM 2550 O O . ALA B 1 123 ? 12.547 -18.281 -0.273 1 98.81 123 ALA B O 1
ATOM 2551 N N . ASP B 1 124 ? 10.445 -17.484 -0.169 1 98.69 124 ASP B N 1
ATOM 2552 C CA . ASP B 1 124 ? 9.844 -18.812 -0.028 1 98.69 124 ASP B CA 1
ATOM 2553 C C . ASP B 1 124 ? 9.664 -19.469 -1.39 1 98.69 124 ASP B C 1
ATOM 2555 O O . ASP B 1 124 ? 9.672 -20.703 -1.489 1 98.69 124 ASP B O 1
ATOM 2559 N N . TYR B 1 125 ? 9.461 -18.703 -2.406 1 98.75 125 TYR B N 1
ATOM 2560 C CA . TYR B 1 125 ? 9.367 -19.172 -3.783 1 98.75 125 TYR B CA 1
ATOM 2561 C C . TYR B 1 125 ? 9.648 -18.031 -4.766 1 98.75 125 TYR B C 1
ATOM 2563 O O . TYR B 1 125 ? 9.734 -16.875 -4.375 1 98.75 125 TYR B O 1
ATOM 2571 N N . LEU B 1 126 ? 9.812 -18.391 -6.051 1 98.88 126 LEU B N 1
ATOM 2572 C CA . LEU B 1 126 ? 10.062 -17.391 -7.074 1 98.88 126 LEU B CA 1
ATOM 2573 C C . LEU B 1 126 ? 9.023 -17.484 -8.188 1 98.88 126 LEU B C 1
ATOM 2575 O O . LEU B 1 126 ? 8.586 -18.578 -8.555 1 98.88 126 LEU B O 1
ATOM 2579 N N . GLY B 1 127 ? 8.539 -16.344 -8.641 1 98.75 127 GLY B N 1
ATOM 2580 C CA . GLY B 1 127 ? 7.891 -16.25 -9.938 1 98.75 127 GLY B CA 1
ATOM 2581 C C . GLY B 1 127 ? 8.852 -15.883 -11.055 1 98.75 127 GLY B C 1
ATOM 2582 O O . GLY B 1 127 ? 9.359 -14.758 -11.102 1 98.75 127 GLY B O 1
ATOM 2583 N N . ILE B 1 128 ? 9.062 -16.781 -11.953 1 98.75 128 ILE B N 1
ATOM 2584 C CA . ILE B 1 128 ? 10.062 -16.578 -12.992 1 98.75 128 ILE B CA 1
ATOM 2585 C C . ILE B 1 128 ? 9.391 -16.156 -14.297 1 98.75 128 ILE B C 1
ATOM 2587 O O . ILE B 1 128 ? 8.555 -16.891 -14.828 1 98.75 128 ILE B O 1
ATOM 2591 N N . GLY B 1 129 ? 9.695 -15.016 -14.812 1 96.94 129 GLY B N 1
ATOM 2592 C CA . GLY B 1 129 ? 9.148 -14.516 -16.062 1 96.94 129 GLY B CA 1
ATOM 2593 C C . GLY B 1 129 ? 9.766 -13.203 -16.5 1 96.94 129 GLY B C 1
ATOM 2594 O O . GLY B 1 129 ? 10.727 -12.727 -15.891 1 96.94 129 GLY B O 1
ATOM 2595 N N . THR B 1 130 ? 9.297 -12.805 -17.562 1 96.75 130 THR B N 1
ATOM 2596 C CA . THR B 1 130 ? 8.195 -13.211 -18.438 1 96.75 130 THR B CA 1
ATOM 2597 C C . THR B 1 130 ? 8.664 -14.25 -19.453 1 96.75 130 THR B C 1
ATOM 2599 O O . THR B 1 130 ? 9.664 -14.039 -20.141 1 96.75 130 THR B O 1
ATOM 2602 N N . ILE B 1 131 ? 7.852 -15.312 -19.672 1 98.12 131 ILE B N 1
ATOM 2603 C CA . ILE B 1 131 ? 8.305 -16.422 -20.5 1 98.12 131 ILE B CA 1
ATOM 2604 C C . ILE B 1 131 ? 7.965 -16.141 -21.953 1 98.12 131 ILE B C 1
ATOM 2606 O O . ILE B 1 131 ? 8.805 -16.312 -22.844 1 98.12 131 ILE B O 1
ATOM 2610 N N . PHE B 1 132 ? 6.707 -15.781 -22.219 1 97.25 132 PHE B N 1
ATOM 2611 C CA . PHE B 1 132 ? 6.184 -15.484 -23.547 1 97.25 132 PHE B CA 1
ATOM 2612 C C . PHE B 1 132 ? 5.59 -14.086 -23.609 1 97.25 132 PHE B C 1
ATOM 2614 O O . PHE B 1 132 ? 5.344 -13.469 -22.562 1 97.25 132 PHE B O 1
ATOM 2621 N N . PRO B 1 133 ? 5.441 -13.547 -24.766 1 92.44 133 PRO B N 1
ATOM 2622 C CA . PRO B 1 133 ? 4.785 -12.234 -24.859 1 92.44 133 PRO B CA 1
ATOM 2623 C C . PRO B 1 133 ? 3.395 -12.234 -24.234 1 92.44 133 PRO B C 1
ATOM 2625 O O . PRO B 1 133 ? 2.658 -13.219 -24.344 1 92.44 133 PRO B O 1
ATOM 2628 N N . THR B 1 134 ? 3.107 -1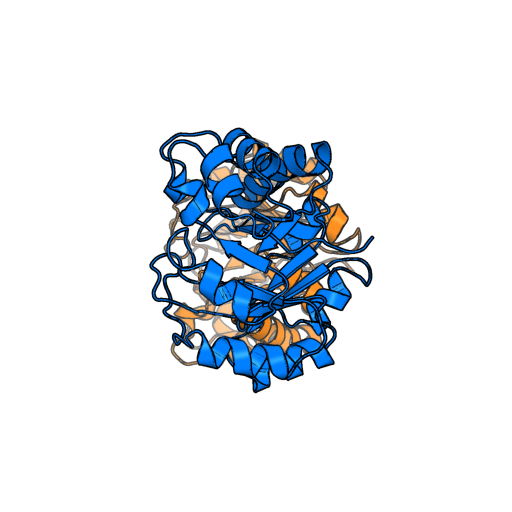1.086 -23.516 1 85.75 134 THR B N 1
ATOM 2629 C CA . THR B 1 134 ? 1.812 -10.992 -22.859 1 85.75 134 THR B CA 1
ATOM 2630 C C . THR B 1 134 ? 1.36 -9.539 -22.766 1 85.75 134 THR B C 1
ATOM 2632 O O . THR B 1 134 ? 2.186 -8.617 -22.812 1 85.75 134 THR B O 1
ATOM 2635 N N . GLY B 1 135 ? 0.016 -9.375 -22.625 1 78.5 135 GLY B N 1
ATOM 2636 C CA . GLY B 1 135 ? -0.561 -8.047 -22.469 1 78.5 135 GLY B CA 1
ATOM 2637 C C . GLY B 1 135 ? -1.034 -7.77 -21.062 1 78.5 135 GLY B C 1
ATOM 2638 O O . GLY B 1 135 ? -1.637 -6.727 -20.797 1 78.5 135 GLY B O 1
ATOM 2639 N N . SER B 1 136 ? -0.71 -8.617 -20.109 1 74.06 136 SER B N 1
ATOM 2640 C CA . SER B 1 136 ? -1.303 -8.516 -18.781 1 74.06 136 SER B CA 1
ATOM 2641 C C . SER B 1 136 ? -0.61 -7.438 -17.953 1 74.06 136 SER B C 1
ATOM 2643 O O . SER B 1 136 ? -1.187 -6.914 -17 1 74.06 136 SER B O 1
ATOM 2645 N N . LYS B 1 137 ? 0.682 -7.074 -18.281 1 71.5 137 LYS B N 1
ATOM 2646 C CA . LYS B 1 137 ? 1.403 -6.02 -17.578 1 71.5 137 LYS B CA 1
ATOM 2647 C C . LYS B 1 137 ? 1.71 -4.848 -18.516 1 71.5 137 LYS B C 1
ATOM 2649 O O . LYS B 1 137 ? 2.051 -5.051 -19.672 1 71.5 137 LYS B O 1
ATOM 2654 N N . LYS B 1 138 ? 1.524 -3.689 -17.938 1 62.97 138 LYS B N 1
ATOM 2655 C CA . LYS B 1 138 ? 1.758 -2.496 -18.75 1 62.97 138 LYS B CA 1
ATOM 2656 C C . LYS B 1 138 ? 3.236 -2.344 -19.094 1 62.97 138 LYS B C 1
ATOM 2658 O O . LYS B 1 138 ? 3.582 -1.852 -20.172 1 62.97 138 LYS B O 1
ATOM 2663 N N . ASP B 1 139 ? 4.008 -2.711 -18.125 1 63.66 139 ASP B N 1
ATOM 2664 C CA . ASP B 1 139 ? 5.438 -2.547 -18.359 1 63.66 139 ASP B CA 1
ATOM 2665 C C . ASP B 1 139 ? 6.059 -3.84 -18.891 1 63.66 139 ASP B C 1
ATOM 2667 O O . ASP B 1 139 ? 5.805 -4.922 -18.344 1 63.66 139 ASP B O 1
ATOM 2671 N N . VAL B 1 140 ? 6.555 -3.742 -19.984 1 61 140 VAL B N 1
ATOM 2672 C CA . VAL B 1 140 ? 7.09 -4.891 -20.703 1 61 140 VAL B CA 1
ATOM 2673 C C . VAL B 1 140 ? 8.383 -5.355 -20.047 1 61 140 VAL B C 1
ATOM 2675 O O . VAL B 1 140 ? 9.375 -4.625 -20.016 1 61 140 VAL B O 1
ATOM 2678 N N . ASP B 1 141 ? 8.305 -6.477 -19.406 1 74.31 141 ASP B N 1
ATOM 2679 C CA . ASP B 1 141 ? 9.516 -7.16 -18.953 1 74.31 141 ASP B CA 1
ATOM 2680 C C . ASP B 1 141 ? 10.195 -7.895 -20.109 1 74.31 141 ASP B C 1
ATOM 2682 O O . ASP B 1 141 ? 9.555 -8.195 -21.125 1 74.31 141 ASP B O 1
ATOM 2686 N N . ALA B 1 142 ? 11.547 -7.969 -20.031 1 87.56 142 ALA B N 1
ATOM 2687 C CA . ALA B 1 142 ? 12.258 -8.766 -21.031 1 87.56 142 ALA B CA 1
ATOM 2688 C C . ALA B 1 142 ? 11.703 -10.188 -21.094 1 87.56 142 ALA B C 1
ATOM 2690 O O . ALA B 1 142 ? 11.477 -10.82 -20.047 1 87.56 142 ALA B O 1
ATOM 2691 N N . ILE B 1 143 ? 11.43 -10.594 -22.312 1 96 143 ILE B N 1
ATOM 2692 C CA . ILE B 1 143 ? 11 -11.969 -22.516 1 96 143 ILE B CA 1
ATOM 2693 C C . ILE B 1 143 ? 12.203 -12.906 -22.453 1 96 143 ILE B C 1
ATOM 2695 O O . ILE B 1 143 ? 13.141 -12.766 -23.234 1 96 143 ILE B O 1
ATOM 2699 N N . ILE B 1 144 ? 12.148 -13.891 -21.594 1 97.69 144 ILE B N 1
ATOM 2700 C CA . ILE B 1 144 ? 13.344 -14.695 -21.359 1 97.69 144 ILE B CA 1
ATOM 2701 C C . ILE B 1 144 ? 13.203 -16.047 -22.047 1 97.69 144 ILE B C 1
ATOM 2703 O O . ILE B 1 144 ? 14.195 -16.766 -22.219 1 97.69 144 ILE B O 1
ATOM 2707 N N . GLY B 1 145 ? 12 -16.453 -22.406 1 97.69 145 GLY B N 1
ATOM 2708 C CA . GLY B 1 145 ? 11.766 -17.719 -23.109 1 97.69 145 GLY B CA 1
ATOM 2709 C C . GLY B 1 145 ? 11.984 -18.938 -22.234 1 97.69 145 GLY B C 1
ATOM 2710 O O . GLY B 1 145 ? 12.289 -18.797 -21.047 1 97.69 145 GLY B O 1
ATOM 2711 N N . ILE B 1 146 ? 11.867 -20.094 -22.859 1 98.19 146 ILE B N 1
ATOM 2712 C CA . ILE B 1 146 ? 12.016 -21.359 -22.172 1 98.19 146 ILE B CA 1
ATOM 2713 C C . ILE B 1 146 ? 13.469 -21.547 -21.734 1 98.19 146 ILE B C 1
ATOM 2715 O O . ILE B 1 146 ? 13.742 -22.078 -20.656 1 98.19 146 ILE B O 1
ATOM 2719 N N . ASP B 1 147 ? 14.367 -21.094 -22.594 1 97.88 147 ASP B N 1
ATOM 2720 C CA . ASP B 1 147 ? 15.781 -21.203 -22.266 1 97.88 147 ASP B CA 1
ATOM 2721 C C . ASP B 1 147 ? 16.125 -20.391 -21.031 1 97.88 147 ASP B C 1
ATOM 2723 O O . ASP B 1 147 ? 16.844 -20.859 -20.141 1 97.88 147 ASP B O 1
ATOM 2727 N N . GLY B 1 148 ? 15.664 -19.156 -21 1 98.19 148 GLY B N 1
ATOM 2728 C CA . GLY B 1 148 ? 15.867 -18.328 -19.828 1 98.19 148 GLY B CA 1
ATOM 2729 C C . GLY B 1 148 ? 15.25 -18.938 -18.578 1 98.19 148 GLY B C 1
ATOM 2730 O O . GLY B 1 148 ? 15.867 -18.906 -17.5 1 98.19 148 GLY B O 1
ATOM 2731 N N . LEU B 1 149 ? 14.117 -19.5 -18.703 1 98.69 149 LEU B N 1
ATOM 2732 C CA . LEU B 1 149 ? 13.453 -20.172 -17.594 1 98.69 149 LEU B CA 1
ATOM 2733 C C . LEU B 1 149 ? 14.328 -21.297 -17.062 1 98.69 149 LEU B C 1
ATOM 2735 O O . LEU B 1 149 ? 14.539 -21.391 -15.844 1 98.69 149 LEU B O 1
ATOM 2739 N N . SER B 1 150 ? 14.773 -22.094 -17.969 1 98.56 150 SER B N 1
ATOM 2740 C CA . SER B 1 150 ? 15.586 -23.234 -17.578 1 98.56 150 SER B CA 1
ATOM 2741 C C . SER B 1 150 ? 16.859 -22.797 -16.859 1 98.56 150 SER B C 1
ATOM 2743 O O . SER B 1 150 ? 17.234 -23.375 -15.836 1 98.56 150 SER B O 1
ATOM 2745 N N . LYS B 1 151 ? 17.469 -21.75 -17.375 1 98.56 151 LYS B N 1
ATOM 2746 C CA . LYS B 1 151 ? 18.688 -21.219 -16.766 1 98.56 151 LYS B CA 1
ATOM 2747 C C . LYS B 1 151 ? 18.438 -20.766 -15.336 1 98.56 151 LYS B C 1
ATOM 2749 O O . LYS B 1 151 ? 19.219 -21.062 -14.43 1 98.56 151 LYS B O 1
ATOM 2754 N N . ILE B 1 152 ? 17.391 -20.047 -15.125 1 98.69 152 ILE B N 1
ATOM 2755 C CA . ILE B 1 152 ? 17.078 -19.531 -13.797 1 98.69 152 ILE B CA 1
ATOM 2756 C C . ILE B 1 152 ? 16.688 -20.672 -12.867 1 98.69 152 ILE B C 1
ATOM 2758 O O . ILE B 1 152 ? 17.188 -20.781 -11.75 1 98.69 152 ILE B O 1
ATOM 2762 N N . LYS B 1 153 ? 15.836 -21.547 -13.344 1 98.5 153 LYS B N 1
ATOM 2763 C CA . LYS B 1 153 ? 15.383 -22.688 -12.547 1 98.5 153 LYS B CA 1
ATOM 2764 C C . LYS B 1 153 ? 16.562 -23.531 -12.07 1 98.5 153 LYS B C 1
ATOM 2766 O O . LYS B 1 153 ? 16.609 -23.953 -10.906 1 98.5 153 LYS B O 1
ATOM 2771 N N . ASP B 1 154 ? 17.469 -23.75 -12.898 1 98.31 154 ASP B N 1
ATOM 2772 C CA . ASP B 1 154 ? 18.625 -24.594 -12.609 1 98.31 154 ASP B CA 1
ATOM 2773 C C . ASP B 1 154 ? 19.547 -23.938 -11.594 1 98.31 154 ASP B C 1
ATOM 2775 O O . ASP B 1 154 ? 20.391 -24.594 -10.992 1 98.31 154 ASP B O 1
ATOM 2779 N N . SER B 1 155 ? 19.406 -22.656 -11.406 1 98.56 155 SER B N 1
ATOM 2780 C CA . SER B 1 155 ? 20.328 -21.906 -10.562 1 98.56 155 SER B CA 1
ATOM 2781 C C . SER B 1 155 ? 19.828 -21.859 -9.117 1 98.56 155 SER B C 1
ATOM 2783 O O . SER B 1 155 ? 20.578 -21.469 -8.219 1 98.56 155 SER B O 1
ATOM 2785 N N . ILE B 1 156 ? 18.641 -22.312 -8.852 1 98.5 156 ILE B N 1
ATOM 2786 C CA . ILE B 1 156 ? 18.062 -22.156 -7.523 1 98.5 156 ILE B CA 1
ATOM 2787 C C . ILE B 1 156 ? 17.625 -23.516 -6.988 1 98.5 156 ILE B C 1
ATOM 2789 O O . ILE B 1 156 ? 17.531 -24.484 -7.746 1 98.5 156 ILE B O 1
ATOM 2793 N N . SER B 1 157 ? 17.234 -23.531 -5.699 1 98.31 157 SER B N 1
ATOM 2794 C CA . SER B 1 157 ? 16.797 -24.766 -5.066 1 98.31 157 SER B CA 1
ATOM 2795 C C . SER B 1 157 ? 15.445 -24.609 -4.395 1 98.31 157 SER B C 1
ATOM 2797 O O . SER B 1 157 ? 14.875 -25.578 -3.887 1 98.31 157 SER B O 1
ATOM 2799 N N . ILE B 1 158 ? 14.883 -23.422 -4.355 1 98.25 158 ILE B N 1
ATOM 2800 C CA . ILE B 1 158 ? 13.578 -23.203 -3.744 1 98.25 158 ILE B CA 1
ATOM 2801 C C . ILE B 1 158 ? 12.484 -23.328 -4.801 1 98.25 158 ILE B C 1
ATOM 2803 O O . ILE B 1 158 ? 12.758 -23.25 -6 1 98.25 158 ILE B O 1
ATOM 2807 N N . PRO B 1 159 ? 11.219 -23.484 -4.34 1 98.44 159 PRO B N 1
ATOM 2808 C CA . PRO B 1 159 ? 10.109 -23.609 -5.289 1 98.44 159 PRO B CA 1
ATOM 2809 C C . PRO B 1 159 ? 9.984 -22.406 -6.215 1 98.44 159 PRO B C 1
ATOM 2811 O O . PRO B 1 159 ? 10.344 -21.297 -5.828 1 98.44 159 PRO B O 1
ATOM 2814 N N . SER B 1 160 ? 9.477 -22.688 -7.426 1 98.62 160 SER B N 1
ATOM 2815 C CA . SER B 1 160 ? 9.289 -21.594 -8.375 1 98.62 160 SER B CA 1
ATOM 2816 C C . SER B 1 160 ? 8.133 -21.891 -9.336 1 98.62 160 SER B C 1
ATOM 2818 O O . SER B 1 160 ? 7.793 -23.047 -9.562 1 98.62 160 SER B O 1
ATOM 2820 N N . VAL B 1 161 ? 7.559 -20.812 -9.773 1 98.69 161 VAL B N 1
ATOM 2821 C CA . VAL B 1 161 ? 6.52 -20.906 -10.789 1 98.69 161 VAL B CA 1
ATOM 2822 C C . VAL B 1 161 ? 6.906 -20.047 -12 1 98.69 161 VAL B C 1
ATOM 2824 O O . VAL B 1 161 ? 7.539 -19 -11.852 1 98.69 161 VAL B O 1
ATOM 2827 N N . ALA B 1 162 ? 6.504 -20.531 -13.148 1 98.62 162 ALA B N 1
ATOM 2828 C CA . ALA B 1 162 ? 6.703 -19.75 -14.375 1 98.62 162 ALA B CA 1
ATOM 2829 C C . ALA B 1 162 ? 5.516 -18.828 -14.641 1 98.62 162 ALA B C 1
ATOM 2831 O O . ALA B 1 162 ? 4.363 -19.219 -14.414 1 98.62 162 ALA B O 1
ATOM 2832 N N . ILE B 1 163 ? 5.805 -17.688 -15.148 1 97.94 163 ILE B N 1
ATOM 2833 C CA . ILE B 1 163 ? 4.742 -16.703 -15.383 1 97.94 163 ILE B CA 1
ATOM 2834 C C . ILE B 1 163 ? 5.016 -15.938 -16.672 1 97.94 163 ILE B C 1
ATOM 2836 O O . ILE B 1 163 ? 6.176 -15.703 -17.031 1 97.94 163 ILE B O 1
ATOM 2840 N N . GLY B 1 164 ? 3.967 -15.547 -17.266 1 97.19 164 GLY B N 1
ATOM 2841 C CA . GLY B 1 164 ? 4.055 -14.68 -18.438 1 97.19 164 GLY B CA 1
ATOM 2842 C C . GLY B 1 164 ? 3.662 -15.383 -19.719 1 97.19 164 GLY B C 1
ATOM 2843 O O . GLY B 1 164 ? 4.438 -16.172 -20.266 1 97.19 164 GLY B O 1
ATOM 2844 N N . GLY B 1 165 ? 2.496 -15.086 -20.156 1 96.44 165 GLY B N 1
ATOM 2845 C CA . GLY B 1 165 ? 2.043 -15.516 -21.469 1 96.44 165 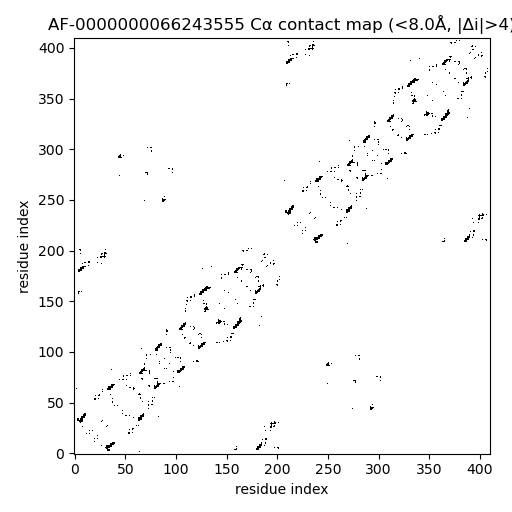GLY B CA 1
ATOM 2846 C C . GLY B 1 165 ? 1.755 -17 -21.547 1 96.44 165 GLY B C 1
ATOM 2847 O O . GLY B 1 165 ? 1.679 -17.578 -22.641 1 96.44 165 GLY B O 1
ATOM 2848 N N . ILE B 1 166 ? 1.663 -17.672 -20.516 1 97.44 166 ILE B N 1
ATOM 2849 C CA . ILE B 1 166 ? 1.443 -19.109 -20.453 1 97.44 166 ILE B CA 1
ATOM 2850 C C . ILE B 1 166 ? -0.041 -19.422 -20.656 1 97.44 166 ILE B C 1
ATOM 2852 O O . ILE B 1 166 ? -0.897 -18.766 -20.047 1 97.44 166 ILE B O 1
ATOM 2856 N N . ASN B 1 167 ? -0.325 -20.375 -21.484 1 95.88 167 ASN B N 1
ATOM 2857 C CA . ASN B 1 167 ? -1.696 -20.781 -21.781 1 95.88 167 ASN B CA 1
ATOM 2858 C C . ASN B 1 167 ? -1.779 -22.25 -22.203 1 95.88 167 ASN B C 1
ATOM 2860 O O . ASN B 1 167 ? -0.812 -23 -22.047 1 95.88 167 ASN B O 1
ATOM 2864 N N . LYS B 1 168 ? -2.934 -22.609 -22.703 1 94.44 168 LYS B N 1
ATOM 2865 C CA . LYS B 1 168 ? -3.221 -24.016 -22.969 1 94.44 168 LYS B CA 1
ATOM 2866 C C . LYS B 1 168 ? -2.342 -24.547 -24.109 1 94.44 168 LYS B C 1
ATOM 2868 O O . LYS B 1 168 ? -2.145 -25.75 -24.234 1 94.44 168 LYS B O 1
ATOM 2873 N N . THR B 1 169 ? -1.768 -23.688 -24.875 1 95.31 169 THR B N 1
ATOM 2874 C CA . THR B 1 169 ? -1.041 -24.156 -26.047 1 95.31 169 THR B CA 1
ATOM 2875 C C . THR B 1 169 ? 0.447 -24.297 -25.75 1 95.31 169 THR B C 1
ATOM 2877 O O . THR B 1 169 ? 1.178 -24.953 -26.484 1 95.31 169 THR B O 1
ATOM 2880 N N . ASN B 1 170 ? 0.921 -23.656 -24.641 1 96.44 170 ASN B N 1
ATOM 2881 C CA . ASN B 1 170 ? 2.371 -23.641 -24.469 1 96.44 170 ASN B CA 1
ATOM 2882 C C . ASN B 1 170 ? 2.783 -24.109 -23.078 1 96.44 170 ASN B C 1
ATOM 2884 O O . ASN B 1 170 ? 3.971 -24.281 -22.797 1 96.44 170 ASN B O 1
ATOM 2888 N N . PHE B 1 171 ? 1.83 -24.438 -22.188 1 97.25 171 PHE B N 1
ATOM 2889 C CA . PHE B 1 171 ? 2.158 -24.688 -20.781 1 97.25 171 PHE B CA 1
ATOM 2890 C C . PHE B 1 171 ? 2.955 -25.984 -20.656 1 97.25 171 PHE B C 1
ATOM 2892 O O . PHE B 1 171 ? 3.766 -26.125 -19.734 1 97.25 171 PHE B O 1
ATOM 2899 N N . LYS B 1 172 ? 2.787 -26.938 -21.531 1 95.88 172 LYS B N 1
ATOM 2900 C CA . LYS B 1 172 ? 3.488 -28.219 -21.438 1 95.88 172 LYS B CA 1
ATOM 2901 C C . LYS B 1 172 ? 4.988 -28.031 -21.625 1 95.88 172 LYS B C 1
ATOM 2903 O O . LYS B 1 172 ? 5.793 -28.719 -20.984 1 95.88 172 LYS B O 1
ATOM 2908 N N . ASP B 1 173 ? 5.32 -27.156 -22.531 1 95.75 173 ASP B N 1
ATOM 2909 C CA . ASP B 1 173 ? 6.734 -26.859 -22.75 1 95.75 173 ASP B CA 1
ATOM 2910 C C . ASP B 1 173 ? 7.355 -26.234 -21.5 1 95.75 173 ASP B C 1
ATOM 2912 O O . ASP B 1 173 ? 8.523 -26.469 -21.203 1 95.75 173 ASP B O 1
ATOM 2916 N N . VAL B 1 174 ? 6.602 -25.469 -20.828 1 97.88 174 VAL B N 1
ATOM 2917 C CA . VAL B 1 174 ? 7.051 -24.828 -19.594 1 97.88 174 VAL B CA 1
ATOM 2918 C C . VAL B 1 174 ? 7.273 -25.891 -18.516 1 97.88 174 VAL B C 1
ATOM 2920 O O . VAL B 1 174 ? 8.312 -25.891 -17.844 1 97.88 174 VAL B O 1
ATOM 2923 N N . LEU B 1 175 ? 6.41 -26.828 -18.438 1 96.12 175 LEU B N 1
ATOM 2924 C CA . LEU B 1 175 ? 6.473 -27.859 -17.391 1 96.12 175 LEU B CA 1
ATOM 2925 C C . LEU B 1 175 ? 7.664 -28.781 -17.609 1 96.12 175 LEU B C 1
ATOM 2927 O O . LEU B 1 175 ? 8.227 -29.312 -16.656 1 96.12 175 LEU B O 1
ATOM 2931 N N . LYS B 1 176 ? 8.086 -28.906 -18.812 1 94.81 176 LYS B N 1
ATOM 2932 C CA . LYS B 1 176 ? 9.203 -29.766 -19.156 1 94.81 176 LYS B CA 1
ATOM 2933 C C . LYS B 1 176 ? 10.508 -29.266 -18.531 1 94.81 176 LYS B C 1
ATOM 2935 O O . LYS B 1 176 ? 11.477 -30.016 -18.406 1 94.81 176 LYS B O 1
ATOM 2940 N N . THR B 1 177 ? 10.555 -28.031 -18.109 1 95.5 177 THR B N 1
ATOM 2941 C CA . THR B 1 177 ? 11.758 -27.453 -17.531 1 95.5 177 THR B CA 1
ATOM 2942 C C . THR B 1 177 ? 11.945 -27.906 -16.078 1 95.5 177 THR B C 1
ATOM 2944 O O . THR B 1 177 ? 12.984 -27.641 -15.477 1 95.5 177 THR B O 1
ATOM 2947 N N . GLY B 1 178 ? 10.93 -28.516 -15.5 1 94.56 178 GLY B N 1
ATOM 2948 C CA . GLY B 1 178 ? 11.023 -28.969 -14.125 1 94.56 178 GLY B CA 1
ATOM 2949 C C . GLY B 1 178 ? 10.547 -27.938 -13.117 1 94.56 178 GLY B C 1
ATOM 2950 O O . GLY B 1 178 ? 10.766 -28.094 -11.914 1 94.56 178 GLY B O 1
ATOM 2951 N N . ILE B 1 179 ? 9.961 -26.938 -13.586 1 96.44 179 ILE B N 1
ATOM 2952 C CA . ILE B 1 179 ? 9.375 -25.922 -12.703 1 96.44 179 ILE B CA 1
ATOM 2953 C C . ILE B 1 179 ? 8.281 -26.562 -11.852 1 96.44 179 ILE B C 1
ATOM 2955 O O . ILE B 1 179 ? 7.703 -27.578 -12.234 1 96.44 179 ILE B O 1
ATOM 2959 N N . GLU B 1 180 ? 8.031 -26 -10.664 1 96.56 180 GLU B N 1
ATOM 2960 C CA . GLU B 1 180 ? 7.059 -26.578 -9.734 1 96.56 180 GLU B CA 1
ATOM 2961 C C . GLU B 1 180 ? 5.629 -26.25 -10.164 1 96.56 180 GLU B C 1
ATOM 2963 O O . GLU B 1 180 ? 4.688 -26.969 -9.797 1 96.56 180 GLU B O 1
ATOM 2968 N N . GLY B 1 181 ? 5.465 -25.125 -10.906 1 97.44 181 GLY B N 1
ATOM 2969 C CA . GLY B 1 181 ? 4.125 -24.75 -11.328 1 97.44 181 GLY B CA 1
ATOM 2970 C C . GLY B 1 181 ? 4.105 -23.625 -12.336 1 97.44 181 GLY B C 1
ATOM 2971 O O . GLY B 1 181 ? 5.156 -23.125 -12.742 1 97.44 181 GLY B O 1
ATOM 2972 N N . ILE B 1 182 ? 2.873 -23.312 -12.766 1 98.38 182 ILE B N 1
ATOM 2973 C CA . ILE B 1 182 ? 2.668 -22.219 -13.703 1 98.38 182 ILE B CA 1
ATOM 2974 C C . ILE B 1 182 ? 1.683 -21.203 -13.102 1 98.38 182 ILE B C 1
ATOM 2976 O O . ILE B 1 182 ? 0.723 -21.594 -12.438 1 98.38 182 ILE B O 1
ATOM 2980 N N . SER B 1 183 ? 1.987 -19.969 -13.297 1 98.38 183 SER B N 1
ATOM 2981 C CA . SER B 1 183 ? 1.104 -18.875 -12.906 1 98.38 183 SER B CA 1
ATOM 2982 C C . SER B 1 183 ? 0.393 -18.281 -14.117 1 98.38 183 SER B C 1
ATOM 2984 O O . SER B 1 183 ? 1.035 -17.922 -15.109 1 98.38 183 SER B O 1
ATOM 2986 N N . VAL B 1 184 ? -0.928 -18.156 -14.023 1 98.19 184 VAL B N 1
ATOM 2987 C CA . VAL B 1 184 ? -1.678 -17.719 -15.203 1 98.19 184 VAL B CA 1
ATOM 2988 C C . VAL B 1 184 ? -2.771 -16.734 -14.789 1 98.19 184 VAL B C 1
ATOM 2990 O O . VAL B 1 184 ? -3.158 -16.688 -13.617 1 98.19 184 VAL B O 1
ATOM 2993 N N . ILE B 1 185 ? -3.193 -15.953 -15.703 1 97.88 185 ILE B N 1
ATOM 2994 C CA . ILE B 1 185 ? -4.289 -15 -15.555 1 97.88 185 ILE B CA 1
ATOM 2995 C C . ILE B 1 185 ? -5.383 -15.312 -16.578 1 97.88 185 ILE B C 1
ATOM 2997 O O . ILE B 1 185 ? -6.34 -16.031 -16.266 1 97.88 185 ILE B O 1
ATOM 3001 N N . SER B 1 186 ? -5.164 -14.945 -17.797 1 96.44 186 SER B N 1
ATOM 3002 C CA . SER B 1 186 ? -6.191 -14.969 -18.828 1 96.44 186 SER B CA 1
ATOM 3003 C C . SER B 1 186 ? -6.434 -16.391 -19.328 1 96.44 186 SER B C 1
ATOM 3005 O O . SER B 1 186 ? -7.508 -16.688 -19.859 1 96.44 186 SER B O 1
ATOM 3007 N N . ALA B 1 187 ? -5.367 -17.25 -19.188 1 97.31 187 ALA B N 1
ATOM 3008 C CA . ALA B 1 187 ? -5.535 -18.641 -19.609 1 97.31 187 ALA B CA 1
ATOM 3009 C C . ALA B 1 187 ? -6.719 -19.281 -18.906 1 97.31 187 ALA B C 1
ATOM 3011 O O . ALA B 1 187 ? -7.309 -20.25 -19.406 1 97.31 187 ALA B O 1
ATOM 3012 N N . ILE B 1 188 ? -7.031 -18.766 -17.719 1 98.19 188 ILE B N 1
ATOM 3013 C CA . ILE B 1 188 ? -8.18 -19.266 -16.969 1 98.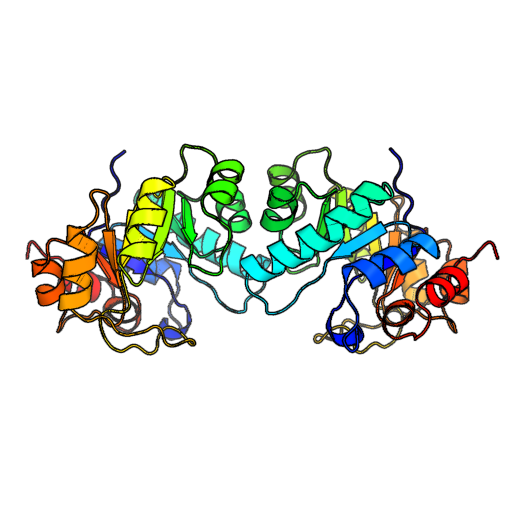19 188 ILE B CA 1
ATOM 3014 C C . ILE B 1 188 ? -9.297 -18.234 -16.984 1 98.19 188 ILE B C 1
ATOM 3016 O O . ILE B 1 188 ? -10.414 -18.531 -17.422 1 98.19 188 ILE B O 1
ATOM 3020 N N . LEU B 1 189 ? -9.07 -16.953 -16.75 1 97.88 189 LEU B N 1
ATOM 3021 C CA . LEU B 1 189 ? -10.086 -15.938 -16.453 1 97.88 189 LEU B CA 1
ATOM 3022 C C . LEU B 1 189 ? -10.789 -15.484 -17.734 1 97.88 189 LEU B C 1
ATOM 3024 O O . LEU B 1 189 ? -11.93 -15.016 -17.688 1 97.88 189 LEU B O 1
ATOM 3028 N N . ASP B 1 190 ? -10.125 -15.617 -18.812 1 96.19 190 ASP B N 1
ATOM 3029 C CA . ASP B 1 190 ? -10.711 -15.141 -20.062 1 96.19 190 ASP B CA 1
ATOM 3030 C C . ASP B 1 190 ? -11.547 -16.234 -20.734 1 96.19 190 ASP B C 1
ATOM 3032 O O . ASP B 1 190 ? -12.117 -16.016 -21.812 1 96.19 190 ASP B O 1
ATOM 3036 N N . GLU B 1 191 ? -11.68 -17.344 -20.125 1 97.19 191 GLU B N 1
ATOM 3037 C CA . GLU B 1 191 ? -12.414 -18.469 -20.688 1 97.19 191 GLU B CA 1
ATOM 3038 C C . GLU B 1 191 ? -13.859 -18.5 -20.188 1 97.19 191 GLU B C 1
ATOM 3040 O O . GLU B 1 191 ? -14.141 -18.047 -19.078 1 97.19 191 GLU B O 1
ATOM 3045 N N . ASP B 1 192 ? -14.719 -19.109 -20.984 1 96.56 192 ASP B N 1
ATOM 3046 C CA . ASP B 1 192 ? -16.125 -19.203 -20.609 1 96.56 192 ASP B CA 1
ATOM 3047 C C . ASP B 1 192 ? -16.328 -20.203 -19.469 1 96.56 192 ASP B C 1
ATOM 3049 O O . ASP B 1 192 ? -17.078 -19.938 -18.531 1 96.56 192 ASP B O 1
ATOM 3053 N N . ASP B 1 193 ? -15.641 -21.312 -19.578 1 97.81 193 ASP B N 1
ATOM 3054 C CA . ASP B 1 193 ? -15.695 -22.328 -18.547 1 97.81 193 ASP B CA 1
ATOM 3055 C C . ASP B 1 193 ? -14.414 -22.328 -17.703 1 97.81 193 ASP B C 1
ATOM 3057 O O . ASP B 1 193 ? -13.438 -23 -18.062 1 97.81 193 ASP B O 1
ATOM 3061 N N . ILE B 1 194 ? -14.508 -21.703 -16.562 1 98.56 194 ILE B N 1
ATOM 3062 C CA . ILE B 1 194 ? -13.359 -21.469 -15.703 1 98.56 194 ILE B CA 1
ATOM 3063 C C . ILE B 1 194 ? -12.836 -22.797 -15.156 1 98.56 194 ILE B C 1
ATOM 3065 O O . ILE B 1 194 ? -11.625 -23.047 -15.172 1 98.56 194 ILE B O 1
ATOM 3069 N N . LYS B 1 195 ? -13.719 -23.609 -14.68 1 98.44 195 LYS B N 1
ATOM 3070 C CA . LYS B 1 195 ? -13.336 -24.906 -14.102 1 98.44 195 LYS B CA 1
ATOM 3071 C C . LYS B 1 195 ? -12.594 -25.766 -15.117 1 98.44 195 LYS B C 1
ATOM 3073 O O . LYS B 1 195 ? -11.531 -26.312 -14.82 1 98.44 195 LYS B O 1
ATOM 3078 N N . LEU B 1 196 ? -13.125 -25.797 -16.328 1 97.81 196 LEU B N 1
ATOM 3079 C CA . LEU B 1 196 ? -12.508 -26.594 -17.391 1 97.81 196 LEU B CA 1
ATOM 3080 C C . LEU B 1 196 ? -11.164 -26 -17.797 1 97.81 196 LEU B C 1
ATOM 3082 O O . LEU B 1 196 ? -10.211 -26.75 -18.047 1 97.81 196 LEU B O 1
ATOM 3086 N N . ALA B 1 197 ? -11.125 -24.688 -17.891 1 97.88 197 ALA B N 1
ATOM 3087 C CA . ALA B 1 197 ? -9.875 -24.016 -18.266 1 97.88 197 ALA B CA 1
ATOM 3088 C C . ALA B 1 197 ? -8.758 -24.359 -17.281 1 97.88 197 ALA B C 1
ATOM 3090 O O . ALA B 1 197 ? -7.637 -24.656 -17.688 1 97.88 197 ALA B O 1
ATOM 3091 N N . ALA B 1 198 ? -9.07 -24.344 -16 1 98.44 198 ALA B N 1
ATOM 3092 C CA . ALA B 1 198 ? -8.086 -24.688 -14.977 1 98.44 198 ALA B CA 1
ATOM 3093 C C . ALA B 1 198 ? -7.695 -26.156 -15.07 1 98.44 198 ALA B C 1
ATOM 3095 O O . ALA B 1 198 ? -6.508 -26.484 -15.055 1 98.44 198 ALA B O 1
ATOM 3096 N N . ASN B 1 199 ? -8.672 -26.969 -15.211 1 97.5 199 ASN B N 1
ATOM 3097 C CA . ASN B 1 199 ? -8.438 -28.406 -15.281 1 97.5 199 ASN B CA 1
ATOM 3098 C C . ASN B 1 199 ? -7.543 -28.781 -16.469 1 97.5 199 ASN B C 1
ATOM 3100 O O . ASN B 1 199 ? -6.727 -29.703 -16.375 1 97.5 199 ASN B O 1
ATOM 3104 N N . ASN B 1 200 ? -7.684 -28.047 -17.516 1 96.69 200 ASN B N 1
ATOM 3105 C CA . ASN B 1 200 ? -6.93 -28.312 -18.734 1 96.69 200 ASN B CA 1
ATOM 3106 C C . ASN B 1 200 ? -5.449 -27.984 -18.562 1 96.69 200 ASN B C 1
ATOM 3108 O O . ASN B 1 200 ? -4.617 -28.406 -19.375 1 96.69 200 ASN B O 1
ATOM 3112 N N . LEU B 1 201 ? -5.129 -27.25 -17.562 1 97.38 201 LEU B N 1
ATOM 3113 C CA . LEU B 1 201 ? -3.75 -26.828 -17.359 1 97.38 201 LEU B CA 1
ATOM 3114 C C . LEU B 1 201 ? -3.041 -27.766 -16.375 1 97.38 201 LEU B C 1
ATOM 3116 O O . LEU B 1 201 ? -1.865 -27.562 -16.062 1 97.38 201 LEU B O 1
ATOM 3120 N N . LEU B 1 202 ? -3.707 -28.797 -15.953 1 91.19 202 LEU B N 1
ATOM 3121 C CA . LEU B 1 202 ? -3.109 -29.734 -15.008 1 91.19 202 LEU B CA 1
ATOM 3122 C C . LEU B 1 202 ? -2.352 -30.828 -15.742 1 91.19 202 LEU B C 1
ATOM 3124 O O . LEU B 1 202 ? -2.77 -31.266 -16.812 1 91.19 202 LEU B O 1
ATOM 3128 N N . ILE B 1 203 ? -0.925 -30.828 -15.578 1 66.25 203 ILE B N 1
ATOM 3129 C CA . ILE B 1 203 ? 0.046 -31.734 -16.172 1 66.25 203 ILE B CA 1
ATOM 3130 C C . ILE B 1 203 ? -0.476 -33.188 -16.109 1 66.25 203 ILE B C 1
ATOM 3132 O O . ILE B 1 203 ? -0.39 -33.938 -17.078 1 66.25 203 ILE B O 1
ATOM 3136 N N . ASN B 1 204 ? -0.497 -33.688 -14.797 1 57.31 204 ASN B N 1
ATOM 3137 C CA . ASN B 1 204 ? -0.651 -35.125 -14.695 1 57.31 204 ASN B CA 1
ATOM 3138 C C . ASN B 1 204 ? -1.94 -35.594 -15.367 1 57.31 204 ASN B C 1
ATOM 3140 O O . ASN B 1 204 ? -2.443 -36.688 -15.055 1 57.31 204 ASN B O 1
ATOM 3144 N N . LYS B 1 205 ? -2.404 -34.656 -16.375 1 44.84 205 LYS B N 1
ATOM 3145 C CA . LYS B 1 205 ? -3.381 -35.344 -17.219 1 44.84 205 LYS B CA 1
ATOM 3146 C C . LYS B 1 205 ? -2.752 -35.781 -18.531 1 44.84 205 LYS B C 1
ATOM 3148 O O . LYS B 1 205 ? -1.827 -35.125 -19.047 1 44.84 205 LYS B O 1
#